Protein AF-A0A7C5BUD2-F1 (afdb_monomer_lite)

pLDDT: mean 87.59, std 10.67, range [37.88, 98.44]

Secondary structure (DSSP, 8-state):
-HHHHHHHHH-HHHHHHHHHHHHHHHHHHHHHHHHHHH----HHHHHIIIIIHHHHHHHHHHHHHHHHHHHHHHHTTT--------TTSHHHHHHHHHHHHHHHHHHHHHHHHHHHHHHHHTSHHIIIIITHHHHHHHHHHHHHSTTTTS-HHHHHT-SSHHHHHHHHHHHHHHHHHHHHT---SSPPSS-TTPPPGGGTGGGT--GGG--S-EEEEEEEE-SSTT--EEEEEEEE----SS-SS-GGGGGGTSEEEEEESSTT-SSEEEEEEE-TTS-EEEEE-TTTGGGHHHHHHHSPPEE--GGGT-TTSS-----HHHHHHHHHHTTSS-TTSTTHHHHHHHHH---SSPPPHHHHHHHHHHHHTHHHHHHHH-HHHHHHSHHHHHHHHHHHHHHHHHH-BGGGTB-GGGS--TTSHHHHTTTTTT-EESSTT-S-SB----GGGTBPPPEES---

Foldseek 3Di:
DVVVVVVCVLQVLLVVLVVLLVVLLVVLVVLVVCCVVPNDPDLVSLCCNQPVSLVSNVVSVVSNVVSVVVVQVVCVVPPRDDDDQDCVPPVSVVVVVVVVVVVVVVVVSSVVSNVSNLVSCQALCNQQPVLVLQRVQQSLLLCPFPCVVPTPCLWAQNDDDVSSVVV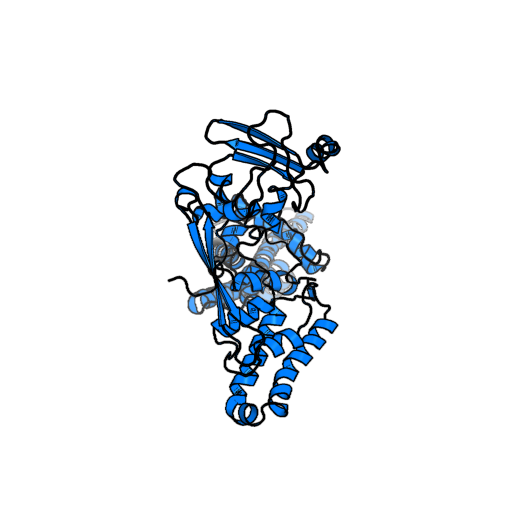VVVCPVVVVCSVVVPAAFQHADDPPPTDFCVRHVCVPDPLQPDAAWDKDKAWAFDLAFLSHIWIKIWTFQQADHDDPQGFPVNLSQWFKKFQAPDPNSLATAKIWTQGNVRDIFIWGQPVCLVVPVVSVVVTDIDTDGPCLQQVCNSNALDALRSLLRVCCVVLLQVSRHTSLSVQLCVLLDDQLWADAPVNLVSSLVSLVCVLVVCCPPPVVCCVPVVVNSVSNSVSSNVSSCNQHNNSSRGHNNPDDNNNDVSVVVSAAPRIATPDPPDPDRGRHDDPVSTMDDMDIDDDD

Structure (mmCIF, N/CA/C/O backbone):
data_AF-A0A7C5BUD2-F1
#
_entry.id   AF-A0A7C5BUD2-F1
#
loop_
_atom_site.group_PDB
_atom_site.id
_atom_site.type_symbol
_atom_site.label_atom_id
_atom_site.label_alt_id
_atom_site.label_comp_id
_atom_site.label_asym_id
_atom_site.label_entity_id
_atom_site.label_seq_id
_atom_site.pdbx_PDB_ins_code
_atom_site.Cartn_x
_atom_site.Cartn_y
_atom_site.Cartn_z
_atom_site.occupancy
_atom_site.B_iso_or_equiv
_atom_site.auth_seq_id
_atom_site.auth_comp_id
_atom_site.auth_asym_id
_atom_site.auth_atom_id
_atom_site.pdbx_PDB_model_num
ATOM 1 N N . MET A 1 1 ? 51.962 -19.675 -33.263 1.00 37.88 1 MET A N 1
ATOM 2 C CA . MET A 1 1 ? 51.358 -18.896 -32.155 1.00 37.88 1 MET A CA 1
ATOM 3 C C . MET A 1 1 ? 51.428 -17.376 -32.387 1.00 37.88 1 MET A C 1
ATOM 5 O O . MET A 1 1 ? 50.703 -16.648 -31.719 1.00 37.88 1 MET A O 1
ATOM 9 N N . ASP A 1 2 ? 52.163 -16.891 -33.399 1.00 40.06 2 ASP A N 1
ATOM 10 C CA . ASP A 1 2 ? 52.336 -15.451 -33.701 1.00 40.06 2 ASP A CA 1
ATOM 11 C C . ASP A 1 2 ? 51.109 -14.725 -34.283 1.00 40.06 2 ASP A C 1
ATO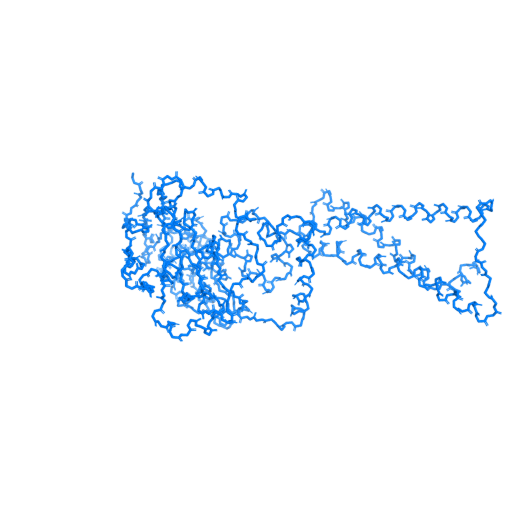M 13 O O . ASP A 1 2 ? 51.025 -13.495 -34.271 1.00 40.06 2 ASP A O 1
ATOM 17 N N . THR A 1 3 ? 50.111 -15.459 -34.771 1.00 50.59 3 THR A N 1
ATOM 18 C CA . THR A 1 3 ? 48.892 -14.887 -35.366 1.00 50.59 3 THR A CA 1
ATOM 19 C C . THR A 1 3 ? 47.876 -14.426 -34.331 1.00 50.59 3 THR A C 1
ATOM 21 O O . THR A 1 3 ? 47.199 -13.430 -34.554 1.00 50.59 3 THR A O 1
ATOM 24 N N . ILE A 1 4 ? 47.781 -15.099 -33.183 1.00 44.19 4 ILE A N 1
ATOM 25 C CA . ILE A 1 4 ? 46.867 -14.698 -32.107 1.00 44.19 4 ILE A CA 1
ATOM 26 C C . ILE A 1 4 ? 47.445 -13.472 -31.390 1.00 44.19 4 ILE A C 1
ATOM 28 O O . ILE A 1 4 ? 46.758 -12.464 -31.250 1.00 44.19 4 ILE A O 1
ATOM 32 N N . TYR A 1 5 ? 48.736 -13.500 -31.042 1.00 42.88 5 TYR A N 1
ATOM 33 C CA . TYR A 1 5 ? 49.417 -12.408 -30.335 1.00 42.88 5 TYR A CA 1
ATOM 34 C C . TYR A 1 5 ? 49.462 -11.093 -31.146 1.00 42.88 5 TYR A C 1
ATOM 36 O O . TYR A 1 5 ? 49.227 -10.009 -30.608 1.00 42.88 5 TYR A O 1
ATOM 44 N N . SER A 1 6 ? 49.667 -11.167 -32.468 1.00 43.34 6 SER A N 1
ATOM 45 C CA . SER A 1 6 ? 49.590 -9.995 -33.362 1.00 43.34 6 SER A CA 1
ATOM 46 C C . SER A 1 6 ? 48.156 -9.483 -33.577 1.00 43.34 6 SER A C 1
ATOM 48 O O . SER A 1 6 ? 47.943 -8.275 -33.728 1.00 43.34 6 SER A O 1
ATOM 50 N N . TRP A 1 7 ? 47.151 -10.362 -33.510 1.00 44.62 7 TRP A N 1
ATOM 51 C CA . TRP A 1 7 ? 45.733 -9.981 -33.521 1.00 44.62 7 TRP A CA 1
ATOM 52 C C . TRP A 1 7 ? 45.326 -9.253 -32.229 1.00 44.62 7 TRP A C 1
ATOM 54 O O . TRP A 1 7 ? 44.669 -8.213 -32.290 1.00 44.62 7 TRP A O 1
ATOM 64 N N . PHE A 1 8 ? 45.809 -9.726 -31.071 1.00 46.03 8 PHE A N 1
ATOM 65 C CA . PHE A 1 8 ? 45.638 -9.074 -29.765 1.00 46.03 8 PHE A CA 1
ATOM 66 C C . PHE A 1 8 ? 46.236 -7.662 -29.735 1.00 46.03 8 PHE A C 1
ATOM 68 O O . PHE A 1 8 ? 45.598 -6.729 -29.249 1.00 46.03 8 PHE A O 1
ATOM 75 N N . ARG A 1 9 ? 47.434 -7.481 -30.305 1.00 51.75 9 ARG A N 1
ATOM 76 C CA . ARG A 1 9 ? 48.129 -6.184 -30.328 1.00 51.75 9 ARG A CA 1
ATOM 77 C C . ARG A 1 9 ? 47.466 -5.154 -31.254 1.00 51.75 9 ARG A C 1
ATOM 79 O O . ARG A 1 9 ? 47.611 -3.955 -31.033 1.00 51.75 9 ARG A O 1
ATOM 86 N N . THR A 1 10 ? 46.743 -5.595 -32.284 1.00 59.78 10 THR A N 1
ATOM 87 C CA . THR A 1 10 ? 46.146 -4.698 -33.290 1.00 59.78 10 THR A CA 1
ATOM 88 C C . THR A 1 10 ? 44.671 -4.375 -33.037 1.00 59.78 10 THR A C 1
ATOM 90 O O . THR A 1 10 ? 44.217 -3.328 -33.500 1.00 59.78 10 THR A O 1
ATOM 93 N N . ARG A 1 11 ? 43.919 -5.222 -32.307 1.00 69.81 11 ARG A N 1
ATOM 94 C CA . ARG A 1 11 ? 42.457 -5.069 -32.104 1.00 69.81 11 ARG A CA 1
ATOM 95 C C . ARG A 1 11 ? 41.952 -5.426 -30.688 1.00 69.81 11 ARG A C 1
ATOM 97 O O . ARG A 1 11 ? 41.034 -6.243 -30.557 1.00 69.81 11 ARG A O 1
ATOM 104 N N . PRO A 1 12 ? 42.494 -4.814 -29.618 1.00 78.12 12 PRO A N 1
ATOM 105 C CA . PRO A 1 12 ? 42.166 -5.194 -28.242 1.00 78.12 12 PRO A CA 1
ATOM 106 C C . PRO A 1 12 ? 40.692 -4.955 -27.871 1.00 78.12 12 PRO A C 1
ATOM 108 O O . PRO A 1 12 ? 40.090 -5.805 -27.219 1.00 78.12 12 PRO A O 1
ATOM 111 N N . LEU A 1 13 ? 40.068 -3.857 -28.331 1.00 82.25 13 LEU A N 1
ATOM 112 C CA . LEU A 1 13 ? 38.671 -3.543 -27.989 1.00 82.25 13 LEU A CA 1
ATOM 113 C C . LEU A 1 13 ? 37.667 -4.527 -28.602 1.00 82.25 13 LEU A C 1
ATOM 115 O O . LEU A 1 13 ? 36.708 -4.911 -27.939 1.00 82.25 13 LEU A O 1
ATOM 119 N N . ARG A 1 14 ? 37.877 -4.965 -29.849 1.00 81.81 14 ARG A N 1
ATOM 120 C CA . ARG A 1 14 ? 36.975 -5.918 -30.514 1.00 81.81 14 ARG A CA 1
ATOM 121 C C . ARG A 1 14 ? 37.081 -7.328 -29.948 1.00 81.81 14 ARG A C 1
ATOM 123 O O . ARG A 1 14 ? 36.058 -8.002 -29.867 1.00 81.81 14 ARG A O 1
ATOM 130 N N . LEU A 1 15 ? 38.275 -7.775 -29.556 1.00 82.50 15 LEU A N 1
ATOM 131 C CA . LEU A 1 15 ? 38.424 -9.053 -28.856 1.00 82.50 15 LEU A CA 1
ATOM 132 C C . LEU A 1 15 ? 37.765 -8.987 -27.475 1.00 82.50 15 LEU A C 1
ATOM 134 O O . LEU A 1 15 ? 36.993 -9.875 -27.133 1.00 82.50 15 LEU A O 1
ATOM 138 N N . PHE A 1 16 ? 38.017 -7.917 -26.718 1.00 88.81 16 PHE A N 1
ATOM 139 C CA . PHE A 1 16 ? 37.419 -7.727 -25.399 1.00 88.81 16 PHE A CA 1
ATOM 140 C C . PHE A 1 16 ? 35.886 -7.662 -25.471 1.00 88.81 16 PHE A C 1
ATOM 142 O O . PHE A 1 16 ? 35.208 -8.396 -24.756 1.00 88.81 16 PHE A O 1
ATOM 149 N N . GLY A 1 17 ? 35.333 -6.879 -26.405 1.00 88.50 17 GLY A N 1
ATOM 150 C CA . GLY A 1 17 ? 33.893 -6.840 -26.674 1.00 88.50 17 GLY A CA 1
ATOM 151 C C . GLY A 1 17 ? 33.331 -8.200 -27.098 1.00 88.50 17 GLY A C 1
ATOM 152 O O . GLY A 1 17 ? 32.293 -8.613 -26.595 1.00 88.50 17 GLY A O 1
ATOM 153 N N . GLY A 1 18 ? 34.042 -8.942 -27.954 1.00 87.50 18 GLY A N 1
ATOM 154 C CA . GLY A 1 18 ? 33.650 -10.293 -28.365 1.00 87.50 18 GLY A CA 1
ATOM 155 C C . GLY A 1 18 ? 33.624 -11.306 -27.215 1.00 87.50 18 GLY A C 1
ATOM 156 O O . GLY A 1 18 ? 32.685 -12.096 -27.130 1.00 87.50 18 GLY A O 1
ATOM 157 N N . LEU A 1 19 ? 34.606 -11.261 -26.306 1.00 90.88 19 LEU A N 1
ATOM 158 C CA . LEU A 1 19 ? 34.628 -12.100 -25.103 1.00 90.88 19 LEU A CA 1
ATOM 159 C C . LEU A 1 19 ? 33.467 -11.758 -24.166 1.00 90.88 19 LEU A C 1
ATOM 161 O O . LEU A 1 19 ? 32.787 -12.670 -23.702 1.00 90.88 19 LEU A O 1
ATOM 165 N N . ILE A 1 20 ? 33.201 -10.464 -23.943 1.00 93.00 20 ILE A N 1
ATOM 166 C CA . ILE A 1 20 ? 32.037 -10.017 -23.166 1.00 93.00 20 ILE A CA 1
ATOM 167 C C . ILE A 1 20 ? 30.757 -10.587 -23.776 1.00 93.00 20 ILE A C 1
ATOM 169 O O . ILE A 1 20 ? 29.994 -11.243 -23.079 1.00 93.00 20 ILE A O 1
ATOM 173 N N . VAL A 1 21 ? 30.543 -10.408 -25.083 1.00 92.62 21 VAL A N 1
ATOM 174 C CA . VAL A 1 21 ? 29.347 -10.919 -25.768 1.00 92.62 21 VAL A CA 1
ATOM 175 C C . VAL A 1 21 ? 29.212 -12.431 -25.596 1.00 92.62 21 VAL A C 1
ATOM 177 O O . VAL A 1 21 ? 28.127 -12.902 -25.264 1.00 92.62 21 VAL A O 1
ATOM 180 N N . PHE A 1 22 ? 30.293 -13.193 -25.773 1.00 90.88 22 PHE A N 1
ATOM 181 C CA . PHE A 1 22 ? 30.271 -14.650 -25.651 1.00 90.88 22 PHE A CA 1
ATOM 182 C C . PHE A 1 22 ? 29.897 -15.111 -24.236 1.00 90.88 22 PHE A C 1
ATOM 184 O O . PHE A 1 22 ? 28.926 -15.851 -24.066 1.00 90.88 22 PHE A O 1
ATOM 191 N N . PHE A 1 23 ? 30.621 -14.639 -23.217 1.00 93.88 23 PHE A N 1
ATOM 192 C CA . PHE A 1 23 ? 30.376 -15.046 -21.833 1.00 93.88 23 PHE A CA 1
ATOM 193 C C . PHE A 1 23 ? 29.038 -14.527 -21.307 1.00 93.88 23 PHE A C 1
ATOM 195 O O . PHE A 1 23 ? 28.309 -15.281 -20.665 1.00 93.88 23 PHE A O 1
ATOM 202 N N . SER A 1 24 ? 28.675 -13.276 -21.612 1.00 93.31 24 SER A N 1
ATOM 203 C CA . SER A 1 24 ? 27.391 -12.710 -21.199 1.00 93.31 24 SER A CA 1
ATOM 204 C C . SER A 1 24 ? 26.222 -13.430 -21.858 1.00 93.31 24 SER A C 1
ATOM 206 O O . SER A 1 24 ? 25.268 -13.737 -21.158 1.00 93.31 24 SER A O 1
ATOM 208 N N . THR A 1 25 ? 26.297 -13.763 -23.152 1.00 92.06 25 THR A N 1
ATOM 209 C CA . THR A 1 25 ? 25.227 -14.516 -23.833 1.00 92.06 25 THR A CA 1
ATOM 210 C C . THR A 1 25 ? 25.099 -15.927 -23.266 1.00 92.06 25 THR A C 1
ATOM 212 O O . THR A 1 25 ? 23.990 -16.360 -22.973 1.00 92.06 25 THR A O 1
ATOM 215 N N . GLY A 1 26 ? 26.216 -16.638 -23.066 1.00 92.31 26 GLY A N 1
ATOM 216 C CA . GLY A 1 26 ? 26.201 -17.994 -22.509 1.00 92.31 26 GLY A CA 1
ATOM 217 C C . GLY A 1 26 ? 25.636 -18.045 -21.087 1.00 92.31 26 GLY A C 1
ATOM 218 O O . GLY A 1 26 ? 24.745 -18.845 -20.806 1.00 92.31 26 GLY A O 1
ATOM 219 N N . LEU A 1 27 ? 26.101 -17.152 -20.208 1.00 93.38 27 LEU A N 1
ATOM 220 C CA . LEU A 1 27 ? 25.602 -17.058 -18.835 1.00 93.38 27 LEU A CA 1
ATOM 221 C C . LEU A 1 27 ? 24.127 -16.650 -18.796 1.00 93.38 27 LEU A C 1
ATOM 223 O O . LEU A 1 27 ? 23.350 -17.208 -18.027 1.00 93.38 27 LEU A O 1
ATOM 227 N N . LEU A 1 28 ? 23.732 -15.696 -19.636 1.00 92.62 28 LEU A N 1
ATOM 228 C CA . LEU A 1 28 ? 22.355 -15.239 -19.717 1.00 92.62 28 LEU A CA 1
ATOM 229 C C . LEU A 1 28 ? 21.421 -16.354 -20.206 1.00 92.62 28 LEU A C 1
ATOM 231 O O . LEU A 1 28 ? 20.372 -16.561 -19.606 1.00 92.62 28 LEU A O 1
ATOM 235 N N . LEU A 1 29 ? 21.816 -17.117 -21.230 1.00 91.44 29 LEU A N 1
ATOM 236 C CA . LEU A 1 29 ? 21.048 -18.270 -21.704 1.00 91.44 29 LEU A CA 1
ATOM 237 C C . LEU A 1 29 ? 20.885 -19.315 -20.601 1.00 91.44 29 LEU A C 1
ATOM 239 O O . LEU A 1 29 ? 19.781 -19.805 -20.381 1.00 91.44 29 LEU A O 1
ATOM 243 N N . PHE A 1 30 ? 21.965 -19.620 -19.880 1.00 92.62 30 PHE A N 1
ATOM 244 C CA . PHE A 1 30 ? 21.926 -20.547 -18.755 1.00 92.62 30 PHE A CA 1
ATOM 245 C C . PHE A 1 30 ? 20.951 -20.089 -17.661 1.00 92.62 30 PHE A C 1
ATOM 247 O O . PHE A 1 30 ? 20.110 -20.873 -17.229 1.00 92.62 30 PHE A O 1
ATOM 254 N N . LEU A 1 31 ? 21.027 -18.824 -17.239 1.00 91.06 31 LEU A N 1
ATOM 255 C CA . LEU A 1 31 ? 20.175 -18.293 -16.171 1.00 91.06 31 LEU A CA 1
ATOM 256 C C . LEU A 1 31 ? 18.704 -18.185 -16.584 1.00 91.06 31 LEU A C 1
ATOM 258 O O . LEU A 1 31 ? 17.834 -18.486 -15.774 1.00 91.06 31 LEU A O 1
ATOM 262 N N . VAL A 1 32 ? 18.419 -17.813 -17.836 1.00 89.69 32 VAL A N 1
ATOM 263 C CA . VAL A 1 32 ? 17.047 -17.804 -18.369 1.00 89.69 32 VAL A CA 1
ATOM 264 C C . VAL A 1 32 ? 16.480 -19.221 -18.427 1.00 89.69 32 VAL A C 1
ATOM 266 O O . VAL A 1 32 ? 15.345 -19.439 -18.020 1.00 89.69 32 VAL A O 1
ATOM 269 N N . LEU A 1 33 ? 17.258 -20.205 -18.887 1.00 90.38 33 LEU A N 1
ATOM 270 C CA . LEU A 1 33 ? 16.824 -21.606 -18.887 1.00 90.38 33 LEU A CA 1
ATOM 271 C C . LEU A 1 33 ? 16.584 -22.122 -17.466 1.00 90.38 33 LEU A C 1
ATOM 273 O O . LEU A 1 33 ? 15.589 -22.799 -17.222 1.00 90.38 33 LEU A O 1
ATOM 277 N N . LEU A 1 34 ? 17.458 -21.770 -16.522 1.00 89.50 34 LEU A N 1
ATOM 278 C CA . LEU A 1 34 ? 17.291 -22.118 -15.115 1.00 89.50 34 LEU A CA 1
ATOM 279 C C . LEU A 1 34 ? 16.015 -21.500 -14.530 1.00 89.50 34 LEU A C 1
ATOM 281 O O . LEU A 1 34 ? 15.282 -22.193 -13.831 1.00 89.50 34 LEU A O 1
ATOM 285 N N . ASP A 1 35 ? 15.715 -20.239 -14.848 1.00 87.50 35 ASP A N 1
ATOM 286 C CA . ASP A 1 35 ? 14.469 -19.581 -14.441 1.00 87.50 35 ASP A CA 1
ATOM 287 C C . ASP A 1 35 ? 13.230 -20.273 -15.021 1.00 87.50 35 ASP A C 1
ATOM 289 O O . ASP A 1 35 ? 12.270 -20.521 -14.301 1.00 87.50 35 ASP A O 1
ATOM 293 N N . LEU A 1 36 ? 13.263 -20.660 -16.299 1.00 86.12 36 LEU A N 1
ATOM 294 C CA . LEU A 1 36 ? 12.146 -21.362 -16.940 1.00 86.12 36 LEU A CA 1
ATOM 295 C C . LEU A 1 36 ? 11.880 -22.751 -16.342 1.00 86.12 36 LEU A C 1
ATOM 297 O O . LEU A 1 36 ? 10.737 -23.202 -16.356 1.00 86.12 36 LEU A O 1
ATOM 301 N N . ILE A 1 37 ? 12.916 -23.431 -15.841 1.00 88.81 37 ILE A N 1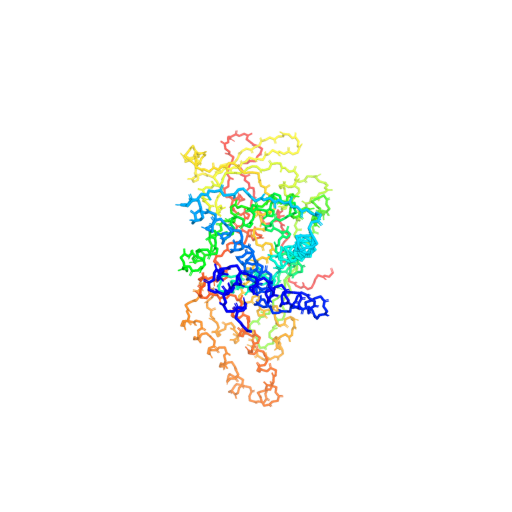
ATOM 302 C CA . ILE A 1 37 ? 12.803 -24.783 -15.273 1.00 88.81 37 ILE A CA 1
ATOM 303 C C . ILE A 1 37 ? 12.446 -24.740 -13.783 1.00 88.81 37 ILE A C 1
ATOM 305 O O . ILE A 1 37 ? 11.607 -25.514 -13.329 1.00 88.81 37 ILE A O 1
ATOM 309 N N . VAL A 1 38 ? 13.112 -23.877 -13.012 1.00 85.44 38 VAL A N 1
ATOM 310 C CA . VAL A 1 38 ? 13.064 -23.887 -11.538 1.00 85.44 38 VAL A CA 1
ATOM 311 C C . VAL A 1 38 ? 12.218 -22.742 -10.975 1.00 85.44 38 VAL A C 1
ATOM 313 O O . VAL A 1 38 ? 11.650 -22.878 -9.894 1.00 85.44 38 VAL A O 1
ATOM 316 N N . GLY A 1 39 ? 12.118 -21.622 -11.692 1.00 77.88 39 GLY A N 1
ATOM 317 C CA . GLY A 1 39 ? 11.565 -20.368 -11.188 1.00 77.88 39 GLY A CA 1
ATOM 318 C C . GLY A 1 39 ? 12.513 -19.679 -10.202 1.00 77.88 39 GLY A C 1
ATOM 319 O O . GLY A 1 39 ? 12.766 -20.158 -9.094 1.00 77.88 39 GLY A O 1
ATOM 320 N N . LEU A 1 40 ? 13.039 -18.513 -10.567 1.00 72.44 40 LEU A N 1
ATOM 321 C CA . LEU A 1 40 ? 13.890 -17.711 -9.694 1.00 72.44 40 LEU A CA 1
ATOM 322 C C . LEU A 1 40 ? 13.046 -17.027 -8.609 1.00 72.44 40 LEU A C 1
ATOM 324 O O . LEU A 1 40 ? 12.384 -16.017 -8.837 1.00 72.44 40 LEU A O 1
ATOM 328 N N . SER A 1 41 ? 13.121 -17.534 -7.379 1.00 67.38 41 SER A N 1
ATOM 329 C CA . SER A 1 41 ? 12.473 -16.912 -6.214 1.00 67.38 41 SER A CA 1
ATOM 330 C C . SER A 1 41 ? 13.258 -15.725 -5.637 1.00 67.38 41 SER A C 1
ATOM 332 O O . SER A 1 41 ? 12.695 -14.885 -4.928 1.00 67.38 41 SER A O 1
ATOM 334 N N . ASN A 1 42 ? 14.561 -15.637 -5.930 1.00 82.31 42 ASN A N 1
ATOM 335 C CA . ASN A 1 42 ? 15.454 -14.619 -5.385 1.00 82.31 42 ASN A CA 1
ATOM 336 C C . ASN A 1 42 ? 15.419 -13.324 -6.231 1.00 82.31 42 ASN A C 1
ATOM 338 O O . ASN A 1 42 ? 15.864 -13.349 -7.385 1.00 82.31 42 ASN A O 1
ATOM 342 N N . PRO A 1 43 ? 15.003 -12.173 -5.659 1.00 82.62 43 PRO A N 1
ATOM 343 C CA . PRO A 1 43 ? 14.969 -10.897 -6.376 1.00 82.62 43 PRO A CA 1
ATOM 344 C C . PRO A 1 43 ? 16.329 -10.487 -6.973 1.00 82.62 43 PRO A C 1
ATOM 346 O O . PRO A 1 43 ? 16.406 -9.881 -8.040 1.00 82.62 43 PRO A O 1
ATOM 349 N N . TYR A 1 44 ? 17.438 -10.813 -6.310 1.00 85.25 44 TYR A N 1
ATOM 350 C CA . TYR A 1 44 ? 18.764 -10.410 -6.778 1.00 85.25 44 TYR A CA 1
ATOM 351 C C . TYR A 1 44 ? 19.195 -11.175 -8.030 1.00 85.25 44 TYR A C 1
ATOM 353 O O . TYR A 1 44 ? 19.792 -10.584 -8.929 1.00 85.25 44 TYR A O 1
ATOM 361 N N . LEU A 1 45 ? 18.838 -12.461 -8.133 1.00 85.56 45 LEU A N 1
ATOM 362 C CA . LEU A 1 45 ? 19.102 -13.248 -9.341 1.00 85.56 45 LEU A CA 1
ATOM 363 C C . LEU A 1 45 ? 18.306 -12.716 -10.534 1.00 85.56 45 LEU A C 1
ATOM 365 O O . LEU A 1 45 ? 18.852 -12.639 -11.634 1.00 85.56 45 LEU A O 1
ATOM 369 N N . GLY A 1 46 ? 17.068 -12.266 -10.311 1.00 84.31 46 GLY A N 1
ATOM 370 C CA . GLY A 1 46 ? 16.279 -11.584 -11.337 1.00 84.31 46 GLY A CA 1
ATOM 371 C C . GLY A 1 46 ? 16.949 -10.297 -11.827 1.00 84.31 46 GLY A C 1
ATOM 372 O O . GLY A 1 46 ? 17.090 -10.099 -13.029 1.00 84.31 46 GLY A O 1
ATOM 373 N N . VAL A 1 47 ? 17.461 -9.451 -10.924 1.00 85.50 47 VAL A N 1
ATOM 374 C CA . VAL A 1 47 ? 18.185 -8.219 -11.311 1.00 85.50 47 VAL A CA 1
ATOM 375 C C . VAL A 1 47 ? 19.455 -8.526 -12.107 1.00 85.50 47 VAL A C 1
ATOM 377 O O . VAL A 1 47 ? 19.713 -7.886 -13.128 1.00 85.50 47 VAL A O 1
ATOM 380 N N . ILE A 1 48 ? 20.246 -9.511 -11.677 1.00 88.12 48 ILE A N 1
ATOM 381 C CA . ILE A 1 48 ? 21.470 -9.902 -12.389 1.00 88.12 48 ILE A CA 1
ATOM 382 C C . ILE A 1 48 ? 21.126 -10.395 -13.799 1.00 88.12 48 ILE A C 1
ATOM 384 O O . ILE A 1 48 ? 21.689 -9.903 -14.778 1.00 88.12 48 ILE A O 1
ATOM 388 N N . THR A 1 49 ? 20.172 -11.320 -13.899 1.00 87.19 49 THR A N 1
ATOM 389 C CA . THR A 1 49 ? 19.796 -11.982 -15.156 1.00 87.19 49 THR A CA 1
ATOM 390 C C . THR A 1 49 ? 19.139 -11.018 -16.135 1.00 87.19 49 THR A C 1
ATOM 392 O O . THR A 1 49 ? 19.478 -11.008 -17.316 1.00 87.19 49 THR A O 1
ATOM 395 N N . TYR A 1 50 ? 18.229 -10.178 -15.641 1.00 88.50 50 TYR A N 1
ATOM 396 C CA . TYR A 1 50 ? 17.323 -9.400 -16.475 1.00 88.50 50 TYR A CA 1
ATOM 397 C C . TYR A 1 50 ? 17.644 -7.905 -16.562 1.00 88.50 50 TYR A C 1
ATOM 399 O O . TYR A 1 50 ? 17.052 -7.211 -17.384 1.00 88.50 50 TYR A O 1
ATOM 407 N N . MET A 1 51 ? 18.579 -7.374 -15.773 1.00 86.31 51 MET A N 1
ATOM 408 C CA . MET A 1 51 ? 18.974 -5.959 -15.865 1.00 86.31 51 MET A CA 1
ATOM 409 C C . MET A 1 51 ? 20.476 -5.797 -16.093 1.00 86.31 51 MET A C 1
ATOM 411 O O . MET A 1 51 ? 20.881 -5.101 -17.024 1.00 86.31 51 MET A O 1
ATOM 415 N N . LEU A 1 52 ? 21.308 -6.470 -15.293 1.00 90.12 52 LEU A N 1
ATOM 416 C CA . LEU A 1 52 ? 22.761 -6.303 -15.362 1.00 90.12 52 LEU A CA 1
ATOM 417 C C . LEU A 1 52 ? 23.371 -6.987 -16.594 1.00 90.12 52 LEU A C 1
ATOM 419 O O . LEU A 1 52 ? 24.034 -6.326 -17.391 1.00 90.12 52 LEU A O 1
ATOM 423 N N . LEU A 1 53 ? 23.140 -8.292 -16.776 1.00 91.81 53 LEU A N 1
ATOM 424 C CA . LEU A 1 53 ? 23.712 -9.049 -17.897 1.00 91.81 53 LEU A CA 1
ATOM 425 C C . LEU A 1 53 ? 23.302 -8.522 -19.280 1.00 91.81 53 LEU A C 1
ATOM 427 O O . LEU A 1 53 ? 24.185 -8.429 -20.135 1.00 91.81 53 LEU A O 1
ATOM 431 N N . PRO A 1 54 ? 22.042 -8.111 -19.526 1.00 90.44 54 PRO A N 1
ATOM 432 C CA . PRO A 1 54 ? 21.661 -7.512 -20.803 1.00 90.44 54 PRO A CA 1
ATOM 433 C C . PRO A 1 54 ? 22.385 -6.182 -21.048 1.00 90.44 54 PRO A C 1
ATOM 435 O O . PRO A 1 54 ? 22.804 -5.909 -22.171 1.00 90.44 54 PRO A O 1
ATOM 438 N N . GLY A 1 55 ? 22.603 -5.381 -19.997 1.00 91.19 55 GLY A N 1
ATOM 439 C CA . GLY A 1 55 ? 23.401 -4.156 -20.070 1.00 91.19 55 GLY A CA 1
ATOM 440 C C . GLY A 1 55 ? 24.870 -4.425 -20.411 1.00 91.19 55 GLY A C 1
ATOM 441 O O . GLY A 1 55 ? 25.435 -3.759 -21.278 1.00 91.19 55 GLY A O 1
ATOM 442 N N . VAL A 1 56 ? 25.478 -5.443 -19.793 1.00 93.44 56 VAL A N 1
ATOM 443 C CA . VAL A 1 56 ? 26.857 -5.874 -20.089 1.00 93.44 56 VAL A CA 1
ATOM 444 C C . VAL A 1 56 ? 26.973 -6.432 -21.513 1.00 93.44 56 VAL A C 1
ATOM 446 O O . VAL A 1 56 ? 27.917 -6.095 -22.227 1.00 93.44 56 VAL A O 1
ATOM 449 N N . LEU A 1 57 ? 25.994 -7.221 -21.964 1.00 92.94 57 LEU A N 1
ATOM 450 C CA . LEU A 1 57 ? 25.921 -7.730 -23.334 1.00 92.94 57 LEU A CA 1
ATOM 451 C C . LEU A 1 57 ? 25.815 -6.583 -24.349 1.00 92.94 57 LEU A C 1
ATOM 453 O O . LEU A 1 57 ? 26.582 -6.544 -25.311 1.00 92.94 57 LEU A O 1
ATOM 457 N N . ALA A 1 58 ? 24.924 -5.616 -24.110 1.00 92.00 58 ALA A N 1
ATOM 458 C CA . ALA A 1 58 ? 24.786 -4.424 -24.945 1.00 92.00 58 ALA A CA 1
ATOM 459 C C . ALA A 1 58 ? 26.081 -3.597 -24.979 1.00 92.00 58 ALA A C 1
ATOM 461 O O . ALA A 1 58 ? 26.505 -3.156 -26.046 1.00 92.00 58 ALA A O 1
ATOM 462 N N . PHE A 1 59 ? 26.758 -3.443 -23.838 1.00 93.81 59 PHE A N 1
ATOM 463 C CA . PHE A 1 59 ? 28.063 -2.791 -23.769 1.00 93.81 59 PHE A CA 1
ATOM 464 C C . PHE A 1 59 ? 29.119 -3.532 -24.605 1.00 93.81 59 PHE A C 1
ATOM 466 O O . PHE A 1 59 ? 29.802 -2.910 -25.418 1.00 93.81 59 PHE A O 1
ATOM 473 N N . GLY A 1 60 ? 29.205 -4.861 -24.493 1.00 91.81 60 GLY A N 1
ATOM 474 C CA . GLY A 1 60 ? 30.093 -5.686 -25.319 1.00 91.81 60 GLY A CA 1
ATOM 475 C C . GLY A 1 60 ? 29.808 -5.551 -26.819 1.00 91.81 60 GLY A C 1
ATOM 476 O O . GLY A 1 60 ? 30.737 -5.394 -27.615 1.00 91.81 60 GLY A O 1
ATOM 477 N N . LEU A 1 61 ? 28.525 -5.528 -27.200 1.00 90.94 61 LEU A N 1
ATOM 478 C CA . LEU A 1 61 ? 28.086 -5.297 -28.578 1.00 90.94 61 LEU A CA 1
ATOM 479 C C . LEU A 1 61 ? 28.476 -3.910 -29.092 1.00 90.94 61 LEU A C 1
ATOM 481 O O .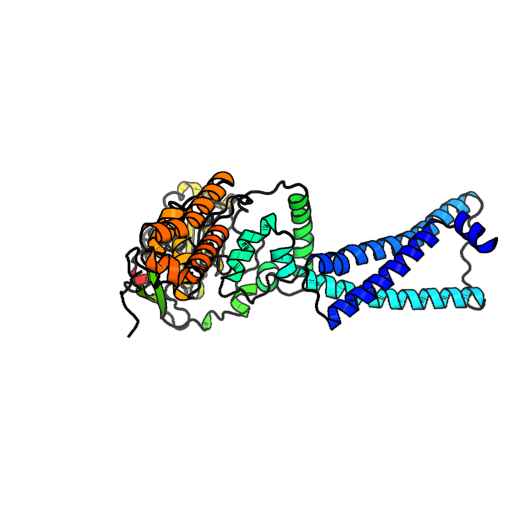 LEU A 1 61 ? 28.857 -3.805 -30.253 1.00 90.94 61 LEU A O 1
ATOM 485 N N . LEU A 1 62 ? 28.424 -2.868 -28.254 1.00 92.31 62 LEU A N 1
ATOM 486 C CA . LEU A 1 62 ? 28.816 -1.498 -28.611 1.00 92.31 62 LEU A CA 1
ATOM 487 C C . LEU A 1 62 ? 30.329 -1.338 -28.812 1.00 92.31 62 LEU A C 1
ATOM 489 O O . LEU A 1 62 ? 30.754 -0.543 -29.653 1.00 92.31 62 LEU A O 1
ATOM 493 N N . LEU A 1 63 ? 31.159 -2.111 -28.108 1.00 89.94 63 LEU A N 1
ATOM 494 C CA . LEU A 1 63 ? 32.617 -2.052 -28.275 1.00 89.94 63 LEU A CA 1
ATOM 495 C C . LEU A 1 63 ? 33.074 -2.488 -29.678 1.00 89.94 63 LEU A C 1
ATOM 497 O O . LEU A 1 63 ? 34.064 -1.963 -30.191 1.00 89.94 63 LEU A O 1
ATOM 501 N N . VAL A 1 64 ? 32.348 -3.404 -30.328 1.00 84.94 64 VAL A N 1
ATOM 502 C CA . VAL A 1 64 ? 32.678 -3.920 -31.669 1.00 84.94 64 VAL A CA 1
ATOM 503 C C . VAL A 1 64 ? 32.609 -2.838 -32.770 1.00 84.94 64 VAL A C 1
ATOM 505 O O . VAL A 1 64 ? 33.604 -2.667 -33.483 1.00 84.94 64 VAL A O 1
ATOM 508 N N . PRO A 1 65 ? 31.507 -2.078 -32.948 1.00 85.19 65 PRO A N 1
ATOM 509 C CA . PRO A 1 65 ? 31.448 -0.980 -33.910 1.00 85.19 65 PRO A CA 1
ATOM 510 C C . PRO A 1 65 ? 32.314 0.219 -33.499 1.00 85.19 65 PRO A C 1
ATOM 512 O O . PRO A 1 65 ? 32.869 0.877 -34.380 1.00 85.19 65 PRO A O 1
ATOM 515 N N . VAL A 1 66 ? 32.493 0.489 -32.198 1.00 88.06 66 VAL A N 1
ATOM 516 C CA . VAL A 1 66 ? 33.390 1.560 -31.719 1.00 88.06 66 VAL A CA 1
ATOM 517 C C . VAL A 1 66 ? 34.840 1.280 -32.119 1.00 88.06 66 VAL A C 1
ATOM 519 O O . VAL A 1 66 ? 35.505 2.165 -32.658 1.00 88.06 66 VAL A O 1
ATOM 522 N N . ASP A 1 67 ? 35.321 0.047 -31.944 1.00 85.81 67 ASP A N 1
ATOM 523 C CA . ASP A 1 67 ? 36.648 -0.372 -32.409 1.00 85.81 67 ASP A CA 1
ATOM 524 C C . ASP A 1 67 ? 36.797 -0.203 -33.930 1.00 85.81 67 ASP A C 1
ATOM 526 O O . ASP A 1 67 ? 37.780 0.374 -34.406 1.00 85.81 67 ASP A O 1
ATOM 530 N N . ALA A 1 68 ? 35.787 -0.624 -34.699 1.00 81.00 68 ALA A N 1
ATOM 531 C CA . ALA A 1 68 ? 35.783 -0.469 -36.152 1.00 81.00 68 ALA A CA 1
ATOM 532 C C . ALA A 1 68 ? 35.842 1.010 -36.584 1.00 81.00 68 ALA A C 1
ATOM 534 O O . ALA A 1 68 ? 36.572 1.362 -37.515 1.00 81.00 68 ALA A O 1
ATOM 535 N N . TRP A 1 69 ? 35.115 1.892 -35.896 1.00 82.19 69 TRP A N 1
ATOM 536 C CA . TRP A 1 69 ? 35.113 3.331 -36.159 1.00 82.19 69 TRP A CA 1
ATOM 537 C C . TRP A 1 69 ? 36.441 4.005 -35.790 1.00 82.19 69 TRP A C 1
ATOM 539 O O . TRP A 1 69 ? 36.982 4.780 -36.584 1.00 82.19 69 TRP A O 1
ATOM 549 N N . LEU A 1 70 ? 37.018 3.671 -34.630 1.00 83.19 70 LEU A N 1
ATOM 550 C CA . LEU A 1 70 ? 38.330 4.173 -34.207 1.00 83.19 70 LEU A CA 1
ATOM 551 C C . LEU A 1 70 ? 39.437 3.742 -35.175 1.00 83.19 70 LEU A C 1
ATOM 553 O O . LEU A 1 70 ? 40.302 4.550 -35.519 1.00 83.19 70 LEU A O 1
ATOM 557 N N . GLN A 1 71 ? 39.399 2.498 -35.658 1.00 77.50 71 GLN A N 1
ATOM 558 C CA . GLN A 1 71 ? 40.352 2.006 -36.656 1.00 77.50 71 GLN A CA 1
ATOM 559 C C . GLN A 1 71 ? 40.225 2.746 -37.983 1.00 77.50 71 GLN A C 1
ATOM 561 O O . GLN A 1 71 ? 41.243 3.133 -38.552 1.00 77.50 71 GLN A O 1
ATOM 566 N N . ARG A 1 72 ? 38.999 3.023 -38.445 1.00 74.94 72 ARG A N 1
ATOM 567 C CA . ARG A 1 72 ? 38.782 3.853 -39.640 1.00 74.94 72 ARG A CA 1
ATOM 568 C C . ARG A 1 72 ? 39.369 5.248 -39.473 1.00 74.94 72 ARG A C 1
ATOM 570 O O . ARG A 1 72 ? 40.083 5.706 -40.356 1.00 74.94 72 ARG A O 1
ATOM 577 N N . ARG A 1 73 ? 39.138 5.901 -38.329 1.00 78.19 73 ARG A N 1
ATOM 578 C CA . ARG A 1 73 ? 39.723 7.221 -38.038 1.00 78.19 73 ARG A CA 1
ATOM 579 C C . ARG A 1 73 ? 41.252 7.201 -38.017 1.00 78.19 73 ARG A C 1
ATOM 581 O O . ARG A 1 73 ? 41.870 8.158 -38.468 1.00 78.19 73 ARG A O 1
ATOM 588 N N . ARG A 1 74 ? 41.866 6.128 -37.508 1.00 74.75 74 ARG A N 1
ATOM 589 C CA . ARG A 1 74 ? 43.329 5.955 -37.512 1.00 74.75 74 ARG A CA 1
ATOM 590 C C . ARG A 1 74 ? 43.872 5.692 -38.921 1.00 74.75 74 ARG A C 1
ATOM 592 O O . ARG A 1 74 ? 44.865 6.303 -39.290 1.00 74.75 74 ARG A O 1
ATOM 599 N N . ALA A 1 75 ? 43.206 4.852 -39.712 1.00 71.12 75 ALA A N 1
ATOM 600 C CA . ALA A 1 75 ? 43.596 4.535 -41.089 1.00 71.12 75 ALA A CA 1
ATOM 601 C C . ALA A 1 75 ? 43.399 5.718 -42.061 1.00 71.12 75 ALA A C 1
ATOM 603 O O . ALA A 1 75 ? 44.200 5.921 -42.971 1.00 71.12 75 ALA A O 1
ATOM 604 N N . ALA A 1 76 ? 42.383 6.556 -41.827 1.00 67.06 76 ALA A N 1
ATOM 605 C CA . ALA A 1 76 ? 42.121 7.766 -42.606 1.00 67.06 76 ALA A CA 1
ATOM 606 C C . ALA A 1 76 ? 43.212 8.847 -42.468 1.00 67.06 76 ALA A C 1
ATOM 608 O O . ALA A 1 76 ? 43.258 9.754 -43.290 1.00 67.06 76 ALA A O 1
ATOM 609 N N . LYS A 1 77 ? 44.118 8.739 -41.481 1.00 70.19 77 LYS A N 1
ATOM 610 C CA . LYS A 1 77 ? 45.316 9.594 -41.379 1.00 70.19 77 LYS A CA 1
ATOM 611 C C . LYS A 1 77 ? 46.431 9.216 -42.375 1.00 70.19 77 LYS A C 1
ATOM 613 O O . LYS A 1 77 ? 47.444 9.903 -42.392 1.00 70.19 77 LYS A O 1
ATOM 618 N N . GLY A 1 78 ? 46.266 8.146 -43.167 1.00 67.12 78 GLY A N 1
ATOM 619 C CA . GLY A 1 78 ? 47.260 7.672 -44.143 1.00 67.12 78 GLY A CA 1
ATOM 620 C C . GLY A 1 78 ? 46.755 7.570 -45.588 1.00 67.12 78 GLY A C 1
ATOM 621 O O . GLY A 1 78 ? 47.474 7.990 -46.481 1.00 67.12 78 GLY A O 1
ATOM 622 N N . GLN A 1 79 ? 45.547 7.031 -45.816 1.00 59.97 79 GLN A N 1
ATOM 623 C CA . GLN A 1 79 ? 44.767 7.031 -47.077 1.00 59.97 79 GLN A CA 1
ATOM 624 C C . GLN A 1 79 ? 43.493 6.188 -46.828 1.00 59.97 79 GLN A C 1
ATOM 626 O O . GLN A 1 79 ? 43.613 5.008 -46.485 1.00 59.97 79 GLN A O 1
ATOM 631 N N . PRO A 1 80 ? 42.264 6.728 -46.935 1.00 54.94 80 PRO A N 1
ATOM 632 C CA . PRO A 1 80 ? 41.061 5.959 -46.625 1.00 54.94 80 PRO A CA 1
ATOM 633 C C . PRO A 1 80 ? 40.705 4.995 -47.770 1.00 54.94 80 PRO A C 1
ATOM 635 O O . PRO A 1 80 ? 40.084 5.387 -48.752 1.00 54.94 80 PRO A O 1
ATOM 638 N N . ALA A 1 81 ? 41.060 3.715 -47.636 1.00 60.47 81 ALA A N 1
ATOM 639 C CA . ALA A 1 81 ? 40.534 2.667 -48.511 1.00 60.47 81 ALA A CA 1
ATOM 640 C C . ALA A 1 81 ? 39.085 2.323 -48.117 1.00 60.47 81 ALA A C 1
ATOM 642 O O . ALA A 1 81 ? 38.799 2.021 -46.952 1.00 60.47 81 ALA A O 1
ATOM 643 N N . TYR A 1 82 ? 38.164 2.356 -49.083 1.00 59.47 82 TYR A N 1
ATOM 644 C CA . TYR A 1 82 ? 36.783 1.922 -48.871 1.00 59.47 82 TYR A CA 1
ATOM 645 C C . TYR A 1 82 ? 36.724 0.405 -48.616 1.00 59.47 82 TYR A C 1
ATOM 647 O O . TYR A 1 82 ? 37.472 -0.353 -49.238 1.00 59.47 82 TYR A O 1
ATOM 655 N N . PRO A 1 83 ? 35.850 -0.073 -47.710 1.00 65.69 83 PRO A N 1
ATOM 656 C CA . PRO A 1 83 ? 35.667 -1.504 -47.507 1.00 65.69 83 PRO A CA 1
ATOM 657 C C . PRO A 1 83 ? 35.059 -2.137 -48.765 1.00 65.69 83 PRO A C 1
ATOM 659 O O . PRO A 1 83 ? 33.899 -1.889 -49.083 1.00 65.69 83 PRO A O 1
ATOM 662 N N . VAL A 1 84 ? 35.831 -2.975 -49.459 1.00 74.88 84 VAL A N 1
ATOM 663 C CA . VAL A 1 84 ? 35.331 -3.800 -50.567 1.00 74.88 84 VAL A CA 1
ATOM 664 C C . VAL A 1 84 ? 34.705 -5.066 -49.981 1.00 74.88 84 VAL A C 1
ATOM 666 O O . VAL A 1 84 ? 35.408 -5.914 -49.423 1.00 74.88 84 VAL A O 1
ATOM 669 N N . ILE A 1 85 ? 33.378 -5.166 -50.069 1.00 76.25 85 ILE A N 1
ATOM 670 C CA . ILE A 1 85 ? 32.621 -6.363 -49.691 1.00 76.25 85 ILE A CA 1
ATOM 671 C C . ILE A 1 85 ? 32.534 -7.259 -50.929 1.00 76.25 85 ILE A C 1
ATOM 673 O O . ILE A 1 85 ? 31.821 -6.942 -51.874 1.00 76.25 85 ILE A O 1
ATOM 677 N N . ASP A 1 86 ? 33.257 -8.374 -50.909 1.00 82.56 86 ASP A N 1
ATOM 678 C CA . ASP A 1 86 ? 33.261 -9.398 -51.951 1.00 82.56 86 ASP A CA 1
ATOM 679 C C . ASP A 1 86 ? 32.766 -10.729 -51.363 1.00 82.56 86 ASP A C 1
ATOM 681 O O . ASP A 1 86 ? 33.512 -11.479 -50.728 1.00 82.56 86 ASP A O 1
ATOM 685 N N . LEU A 1 87 ? 31.480 -11.028 -51.568 1.00 81.25 87 LEU A N 1
ATOM 686 C CA . LEU A 1 87 ? 30.843 -12.262 -51.091 1.00 81.25 87 LEU A CA 1
ATOM 687 C C . LEU A 1 87 ? 31.224 -13.503 -51.917 1.00 81.25 87 LEU A C 1
ATOM 689 O O . LEU A 1 87 ? 30.938 -14.627 -51.490 1.00 81.25 87 LEU A O 1
ATOM 693 N N . CYS A 1 88 ? 31.892 -13.327 -53.061 1.00 85.12 88 CYS A N 1
ATOM 694 C CA . CYS A 1 88 ? 32.454 -14.429 -53.838 1.00 85.12 88 CYS A CA 1
ATOM 695 C C . CYS A 1 88 ? 33.741 -14.958 -53.188 1.00 85.12 88 CYS A C 1
ATOM 697 O O . CYS A 1 88 ? 34.051 -16.146 -53.309 1.00 85.12 88 CYS A O 1
ATOM 699 N N . ASN A 1 89 ? 34.449 -14.128 -52.412 1.00 85.62 89 ASN A N 1
ATOM 700 C CA . ASN A 1 89 ? 35.594 -14.565 -51.625 1.00 85.62 89 ASN A CA 1
ATOM 701 C C . ASN A 1 89 ? 35.153 -15.510 -50.479 1.00 85.62 89 ASN A C 1
ATOM 703 O O . ASN A 1 89 ? 34.425 -15.093 -49.569 1.00 85.62 89 ASN A O 1
ATOM 707 N N . PRO A 1 90 ? 35.640 -16.768 -50.427 1.00 85.50 90 PRO A N 1
ATOM 708 C CA . PRO A 1 90 ? 35.196 -17.756 -49.440 1.00 85.50 90 PRO A CA 1
ATOM 709 C C . PRO A 1 90 ? 35.501 -17.348 -47.992 1.00 85.50 90 PRO A C 1
ATOM 711 O O . PRO A 1 90 ? 34.762 -17.718 -47.076 1.00 85.50 90 PRO A O 1
ATOM 714 N N . ARG A 1 91 ? 36.560 -16.559 -47.762 1.00 78.50 91 ARG A N 1
ATOM 715 C CA . ARG A 1 91 ? 36.915 -16.052 -46.431 1.00 78.50 91 ARG A CA 1
ATOM 716 C C . ARG A 1 91 ? 35.945 -14.963 -45.979 1.00 78.50 91 ARG A C 1
ATOM 718 O O . ARG A 1 91 ? 35.488 -15.010 -44.839 1.00 78.50 91 ARG A O 1
ATOM 725 N N . GLN A 1 92 ? 35.605 -14.018 -46.859 1.00 78.69 92 GLN A N 1
ATOM 726 C CA . GLN A 1 92 ? 34.615 -12.981 -46.548 1.00 78.69 92 GLN A CA 1
ATOM 727 C C . GLN A 1 92 ? 33.217 -13.585 -46.373 1.00 78.69 92 GLN A C 1
ATOM 729 O O . GLN A 1 92 ? 32.528 -13.230 -45.421 1.00 78.69 92 GLN A O 1
ATOM 734 N N . ARG A 1 93 ? 32.842 -14.580 -47.190 1.00 85.81 93 ARG A N 1
ATOM 735 C CA . ARG A 1 93 ? 31.573 -15.315 -47.065 1.00 85.81 93 ARG A CA 1
ATOM 736 C C . ARG A 1 93 ? 31.428 -16.049 -45.729 1.00 85.81 93 ARG A C 1
ATOM 738 O O . ARG A 1 93 ? 30.381 -15.944 -45.095 1.00 85.81 93 ARG A O 1
ATOM 745 N N . ARG A 1 94 ? 32.464 -16.757 -45.253 1.00 81.38 94 ARG A N 1
ATOM 746 C CA . ARG A 1 94 ? 32.447 -17.414 -43.923 1.00 81.38 94 ARG A CA 1
ATOM 747 C C . ARG A 1 94 ? 32.314 -16.409 -42.778 1.00 81.38 94 ARG A C 1
ATOM 749 O O . ARG A 1 94 ? 31.582 -16.650 -41.827 1.00 81.38 94 ARG A O 1
ATOM 756 N N . ILE A 1 95 ? 33.004 -15.273 -42.876 1.00 80.12 95 ILE A N 1
ATOM 757 C CA . ILE A 1 95 ? 32.908 -14.206 -41.874 1.00 80.12 95 ILE A CA 1
ATOM 758 C C . ILE A 1 95 ? 31.499 -13.598 -41.888 1.00 80.12 95 ILE A C 1
ATOM 760 O O . ILE A 1 95 ? 30.878 -13.494 -40.836 1.00 80.12 95 ILE A O 1
ATOM 764 N N . ALA A 1 96 ? 30.974 -13.248 -43.063 1.00 81.88 96 ALA A N 1
ATOM 765 C CA . ALA A 1 96 ? 29.641 -12.670 -43.214 1.00 81.88 96 ALA A CA 1
ATOM 766 C C . ALA A 1 96 ? 28.538 -13.610 -42.702 1.00 81.88 96 ALA A C 1
ATOM 768 O O . ALA A 1 96 ? 27.664 -13.170 -41.964 1.00 81.88 96 ALA A O 1
ATOM 769 N N . THR A 1 97 ? 28.610 -14.905 -43.026 1.00 85.81 97 THR A N 1
ATOM 770 C CA . THR A 1 97 ? 27.653 -15.918 -42.540 1.00 85.81 97 THR A CA 1
ATOM 771 C C . THR A 1 97 ? 27.728 -16.122 -41.028 1.00 85.81 97 THR A C 1
ATOM 773 O O . THR A 1 97 ? 26.684 -16.178 -40.384 1.00 85.81 97 THR A O 1
ATOM 776 N N . PHE A 1 98 ? 28.930 -16.153 -40.437 1.00 85.94 98 PHE A N 1
ATOM 777 C CA . PHE A 1 98 ? 29.095 -16.191 -38.980 1.00 85.94 98 PHE A CA 1
ATOM 778 C C . PHE A 1 98 ? 28.474 -14.961 -38.306 1.00 85.94 98 PHE A C 1
ATOM 780 O O . PHE A 1 98 ? 27.656 -15.111 -37.405 1.00 85.94 98 PHE A O 1
ATOM 787 N N . PHE A 1 99 ? 28.804 -13.750 -38.771 1.00 84.00 99 PHE A N 1
ATOM 788 C CA . PHE A 1 99 ? 28.238 -12.520 -38.211 1.00 84.00 99 PHE A CA 1
ATOM 789 C C . PHE A 1 99 ? 26.718 -12.469 -38.373 1.00 84.00 99 PHE A C 1
ATOM 791 O O . PHE A 1 99 ? 26.035 -12.155 -37.407 1.00 84.00 99 PHE A O 1
ATOM 798 N N . ALA A 1 100 ? 26.181 -12.838 -39.539 1.00 88.00 100 ALA A N 1
ATOM 799 C CA . ALA A 1 100 ? 24.739 -12.893 -39.762 1.00 88.00 100 ALA A CA 1
ATOM 800 C C . ALA A 1 100 ? 24.051 -13.885 -38.808 1.00 88.00 100 ALA A C 1
ATOM 802 O O . ALA A 1 100 ? 23.093 -13.516 -38.133 1.00 88.00 100 ALA A O 1
ATOM 803 N N . GLY A 1 101 ? 24.571 -15.112 -38.689 1.00 92.12 101 GLY A N 1
ATOM 804 C CA . GLY A 1 101 ? 24.020 -16.131 -37.791 1.00 92.12 101 GLY A CA 1
ATOM 805 C C . GLY A 1 101 ? 24.090 -15.726 -36.316 1.00 92.12 101 GLY A C 1
ATOM 806 O O . GLY A 1 101 ? 23.094 -15.820 -35.599 1.00 92.12 101 GLY A O 1
ATOM 807 N N . SER A 1 102 ? 25.236 -15.208 -35.863 1.00 87.25 102 SER A N 1
ATOM 808 C CA . SER A 1 102 ? 25.393 -14.705 -34.495 1.00 87.25 102 SER A CA 1
ATOM 809 C C . SER A 1 102 ? 24.497 -13.498 -34.216 1.00 87.25 102 SER A C 1
ATOM 811 O O . SER A 1 102 ? 23.923 -13.421 -33.136 1.00 87.25 102 SER A O 1
ATOM 813 N N . SER A 1 103 ? 24.326 -12.580 -35.170 1.00 87.56 103 SER A N 1
ATOM 814 C CA . SER A 1 103 ? 23.418 -11.439 -35.022 1.00 87.56 103 SER A CA 1
ATOM 815 C C . SER A 1 103 ? 21.961 -11.873 -34.894 1.00 87.56 103 SER A C 1
ATOM 817 O O . SER A 1 103 ? 21.268 -11.347 -34.030 1.00 87.56 103 SER A O 1
ATOM 819 N N . VAL A 1 104 ? 21.505 -12.846 -35.692 1.00 93.06 104 VAL A N 1
ATOM 820 C CA . VAL A 1 104 ? 20.145 -13.400 -35.569 1.00 93.06 104 VAL A CA 1
ATOM 821 C C . VAL A 1 104 ? 19.954 -14.063 -34.205 1.00 93.06 104 VAL A C 1
ATOM 823 O O . VAL A 1 104 ? 18.974 -13.774 -33.524 1.00 93.06 104 VAL A O 1
ATOM 826 N N . MET A 1 105 ? 20.909 -14.886 -33.762 1.00 90.06 105 MET A N 1
ATOM 827 C CA . MET A 1 105 ? 20.858 -15.522 -32.440 1.00 90.06 105 MET A CA 1
ATOM 828 C C . MET A 1 105 ? 20.793 -14.484 -31.314 1.00 90.06 105 MET A C 1
ATOM 830 O O . MET A 1 105 ? 19.917 -14.551 -30.458 1.00 90.06 105 MET A O 1
ATOM 834 N N . ILE A 1 106 ? 21.689 -13.495 -31.325 1.00 90.06 106 ILE A N 1
ATOM 835 C CA . ILE A 1 106 ? 21.728 -12.437 -30.309 1.00 90.06 106 ILE A CA 1
ATOM 836 C C . ILE A 1 106 ? 20.440 -11.619 -30.333 1.00 90.06 106 ILE A C 1
ATOM 838 O O . ILE A 1 106 ? 19.944 -11.265 -29.271 1.00 90.06 106 ILE A O 1
ATOM 842 N N . LEU A 1 107 ? 19.877 -11.343 -31.510 1.00 91.00 107 LEU A N 1
ATOM 843 C CA . LEU A 1 107 ? 18.601 -10.646 -31.628 1.00 91.00 107 LEU A CA 1
ATOM 844 C C . LEU A 1 107 ? 17.472 -11.447 -30.967 1.00 91.00 107 LEU A C 1
ATOM 846 O O . LEU A 1 107 ? 16.758 -10.888 -30.143 1.00 91.00 107 LEU A O 1
ATOM 850 N N . VAL A 1 108 ? 17.367 -12.751 -31.241 1.00 91.25 108 VAL A N 1
ATOM 851 C CA . VAL A 1 108 ? 16.385 -13.635 -30.587 1.00 91.25 108 VAL A CA 1
ATOM 852 C C . VAL A 1 108 ? 16.576 -13.644 -29.070 1.00 91.25 108 VAL A C 1
ATOM 854 O O . VAL A 1 108 ? 15.617 -13.439 -28.326 1.00 91.25 108 VAL A O 1
ATOM 857 N N . VAL A 1 109 ? 17.815 -13.824 -28.604 1.00 89.00 109 VAL A N 1
ATOM 858 C CA . VAL A 1 109 ? 18.144 -13.817 -27.173 1.00 89.00 109 VAL A CA 1
ATOM 859 C C . VAL A 1 109 ? 17.760 -12.487 -26.539 1.00 89.00 109 VAL A C 1
ATOM 861 O O . VAL A 1 109 ? 17.056 -12.473 -25.535 1.00 89.00 109 VAL A O 1
ATOM 864 N N . MET A 1 110 ? 18.152 -11.365 -27.141 1.00 88.81 110 MET A N 1
ATOM 865 C CA . MET A 1 110 ? 17.820 -10.034 -26.642 1.00 88.81 110 MET A CA 1
ATOM 866 C C . MET A 1 110 ? 16.312 -9.798 -26.613 1.00 88.81 110 MET A C 1
ATOM 868 O O . MET A 1 110 ? 15.834 -9.195 -25.657 1.00 88.81 110 MET A O 1
ATOM 872 N N . THR A 1 111 ? 15.549 -10.281 -27.596 1.00 89.06 111 THR A N 1
ATOM 873 C CA . THR A 1 111 ? 14.084 -10.176 -27.586 1.00 89.06 111 THR A CA 1
ATOM 874 C C . THR A 1 111 ? 13.480 -10.935 -26.406 1.00 89.06 111 THR A C 1
ATOM 876 O O . THR A 1 111 ? 12.711 -10.346 -25.645 1.00 89.06 111 THR A O 1
ATOM 879 N N . VAL A 1 112 ? 13.855 -12.205 -26.212 1.00 88.69 112 VAL A N 1
ATOM 880 C CA . VAL A 1 112 ? 13.355 -13.036 -25.100 1.00 88.69 112 VAL A CA 1
ATOM 881 C C . VAL A 1 112 ? 13.724 -12.420 -23.754 1.00 88.69 112 VAL A C 1
ATOM 883 O O . VAL A 1 112 ? 12.874 -12.262 -22.881 1.00 88.69 112 VAL A O 1
ATOM 886 N N . VAL A 1 113 ? 14.983 -12.018 -23.606 1.00 88.38 113 VAL A N 1
ATOM 887 C CA . VAL A 1 113 ? 15.494 -11.362 -22.404 1.00 88.38 113 VAL A CA 1
ATOM 888 C C . VAL A 1 113 ? 14.752 -10.075 -22.128 1.00 88.38 113 VAL A C 1
ATOM 890 O O . VAL A 1 113 ? 14.263 -9.910 -21.027 1.00 88.38 113 VAL A O 1
ATOM 893 N N . THR A 1 114 ? 14.625 -9.182 -23.110 1.00 85.44 114 THR A N 1
ATOM 894 C CA . THR A 1 114 ? 13.943 -7.894 -22.917 1.00 85.44 114 THR A CA 1
ATOM 895 C C . THR A 1 114 ? 12.504 -8.104 -22.463 1.00 85.44 114 THR A C 1
ATOM 897 O O . THR A 1 114 ? 12.045 -7.418 -21.551 1.00 85.44 114 THR A O 1
ATOM 900 N N . TYR A 1 115 ? 11.803 -9.078 -23.052 1.00 86.38 115 TYR A N 1
ATOM 901 C CA . TYR A 1 115 ? 10.458 -9.448 -22.624 1.00 86.38 115 TYR A CA 1
ATOM 902 C C . TYR A 1 115 ? 10.440 -9.921 -21.164 1.00 86.38 115 TYR A C 1
ATOM 904 O O . TYR A 1 115 ? 9.698 -9.371 -20.349 1.00 86.38 115 TYR A O 1
ATOM 912 N N . LYS A 1 116 ? 11.315 -10.867 -20.807 1.00 87.00 116 LYS A N 1
ATOM 913 C CA . LYS A 1 116 ? 11.445 -11.358 -19.430 1.00 87.00 116 LYS A CA 1
ATOM 914 C C . LYS A 1 116 ? 11.870 -10.274 -18.442 1.00 87.00 116 LYS A C 1
ATOM 916 O O . LYS A 1 116 ? 11.406 -10.269 -17.308 1.00 87.00 116 LYS A O 1
ATOM 921 N N . SER A 1 117 ? 12.692 -9.318 -18.861 1.00 85.62 117 SER A N 1
ATOM 922 C CA . SER A 1 117 ? 13.079 -8.171 -18.047 1.00 85.62 117 SER A CA 1
ATOM 923 C C . SER A 1 117 ? 11.899 -7.285 -17.706 1.00 85.62 117 SER A C 1
ATOM 925 O O . SER A 1 117 ? 11.769 -6.862 -16.559 1.00 85.62 117 SER A O 1
ATOM 927 N N . VAL A 1 118 ? 11.035 -7.010 -18.683 1.00 83.81 118 VAL A N 1
ATOM 928 C CA . VAL A 1 118 ? 9.806 -6.251 -18.446 1.00 83.81 118 VAL A CA 1
ATOM 929 C C . VAL A 1 118 ? 8.882 -7.021 -17.507 1.00 83.81 118 VAL A C 1
ATOM 931 O O . VAL A 1 118 ? 8.460 -6.456 -16.503 1.00 83.81 118 VAL A O 1
ATOM 934 N N . GLU A 1 119 ? 8.657 -8.311 -17.769 1.00 85.44 119 GLU A N 1
ATOM 935 C CA . GLU A 1 119 ? 7.839 -9.185 -16.920 1.00 85.44 119 GLU A CA 1
ATOM 936 C C . GLU A 1 119 ? 8.351 -9.205 -15.469 1.00 85.44 119 GLU A C 1
ATOM 938 O O . GLU A 1 119 ? 7.589 -8.970 -14.532 1.00 85.44 119 GLU A O 1
ATOM 943 N N . TYR A 1 120 ? 9.662 -9.386 -15.274 1.00 87.12 120 TYR A N 1
ATOM 944 C CA . TYR A 1 120 ? 10.296 -9.381 -13.958 1.00 87.12 120 TYR A CA 1
ATOM 945 C C . TYR A 1 120 ? 10.094 -8.048 -13.221 1.00 87.12 120 TYR A C 1
ATOM 947 O O . TYR A 1 120 ? 9.709 -8.040 -12.048 1.00 87.12 120 TYR A O 1
ATOM 955 N N . MET A 1 121 ? 10.299 -6.920 -13.913 1.00 85.88 121 MET A N 1
ATOM 956 C CA . MET A 1 121 ? 10.113 -5.572 -13.360 1.00 85.88 121 MET A CA 1
ATOM 957 C C . MET A 1 121 ? 8.656 -5.230 -13.016 1.00 85.88 121 MET A C 1
ATOM 959 O O . MET A 1 121 ? 8.415 -4.196 -12.388 1.00 85.88 121 MET A O 1
ATOM 963 N N . ASP A 1 122 ? 7.701 -6.061 -13.426 1.00 86.44 122 ASP A N 1
ATOM 964 C CA . ASP A 1 122 ? 6.275 -5.890 -13.152 1.00 86.44 122 ASP A CA 1
ATOM 965 C C . ASP A 1 122 ? 5.765 -6.825 -12.041 1.00 86.44 122 ASP A C 1
ATOM 967 O O . ASP A 1 122 ? 4.597 -6.764 -11.645 1.00 86.44 122 ASP A O 1
ATOM 971 N N . THR A 1 123 ? 6.643 -7.662 -11.484 1.00 88.69 123 THR A N 1
ATOM 972 C CA . THR A 1 123 ? 6.308 -8.549 -10.368 1.00 88.69 123 THR A CA 1
ATOM 973 C C . THR A 1 123 ? 6.190 -7.800 -9.039 1.00 88.69 123 THR A C 1
ATOM 975 O O . THR A 1 123 ? 6.864 -6.801 -8.773 1.00 88.69 123 THR A O 1
ATOM 978 N N . THR A 1 124 ? 5.397 -8.358 -8.123 1.00 91.12 124 THR A N 1
ATOM 979 C CA . THR A 1 124 ? 5.326 -7.880 -6.731 1.00 91.12 124 THR A CA 1
ATOM 980 C C . THR A 1 124 ? 6.652 -8.041 -5.994 1.00 91.12 124 THR A C 1
ATOM 982 O O . THR A 1 124 ? 6.974 -7.246 -5.112 1.00 91.12 124 THR A O 1
ATOM 985 N N . THR A 1 125 ? 7.452 -9.039 -6.374 1.00 88.81 125 THR A N 1
ATOM 986 C CA . THR A 1 125 ? 8.801 -9.260 -5.851 1.00 88.81 125 THR A CA 1
ATOM 987 C C . THR A 1 125 ? 9.719 -8.093 -6.198 1.00 88.81 125 THR A C 1
ATOM 989 O O . THR A 1 125 ? 10.364 -7.549 -5.302 1.00 88.81 125 THR A O 1
ATOM 992 N N . PHE A 1 126 ? 9.744 -7.661 -7.461 1.00 88.75 126 PHE A N 1
ATOM 993 C CA . PHE A 1 126 ? 10.546 -6.513 -7.873 1.00 88.75 126 PHE A CA 1
ATOM 994 C C . PHE A 1 126 ? 10.093 -5.234 -7.159 1.00 88.75 126 PHE A C 1
ATOM 996 O O . PHE A 1 126 ? 10.889 -4.601 -6.466 1.00 88.75 126 PHE A O 1
ATOM 1003 N N . CYS A 1 127 ? 8.804 -4.889 -7.250 1.00 89.06 127 CYS A N 1
ATOM 1004 C CA . CYS A 1 127 ? 8.288 -3.646 -6.674 1.00 89.06 127 CYS A CA 1
ATOM 1005 C C . CYS A 1 127 ? 8.367 -3.613 -5.139 1.00 89.06 127 CYS A C 1
ATOM 1007 O O . CYS A 1 127 ? 8.688 -2.577 -4.564 1.00 89.06 127 CYS A O 1
ATOM 1009 N N . GLY A 1 128 ? 8.069 -4.727 -4.466 1.00 89.06 128 GLY A N 1
ATOM 1010 C CA . GLY A 1 128 ? 7.928 -4.779 -3.010 1.00 89.06 128 GLY A CA 1
ATOM 1011 C C . GLY A 1 128 ? 9.198 -5.151 -2.247 1.00 89.06 128 GLY A C 1
ATOM 1012 O O . GLY A 1 128 ? 9.355 -4.736 -1.099 1.00 89.06 128 GLY A O 1
ATOM 1013 N N . LYS A 1 129 ? 10.111 -5.927 -2.852 1.00 88.38 129 LYS A N 1
ATOM 1014 C CA . LYS A 1 129 ? 11.291 -6.468 -2.151 1.00 88.38 129 LYS A CA 1
ATOM 1015 C C . LYS A 1 129 ? 12.621 -5.883 -2.611 1.00 88.38 129 LYS A C 1
ATOM 1017 O O . LYS A 1 129 ? 13.570 -5.932 -1.835 1.00 88.38 129 LYS A O 1
ATOM 1022 N N . LEU A 1 130 ? 12.725 -5.329 -3.823 1.00 87.25 130 LEU A N 1
ATOM 1023 C CA . LEU A 1 130 ? 14.016 -4.829 -4.307 1.00 87.25 130 LEU A CA 1
ATOM 1024 C C . LEU A 1 130 ? 14.452 -3.572 -3.541 1.00 87.25 130 LEU A C 1
ATOM 1026 O O . LEU A 1 130 ? 15.501 -3.555 -2.895 1.00 87.25 130 LEU A O 1
ATOM 1030 N N . CYS A 1 131 ? 13.599 -2.548 -3.530 1.00 86.56 131 CYS A N 1
ATOM 1031 C CA . CYS A 1 131 ? 13.797 -1.319 -2.759 1.00 86.56 131 CYS A CA 1
ATOM 1032 C C . CYS A 1 131 ? 13.303 -1.491 -1.315 1.00 86.56 131 CYS A C 1
ATOM 1034 O O . CYS A 1 131 ? 12.513 -0.682 -0.825 1.00 86.56 131 CYS A O 1
ATOM 1036 N N . HIS A 1 132 ? 13.735 -2.564 -0.643 1.00 83.44 132 HIS A N 1
ATOM 1037 C CA . HIS A 1 132 ? 13.190 -3.004 0.646 1.00 83.44 132 HIS A CA 1
ATOM 1038 C C . HIS A 1 132 ? 13.111 -1.870 1.678 1.00 83.44 132 HIS A C 1
ATOM 1040 O O . HIS A 1 132 ? 12.097 -1.723 2.345 1.00 83.44 132 HIS A O 1
ATOM 1046 N N . LYS A 1 133 ? 14.106 -0.982 1.757 1.00 85.31 133 LYS A N 1
ATOM 1047 C CA . LYS A 1 133 ? 14.091 0.121 2.729 1.00 85.31 133 LYS A CA 1
ATOM 1048 C C . LYS A 1 133 ? 12.909 1.085 2.561 1.00 85.31 133 LYS A C 1
ATOM 1050 O O . LYS A 1 133 ? 12.406 1.589 3.551 1.00 85.31 133 LYS A O 1
ATOM 1055 N N . VAL A 1 134 ? 12.481 1.366 1.332 1.00 90.88 134 VAL A N 1
ATOM 1056 C CA . VAL A 1 134 ? 11.382 2.315 1.069 1.00 90.88 134 VAL A CA 1
ATOM 1057 C C . VAL A 1 134 ? 10.048 1.591 0.941 1.00 90.88 134 VAL A C 1
ATOM 1059 O O . VAL A 1 134 ? 9.028 2.106 1.387 1.00 90.88 134 VAL A O 1
ATOM 1062 N N . MET A 1 135 ? 10.060 0.391 0.359 1.00 92.44 135 MET A N 1
ATOM 1063 C CA . MET A 1 135 ? 8.844 -0.330 -0.017 1.00 92.44 135 MET A CA 1
ATOM 1064 C C . MET A 1 135 ? 8.347 -1.302 1.055 1.00 92.44 135 MET A C 1
ATOM 1066 O O . MET A 1 135 ? 7.196 -1.714 0.970 1.00 92.44 135 MET A O 1
ATOM 1070 N N . ILE A 1 136 ? 9.143 -1.649 2.080 1.00 92.69 136 ILE A N 1
ATOM 1071 C CA . ILE A 1 136 ? 8.708 -2.547 3.170 1.00 92.69 136 ILE A CA 1
ATOM 1072 C C . ILE A 1 136 ? 7.364 -2.124 3.789 1.00 92.69 136 ILE A C 1
ATOM 1074 O O . ILE A 1 136 ? 6.522 -3.011 3.938 1.00 92.69 136 ILE A O 1
ATOM 1078 N N . PRO A 1 137 ? 7.111 -0.842 4.129 1.00 94.19 137 PRO A N 1
ATOM 1079 C CA . PRO A 1 137 ? 5.836 -0.439 4.723 1.00 94.19 137 PRO A CA 1
ATOM 1080 C C . PRO A 1 137 ? 4.643 -0.734 3.803 1.00 94.19 137 PRO A C 1
ATOM 1082 O O . PRO A 1 137 ? 3.716 -1.448 4.186 1.00 94.19 137 PRO A O 1
ATOM 1085 N N . GLU A 1 138 ? 4.714 -0.273 2.554 1.00 93.69 138 GLU A N 1
ATOM 1086 C CA . GLU A 1 138 ? 3.656 -0.450 1.552 1.00 93.69 138 GLU A CA 1
ATOM 1087 C C . GLU A 1 138 ? 3.484 -1.933 1.164 1.00 93.69 138 GLU A C 1
ATOM 1089 O O . GLU A 1 138 ? 2.357 -2.411 1.038 1.00 93.69 138 GLU A O 1
ATOM 1094 N N . TYR A 1 139 ? 4.577 -2.698 1.048 1.00 95.00 139 TYR A N 1
ATOM 1095 C CA . TYR A 1 139 ? 4.553 -4.138 0.765 1.00 95.00 139 TYR A CA 1
ATOM 1096 C C . TYR A 1 139 ? 3.992 -4.959 1.936 1.00 95.00 139 TYR A C 1
ATOM 1098 O O . TYR A 1 139 ? 3.315 -5.968 1.734 1.00 95.00 139 TYR A O 1
ATOM 1106 N N . THR A 1 140 ? 4.250 -4.535 3.174 1.00 94.44 140 THR A N 1
ATOM 1107 C CA . THR A 1 140 ? 3.703 -5.181 4.375 1.00 94.44 140 THR A CA 1
ATOM 1108 C C . THR A 1 140 ? 2.196 -4.974 4.461 1.00 94.44 140 THR A C 1
ATOM 1110 O O . THR A 1 140 ? 1.472 -5.949 4.667 1.00 94.44 140 THR A O 1
ATOM 1113 N N . ALA A 1 141 ? 1.721 -3.748 4.220 1.00 93.69 141 ALA A N 1
ATOM 1114 C CA . ALA A 1 141 ? 0.294 -3.446 4.140 1.00 93.69 141 ALA A CA 1
ATOM 1115 C C . ALA A 1 141 ? -0.385 -4.199 2.976 1.00 93.69 141 ALA A C 1
ATOM 1117 O O . ALA A 1 141 ? -1.417 -4.841 3.172 1.00 93.69 141 ALA A O 1
ATOM 1118 N N . TYR A 1 142 ? 0.256 -4.229 1.800 1.00 95.38 142 TYR A N 1
ATOM 1119 C CA . TYR A 1 142 ? -0.204 -4.967 0.617 1.00 95.38 142 TYR A CA 1
ATOM 1120 C C . TYR A 1 142 ? -0.513 -6.434 0.905 1.00 95.38 142 TYR A C 1
ATOM 1122 O O . TYR A 1 142 ? -1.613 -6.896 0.601 1.00 95.38 142 TYR A O 1
ATOM 1130 N N . LYS A 1 143 ? 0.421 -7.152 1.542 1.00 93.94 143 LYS A N 1
ATOM 1131 C CA . LYS A 1 143 ? 0.281 -8.589 1.835 1.00 93.94 143 LYS A CA 1
ATOM 1132 C C . LYS A 1 143 ? -0.907 -8.929 2.738 1.00 93.94 143 LYS A C 1
ATOM 1134 O O . LYS A 1 143 ? -1.332 -10.078 2.755 1.00 93.94 143 LYS A O 1
ATOM 1139 N N . ARG A 1 144 ? -1.409 -7.963 3.509 1.00 90.69 144 ARG A N 1
ATOM 1140 C CA . ARG A 1 144 ? -2.574 -8.132 4.393 1.00 90.69 144 ARG A CA 1
ATOM 1141 C C . ARG A 1 144 ? -3.874 -7.647 3.774 1.00 90.69 144 ARG A C 1
ATOM 1143 O O . ARG A 1 144 ? -4.942 -7.882 4.332 1.00 90.69 144 ARG A O 1
ATOM 1150 N N . SER A 1 145 ? -3.788 -6.935 2.660 1.00 92.56 145 SER A N 1
ATOM 1151 C CA . SER A 1 145 ? -4.957 -6.384 2.001 1.00 92.56 145 SER A CA 1
ATOM 1152 C C . SER A 1 145 ? -5.726 -7.466 1.233 1.00 92.56 145 SER A C 1
ATOM 1154 O O . SER A 1 145 ? -5.139 -8.468 0.816 1.00 92.56 145 SER A O 1
ATOM 1156 N N . PRO A 1 146 ? -7.013 -7.229 0.926 1.00 91.94 146 PRO A N 1
ATOM 1157 C CA . PRO A 1 146 ? -7.766 -8.059 -0.017 1.00 91.94 146 PRO A CA 1
ATOM 1158 C C . PRO A 1 146 ? -7.136 -8.138 -1.421 1.00 91.94 146 PRO A C 1
ATOM 1160 O O . PRO A 1 146 ? -7.493 -9.008 -2.207 1.00 91.94 146 PRO A O 1
ATOM 1163 N N . HIS A 1 147 ? -6.185 -7.252 -1.735 1.00 94.56 147 HIS A N 1
ATOM 1164 C CA . HIS A 1 147 ? -5.497 -7.173 -3.020 1.00 94.56 147 HIS A CA 1
ATOM 1165 C C . HIS A 1 147 ? -4.123 -7.863 -3.017 1.00 94.56 147 HIS A C 1
ATOM 1167 O O . HIS A 1 147 ? -3.380 -7.725 -3.983 1.00 94.56 147 HIS A O 1
ATOM 1173 N N . ALA A 1 148 ? -3.773 -8.640 -1.984 1.00 94.50 148 ALA A N 1
ATOM 1174 C CA . ALA A 1 148 ? -2.466 -9.300 -1.848 1.00 94.50 148 ALA A CA 1
ATOM 1175 C C . ALA A 1 148 ? -2.096 -10.282 -2.986 1.00 94.50 148 ALA A C 1
ATOM 1177 O O . ALA A 1 148 ? -0.956 -10.739 -3.050 1.00 94.50 148 ALA A O 1
ATOM 1178 N N . SER A 1 149 ? -3.048 -10.618 -3.864 1.00 92.31 149 SER A N 1
ATOM 1179 C CA . SER A 1 149 ? -2.846 -11.467 -5.053 1.00 92.31 149 SER A CA 1
ATOM 1180 C C . SER A 1 149 ? -2.846 -10.687 -6.378 1.00 92.31 149 SER A C 1
ATOM 1182 O O . SER A 1 149 ? -2.625 -11.266 -7.437 1.00 92.31 149 SER A O 1
ATOM 1184 N N . VAL A 1 150 ? -3.085 -9.375 -6.338 1.00 92.69 150 VAL A N 1
ATOM 1185 C CA . VAL A 1 150 ? -3.102 -8.482 -7.506 1.00 92.69 150 VAL A CA 1
ATOM 1186 C C . VAL A 1 150 ? -1.712 -7.879 -7.675 1.00 92.69 150 VAL A C 1
ATOM 1188 O O . VAL A 1 150 ? -1.195 -7.258 -6.746 1.00 92.69 150 VAL A O 1
ATOM 1191 N N . VAL A 1 151 ? -1.074 -8.051 -8.835 1.00 91.56 151 VAL A N 1
ATOM 1192 C CA . VAL A 1 151 ? 0.278 -7.508 -9.057 1.00 91.56 151 VAL A CA 1
ATOM 1193 C C . VAL A 1 151 ? 0.272 -5.977 -9.042 1.00 91.56 151 VAL A C 1
ATOM 1195 O O . VAL A 1 151 ? -0.660 -5.346 -9.539 1.00 91.56 151 VAL A O 1
ATOM 1198 N N . CYS A 1 152 ? 1.330 -5.359 -8.502 1.00 90.81 152 CYS A N 1
ATOM 1199 C CA . CYS A 1 152 ? 1.401 -3.906 -8.291 1.00 90.81 152 CYS A CA 1
ATOM 1200 C C . CYS A 1 152 ? 1.096 -3.102 -9.567 1.00 90.81 152 CYS A C 1
ATOM 1202 O O . CYS A 1 152 ? 0.479 -2.037 -9.521 1.00 90.81 152 CYS A O 1
ATOM 1204 N N . THR A 1 153 ? 1.517 -3.621 -10.719 1.00 89.31 153 THR A N 1
ATOM 1205 C CA . THR A 1 153 ? 1.380 -2.960 -12.016 1.00 89.31 153 THR A CA 1
ATOM 1206 C C . THR A 1 153 ? -0.047 -2.913 -12.536 1.00 89.31 153 THR A C 1
ATOM 1208 O O . THR A 1 153 ? -0.337 -2.000 -13.301 1.00 89.31 153 THR A O 1
ATOM 1211 N N . GLN A 1 154 ? -0.963 -3.777 -12.082 1.00 88.75 154 GLN A N 1
ATOM 1212 C CA . GLN A 1 154 ? -2.377 -3.692 -12.471 1.00 88.75 154 GLN A CA 1
ATOM 1213 C C . GLN A 1 154 ? -3.041 -2.400 -11.966 1.00 88.75 154 GLN A C 1
ATOM 1215 O O . GLN A 1 154 ? -3.919 -1.869 -12.642 1.00 88.75 154 GLN A O 1
ATOM 1220 N N . CYS A 1 155 ? -2.553 -1.835 -10.854 1.00 88.19 155 CYS A N 1
ATOM 1221 C CA . CYS A 1 155 ? -3.023 -0.550 -10.328 1.00 88.19 155 CYS A CA 1
ATOM 1222 C C . CYS A 1 155 ? -2.080 0.621 -10.670 1.00 88.19 155 CYS A C 1
ATOM 1224 O O . CYS A 1 155 ? -2.542 1.705 -11.018 1.00 88.19 155 CYS A O 1
ATOM 1226 N N . HIS A 1 156 ? -0.756 0.432 -10.584 1.00 87.94 156 HIS A N 1
ATOM 1227 C CA . HIS A 1 156 ? 0.211 1.543 -10.646 1.00 87.94 156 HIS A CA 1
ATOM 1228 C C . HIS A 1 156 ? 0.772 1.868 -12.040 1.00 87.94 156 HIS A C 1
ATOM 1230 O O . HIS A 1 156 ? 1.325 2.952 -12.221 1.00 87.94 156 HIS A O 1
ATOM 1236 N N . ILE A 1 157 ? 0.657 0.965 -13.019 1.00 81.62 157 ILE A N 1
ATOM 1237 C CA . ILE A 1 157 ? 1.176 1.158 -14.391 1.00 81.62 157 ILE A CA 1
ATOM 1238 C C . ILE A 1 157 ? 0.033 0.988 -15.407 1.00 81.62 157 ILE A C 1
ATOM 1240 O O . ILE A 1 157 ? -0.176 1.828 -16.285 1.00 81.62 157 ILE A O 1
ATOM 1244 N N . GLY A 1 158 ? -0.765 -0.061 -15.211 1.00 69.88 158 GLY A N 1
ATOM 1245 C CA . GLY A 1 158 ? -1.866 -0.532 -16.040 1.00 69.88 158 GLY A CA 1
ATOM 1246 C C . GLY A 1 158 ? -1.438 -0.955 -17.458 1.00 69.88 158 GLY A C 1
ATOM 1247 O O . GLY A 1 158 ? -0.271 -0.827 -17.827 1.00 69.88 158 GLY A O 1
ATOM 1248 N N . PRO A 1 159 ? -2.363 -1.494 -18.269 1.00 68.81 159 PRO A N 1
ATOM 1249 C CA . PRO A 1 159 ? -2.027 -2.089 -19.561 1.00 68.81 159 PRO A CA 1
ATOM 1250 C C . PRO A 1 159 ? -1.644 -1.043 -20.620 1.00 68.81 159 PRO A C 1
ATOM 1252 O O . PRO A 1 159 ? -2.085 0.111 -20.565 1.00 68.81 159 PRO A O 1
ATOM 1255 N N . GLY A 1 160 ? -0.880 -1.488 -21.625 1.00 68.88 160 GLY A N 1
ATOM 1256 C CA . GLY A 1 160 ? -0.556 -0.740 -22.845 1.00 68.88 160 GLY A CA 1
ATOM 1257 C C . GLY A 1 160 ? 0.865 -0.161 -22.891 1.00 68.88 160 GLY A C 1
ATOM 1258 O O . GLY A 1 160 ? 1.356 0.424 -21.926 1.00 68.88 160 GLY A O 1
ATOM 1259 N N . ALA A 1 161 ? 1.521 -0.279 -24.052 1.00 71.00 161 ALA A N 1
ATOM 1260 C CA . ALA A 1 161 ? 2.920 0.123 -24.254 1.00 71.00 161 ALA A CA 1
ATOM 1261 C C . ALA A 1 161 ? 3.252 1.580 -23.844 1.00 71.00 161 ALA A C 1
ATOM 1263 O O . ALA A 1 161 ? 4.286 1.776 -23.202 1.00 71.00 161 ALA A O 1
ATOM 1264 N N . PRO A 1 162 ? 2.410 2.603 -24.116 1.00 73.94 162 PRO A N 1
ATOM 1265 C CA . PRO A 1 162 ? 2.715 3.979 -23.708 1.00 73.94 162 PRO A CA 1
ATOM 1266 C C . PRO A 1 162 ? 2.814 4.155 -22.188 1.00 73.94 162 PRO A C 1
ATOM 1268 O O . PRO A 1 162 ? 3.683 4.879 -21.701 1.00 73.94 162 PRO A O 1
ATOM 1271 N N . TRP A 1 163 ? 1.954 3.470 -21.430 1.00 71.06 163 TRP A N 1
ATOM 1272 C CA . TRP A 1 163 ? 1.957 3.531 -19.969 1.00 71.06 163 TRP A CA 1
ATOM 1273 C C . TRP A 1 163 ? 3.136 2.778 -19.371 1.00 71.06 163 TRP A C 1
ATOM 1275 O O . TRP A 1 163 ? 3.769 3.296 -18.450 1.00 71.06 163 TRP A O 1
ATOM 1285 N N . PHE A 1 164 ? 3.501 1.631 -19.950 1.00 73.81 164 PHE A N 1
ATOM 1286 C CA . PHE A 1 164 ? 4.724 0.925 -19.578 1.00 73.81 164 PHE A CA 1
ATOM 1287 C C . PHE A 1 164 ? 5.956 1.817 -19.748 1.00 73.81 164 PHE A C 1
ATOM 1289 O O . PHE A 1 164 ? 6.707 2.009 -18.791 1.00 73.81 164 PHE A O 1
ATOM 1296 N N . VAL A 1 165 ? 6.136 2.436 -20.920 1.00 77.44 165 VAL A N 1
ATOM 1297 C CA . VAL A 1 165 ? 7.278 3.331 -21.178 1.00 77.44 165 VAL A CA 1
ATOM 1298 C C . VAL A 1 165 ? 7.269 4.521 -20.220 1.00 77.44 165 VAL A C 1
ATOM 1300 O O . VAL A 1 165 ? 8.288 4.817 -19.594 1.00 77.44 165 VAL A O 1
ATOM 1303 N N . ARG A 1 166 ? 6.115 5.174 -20.041 1.00 76.88 166 ARG A N 1
ATOM 1304 C CA . ARG A 1 166 ? 5.978 6.317 -19.129 1.00 76.88 166 ARG A CA 1
ATOM 1305 C C . ARG A 1 166 ? 6.335 5.945 -17.692 1.00 76.88 166 ARG A C 1
ATOM 1307 O O . ARG A 1 166 ? 7.071 6.690 -17.049 1.00 7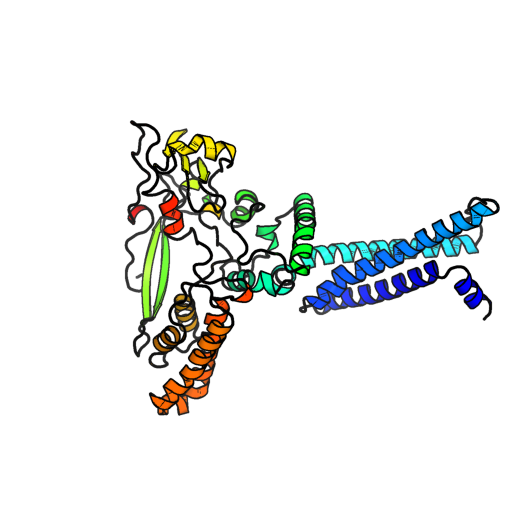6.88 166 ARG A O 1
ATOM 1314 N N . ALA A 1 167 ? 5.865 4.797 -17.208 1.00 77.31 167 ALA A N 1
ATOM 1315 C CA . ALA A 1 167 ? 6.169 4.319 -15.867 1.00 77.31 167 ALA A CA 1
ATOM 1316 C C . ALA A 1 167 ? 7.672 4.071 -15.689 1.00 77.31 167 ALA A C 1
ATOM 1318 O O . ALA A 1 167 ? 8.254 4.572 -14.726 1.00 77.31 167 ALA A O 1
ATOM 1319 N N . LYS A 1 168 ? 8.330 3.387 -16.637 1.00 79.56 168 LYS A N 1
ATOM 1320 C CA . LYS A 1 168 ? 9.775 3.115 -16.541 1.00 79.56 168 LYS A CA 1
ATOM 1321 C C . LYS A 1 168 ? 10.615 4.396 -16.623 1.00 79.56 168 LYS A C 1
ATOM 1323 O O . LYS A 1 168 ? 11.535 4.554 -15.826 1.00 79.56 168 LYS A O 1
ATOM 1328 N N . LEU A 1 169 ? 10.261 5.350 -17.489 1.00 79.69 169 LEU A N 1
ATOM 1329 C CA . LEU A 1 169 ? 10.937 6.655 -17.552 1.00 79.69 169 LEU A CA 1
ATOM 1330 C C . LEU A 1 169 ? 10.733 7.473 -16.268 1.00 79.69 169 LEU A C 1
ATOM 1332 O O . LEU A 1 169 ? 11.683 8.061 -15.755 1.00 79.69 169 LEU A O 1
ATOM 1336 N N . SER A 1 170 ? 9.523 7.458 -15.697 1.00 78.06 170 SER A N 1
ATOM 1337 C CA . SER A 1 170 ? 9.235 8.124 -14.417 1.00 78.06 170 SER A CA 1
ATOM 1338 C C . SER A 1 170 ? 9.915 7.466 -13.208 1.00 78.06 170 SER A C 1
ATOM 1340 O O . SER A 1 170 ? 10.032 8.090 -12.154 1.00 78.06 170 SER A O 1
ATOM 1342 N N . GLY A 1 171 ? 10.377 6.220 -13.358 1.00 79.81 171 GLY A N 1
ATOM 1343 C CA . GLY A 1 171 ? 11.133 5.487 -12.347 1.00 79.81 171 GLY A CA 1
ATOM 1344 C C . GLY A 1 171 ? 12.612 5.876 -12.278 1.00 79.81 171 GLY A C 1
ATOM 1345 O O . GLY A 1 171 ? 13.219 5.715 -11.223 1.00 79.81 171 GLY A O 1
ATOM 1346 N N . ILE A 1 172 ? 13.196 6.437 -13.345 1.00 84.44 172 ILE A N 1
ATOM 1347 C CA . ILE A 1 172 ? 14.624 6.808 -13.376 1.00 84.44 172 ILE A CA 1
ATOM 1348 C C . ILE A 1 172 ? 14.977 7.805 -12.254 1.00 84.44 172 ILE A C 1
ATOM 1350 O O . ILE A 1 172 ? 15.902 7.515 -11.488 1.00 84.44 172 ILE A O 1
ATOM 1354 N N . PRO A 1 173 ? 14.235 8.918 -12.060 1.00 85.75 173 PRO A N 1
ATOM 1355 C CA . PRO A 1 173 ? 14.487 9.816 -10.933 1.00 85.75 173 PRO A CA 1
ATOM 1356 C C . PRO A 1 173 ? 14.319 9.128 -9.572 1.00 85.75 173 PRO A C 1
ATOM 1358 O O . PRO A 1 173 ? 15.046 9.433 -8.635 1.00 85.75 173 PRO A O 1
ATOM 1361 N N . GLN A 1 174 ? 13.396 8.169 -9.449 1.00 86.94 174 GLN A N 1
ATOM 1362 C CA . GLN A 1 174 ? 13.163 7.455 -8.188 1.00 86.94 174 GLN A CA 1
ATOM 1363 C C . GLN A 1 174 ? 14.355 6.569 -7.814 1.00 86.94 174 GLN A C 1
ATOM 1365 O O . GLN A 1 174 ? 14.757 6.551 -6.654 1.00 86.94 174 GLN A O 1
ATOM 1370 N N . VAL A 1 175 ? 14.952 5.874 -8.789 1.00 87.00 175 VAL A N 1
ATOM 1371 C CA . VAL A 1 175 ? 16.171 5.077 -8.578 1.00 87.00 175 VAL A CA 1
ATOM 1372 C C . VAL A 1 175 ? 17.341 5.977 -8.185 1.00 87.00 175 VAL A C 1
ATOM 1374 O O . VAL A 1 175 ? 18.092 5.635 -7.272 1.00 87.00 175 VAL A O 1
ATOM 1377 N N . TYR A 1 176 ? 17.469 7.142 -8.824 1.00 89.56 176 TYR A N 1
ATOM 1378 C CA . TYR A 1 176 ? 18.480 8.137 -8.471 1.00 89.56 176 TYR A CA 1
ATOM 1379 C C . TYR A 1 176 ? 18.321 8.610 -7.020 1.00 89.56 176 TYR A C 1
ATOM 1381 O O . TYR A 1 176 ? 19.256 8.471 -6.230 1.00 89.56 176 TYR A O 1
ATOM 1389 N N . HIS A 1 177 ? 17.119 9.051 -6.635 1.00 90.56 177 HIS A N 1
ATOM 1390 C CA . HIS A 1 177 ? 16.855 9.511 -5.271 1.00 90.56 177 HIS A CA 1
ATOM 1391 C C . HIS A 1 177 ? 17.007 8.403 -4.227 1.00 90.56 177 HIS A C 1
ATOM 1393 O O . HIS A 1 177 ? 17.531 8.613 -3.135 1.00 90.56 177 HIS A O 1
ATOM 1399 N N . TYR A 1 178 ? 16.593 7.180 -4.562 1.00 90.06 178 TYR A N 1
ATOM 1400 C CA . TYR A 1 178 ? 16.813 6.019 -3.707 1.00 90.06 178 TYR A CA 1
ATOM 1401 C C . TYR A 1 178 ? 18.307 5.760 -3.472 1.00 90.06 178 TYR A C 1
ATOM 1403 O O . TYR A 1 178 ? 18.707 5.506 -2.336 1.00 90.06 178 TYR A O 1
ATOM 1411 N N . THR A 1 179 ? 19.121 5.862 -4.530 1.00 90.06 179 THR A N 1
ATOM 1412 C CA . THR A 1 179 ? 20.575 5.636 -4.489 1.00 90.06 179 THR A CA 1
ATOM 1413 C C . THR A 1 179 ? 21.290 6.703 -3.662 1.00 90.06 179 THR A C 1
ATOM 1415 O O . THR A 1 179 ? 22.158 6.366 -2.861 1.00 90.06 179 THR A O 1
ATOM 1418 N N . LEU A 1 180 ? 20.905 7.974 -3.810 1.00 92.75 180 LEU A N 1
ATOM 1419 C CA . LEU A 1 180 ? 21.448 9.073 -3.004 1.00 92.75 180 LEU A CA 1
ATOM 1420 C C . LEU A 1 180 ? 20.874 9.129 -1.582 1.00 92.75 180 LEU A C 1
ATOM 1422 O O . LEU A 1 180 ? 21.467 9.735 -0.692 1.00 92.75 180 LEU A O 1
ATOM 1426 N N . GLY A 1 181 ? 19.727 8.492 -1.350 1.00 91.06 181 GLY A N 1
ATOM 1427 C CA . GLY A 1 181 ? 19.041 8.501 -0.063 1.00 91.06 181 GLY A CA 1
ATOM 1428 C C . GLY A 1 181 ? 18.265 9.788 0.237 1.00 91.06 181 GLY A C 1
ATOM 1429 O O . GLY A 1 181 ? 17.807 9.943 1.373 1.00 91.06 181 GLY A O 1
ATOM 1430 N N . ASP A 1 182 ? 18.095 10.675 -0.748 1.00 93.12 182 ASP A N 1
ATOM 1431 C CA . ASP A 1 182 ? 17.544 12.034 -0.640 1.00 93.12 182 ASP A CA 1
ATOM 1432 C C . ASP A 1 182 ? 16.039 12.108 -0.976 1.00 93.12 182 ASP A C 1
ATOM 1434 O O . ASP A 1 182 ? 15.568 12.974 -1.708 1.00 93.12 182 ASP A O 1
ATOM 1438 N N . TYR A 1 183 ? 15.253 11.198 -0.400 1.00 91.44 183 TYR A N 1
ATOM 1439 C CA . TYR A 1 183 ? 13.795 11.143 -0.559 1.00 91.44 183 TYR A CA 1
ATOM 1440 C C . TYR A 1 183 ? 13.048 11.481 0.744 1.00 91.44 183 TYR A C 1
ATOM 1442 O O . TYR A 1 183 ? 13.566 11.236 1.842 1.00 91.44 183 TYR A O 1
ATOM 1450 N N . PRO A 1 184 ? 11.809 12.006 0.653 1.00 92.25 184 PRO A N 1
ATOM 1451 C CA . PRO A 1 184 ? 10.993 12.325 1.822 1.00 92.25 184 PRO A CA 1
ATOM 1452 C C . PRO A 1 184 ? 10.631 11.074 2.633 1.00 92.25 184 PRO A C 1
ATOM 1454 O O . PRO A 1 184 ? 10.438 9.985 2.093 1.00 92.25 184 PRO A O 1
ATOM 1457 N N . ARG A 1 185 ? 10.534 11.239 3.956 1.00 93.00 185 ARG A N 1
ATOM 1458 C CA . ARG A 1 185 ? 10.132 10.193 4.907 1.00 93.00 185 ARG A CA 1
ATOM 1459 C C . ARG A 1 185 ? 9.164 10.814 5.923 1.00 93.00 185 ARG A C 1
ATOM 1461 O O . ARG A 1 185 ? 9.621 11.670 6.687 1.00 93.00 185 ARG A O 1
ATOM 1468 N N . PRO A 1 186 ? 7.876 10.434 5.946 1.00 93.25 186 PRO A N 1
ATOM 1469 C CA . PRO A 1 186 ? 7.218 9.448 5.079 1.00 93.25 186 PRO A CA 1
ATOM 1470 C C . PRO A 1 186 ? 7.075 9.926 3.620 1.00 93.25 186 PRO A C 1
ATOM 1472 O O . PRO A 1 186 ? 7.258 11.105 3.317 1.00 93.25 186 PRO A O 1
ATOM 1475 N N . ILE A 1 187 ? 6.757 9.007 2.702 1.00 91.31 187 ILE A N 1
ATOM 1476 C CA . ILE A 1 187 ? 6.506 9.343 1.289 1.00 91.31 187 ILE A CA 1
ATOM 1477 C C . ILE A 1 187 ? 5.206 10.159 1.198 1.00 91.31 187 ILE A C 1
ATOM 1479 O O . ILE A 1 187 ? 4.196 9.729 1.760 1.00 91.31 187 ILE A O 1
ATOM 1483 N N . PRO A 1 188 ? 5.184 11.322 0.525 1.00 90.31 188 PRO A N 1
ATOM 1484 C CA . PRO A 1 188 ? 3.998 12.167 0.473 1.00 90.31 188 PRO A CA 1
ATOM 1485 C C . PRO A 1 188 ? 2.855 11.496 -0.295 1.00 90.31 188 PRO A C 1
ATOM 1487 O O . PRO A 1 188 ? 3.067 10.803 -1.290 1.00 90.31 188 PRO A O 1
ATOM 1490 N N . THR A 1 189 ? 1.628 11.760 0.151 1.00 88.25 189 THR A N 1
ATOM 1491 C CA . THR A 1 189 ? 0.395 11.354 -0.533 1.00 88.25 189 THR A CA 1
ATOM 1492 C C . THR A 1 189 ? -0.448 12.575 -0.891 1.00 88.25 189 THR A C 1
ATOM 1494 O O . THR A 1 189 ? -0.317 13.612 -0.238 1.00 88.25 189 THR A O 1
ATOM 1497 N N . PRO A 1 190 ? -1.303 12.482 -1.926 1.00 85.75 190 PRO A N 1
ATOM 1498 C CA . PRO A 1 190 ? -1.554 11.322 -2.792 1.00 85.75 190 PRO A CA 1
ATOM 1499 C C . PRO A 1 190 ? -0.514 11.139 -3.909 1.00 85.75 190 PRO A C 1
ATOM 1501 O O . PRO A 1 190 ? 0.204 12.067 -4.283 1.00 85.75 190 PRO A O 1
ATOM 1504 N N . VAL A 1 191 ? -0.481 9.941 -4.502 1.00 82.12 191 VAL A N 1
ATOM 1505 C CA . VAL A 1 191 ? 0.294 9.676 -5.725 1.00 82.12 191 VAL A CA 1
ATOM 1506 C C . VAL A 1 191 ? -0.305 10.494 -6.875 1.00 82.12 191 VAL A C 1
ATOM 1508 O O . VAL A 1 191 ? -1.434 10.259 -7.301 1.00 82.12 191 VAL A O 1
ATOM 1511 N N . LYS A 1 192 ? 0.447 11.478 -7.385 1.00 78.12 192 LYS A N 1
ATOM 1512 C CA . LYS A 1 192 ? -0.052 12.436 -8.393 1.00 78.12 192 LYS A CA 1
ATOM 1513 C C . LYS A 1 192 ? -0.238 11.831 -9.792 1.00 78.12 192 LYS A C 1
ATOM 1515 O O . LYS A 1 192 ? -1.000 12.377 -10.581 1.00 78.12 192 LYS A O 1
ATOM 1520 N N . ALA A 1 193 ? 0.441 10.723 -10.091 1.00 74.19 193 ALA A N 1
ATOM 1521 C CA . ALA A 1 193 ? 0.456 10.084 -11.409 1.00 74.19 193 ALA A CA 1
ATOM 1522 C C . ALA A 1 193 ? -0.341 8.767 -11.470 1.00 74.19 193 ALA A C 1
ATOM 1524 O O . ALA A 1 193 ? -0.112 7.960 -12.369 1.00 74.19 193 ALA A O 1
ATOM 1525 N N . LEU A 1 194 ? -1.243 8.525 -10.511 1.00 77.50 194 LEU A N 1
ATOM 1526 C CA . LEU A 1 194 ? -2.111 7.351 -10.556 1.00 77.50 194 LEU A CA 1
ATOM 1527 C C . LEU A 1 194 ? -3.144 7.500 -11.683 1.00 77.50 194 LEU A C 1
ATOM 1529 O O . LEU A 1 194 ? -3.622 8.603 -11.960 1.00 77.50 194 LEU A O 1
ATOM 1533 N N . ARG A 1 195 ? -3.466 6.387 -12.341 1.00 80.88 195 ARG A N 1
ATOM 1534 C CA . ARG A 1 195 ? -4.497 6.337 -13.382 1.00 80.88 195 ARG A CA 1
ATOM 1535 C C . ARG A 1 195 ? -5.892 6.567 -12.779 1.00 80.88 195 ARG A C 1
ATOM 1537 O O . ARG A 1 195 ? -6.080 6.307 -11.591 1.00 80.88 195 ARG A O 1
ATOM 1544 N N . PRO A 1 196 ? -6.866 7.020 -13.585 1.00 86.75 196 PRO A N 1
ATOM 1545 C CA . PRO A 1 196 ? -8.267 7.047 -13.174 1.00 86.75 196 PRO A CA 1
ATOM 1546 C C . PRO A 1 196 ? -8.771 5.657 -12.748 1.00 86.75 196 PRO A C 1
ATOM 1548 O O . PRO A 1 196 ? -8.332 4.636 -13.290 1.00 86.75 196 PRO A O 1
ATOM 1551 N N . SER A 1 197 ? -9.722 5.606 -11.817 1.00 88.19 197 SER A N 1
ATOM 1552 C CA . SER A 1 197 ? -10.256 4.350 -11.267 1.00 88.19 197 SER A CA 1
ATOM 1553 C C . SER A 1 197 ? -11.011 3.540 -12.321 1.00 88.19 197 SER A C 1
ATOM 1555 O O . SER A 1 197 ? -10.895 2.316 -12.331 1.00 88.19 197 SER A O 1
ATOM 1557 N N . ARG A 1 198 ? -11.635 4.202 -13.307 1.00 86.38 198 ARG A N 1
ATOM 1558 C CA . ARG A 1 198 ? -12.213 3.542 -14.496 1.00 86.38 198 ARG A CA 1
ATOM 1559 C C . ARG A 1 198 ? -11.237 2.658 -15.266 1.00 86.38 198 ARG A C 1
ATOM 1561 O O . ARG A 1 198 ? -11.615 1.638 -15.821 1.00 86.38 198 ARG A O 1
ATOM 1568 N N . ASP A 1 199 ? -9.963 3.044 -15.277 1.00 85.19 199 ASP A N 1
ATOM 1569 C CA . ASP A 1 199 ? -8.915 2.361 -16.031 1.00 85.19 199 ASP A CA 1
ATOM 1570 C C . ASP A 1 199 ? -8.122 1.375 -15.160 1.00 85.19 199 ASP A C 1
ATOM 1572 O O . ASP A 1 199 ? -7.134 0.800 -15.632 1.00 85.19 199 ASP A O 1
ATOM 1576 N N . THR A 1 200 ? -8.496 1.227 -13.885 1.00 88.31 200 THR A N 1
ATOM 1577 C CA . THR A 1 200 ? -7.789 0.422 -12.879 1.00 88.31 200 THR A CA 1
ATOM 1578 C C . THR A 1 200 ? -8.768 -0.413 -12.056 1.00 88.31 200 THR A C 1
ATOM 1580 O O . THR A 1 200 ? -8.895 -1.607 -12.315 1.00 88.31 200 THR A O 1
ATOM 1583 N N . CYS A 1 201 ? -9.477 0.202 -11.108 1.00 90.06 201 CYS A N 1
ATOM 1584 C CA . CYS A 1 201 ? -10.445 -0.432 -10.214 1.00 90.06 201 CYS A CA 1
ATOM 1585 C C . CYS A 1 201 ? -11.605 -1.088 -10.975 1.00 90.06 201 CYS A C 1
ATOM 1587 O O . CYS A 1 201 ? -11.929 -2.244 -10.708 1.00 90.06 201 CYS A O 1
ATOM 1589 N N . GLU A 1 202 ? -12.197 -0.382 -11.943 1.00 88.88 202 GLU A N 1
ATOM 1590 C CA . GLU A 1 202 ? -13.423 -0.831 -12.627 1.00 88.88 202 GLU A CA 1
ATOM 1591 C C . GLU A 1 202 ? -13.212 -2.042 -13.549 1.00 88.88 202 GLU A C 1
ATOM 1593 O O . GLU A 1 202 ? -14.172 -2.707 -13.923 1.00 88.88 202 GLU A O 1
ATOM 1598 N N . ASN A 1 203 ? -11.959 -2.408 -13.846 1.00 88.06 203 ASN A N 1
ATOM 1599 C CA . ASN A 1 203 ? -11.652 -3.646 -14.572 1.00 88.06 203 ASN A CA 1
ATOM 1600 C C . ASN A 1 203 ? -12.005 -4.909 -13.766 1.00 88.06 203 ASN A C 1
ATOM 1602 O O . ASN A 1 203 ? -12.194 -5.974 -14.350 1.00 88.06 203 ASN A O 1
ATOM 1606 N N . CYS A 1 204 ? -12.061 -4.794 -12.435 1.00 90.12 204 CYS A N 1
ATOM 1607 C CA . CYS A 1 204 ? -12.394 -5.889 -11.520 1.00 90.12 204 CYS A CA 1
ATOM 1608 C C . CYS A 1 204 ? -13.651 -5.595 -10.682 1.00 90.12 204 CYS A C 1
ATOM 1610 O O . CYS A 1 204 ? -14.302 -6.521 -10.203 1.00 90.12 204 CYS A O 1
ATOM 1612 N N . HIS A 1 205 ? -13.978 -4.317 -10.484 1.00 87.88 205 HIS A N 1
ATOM 1613 C CA . HIS A 1 205 ? -15.075 -3.844 -9.646 1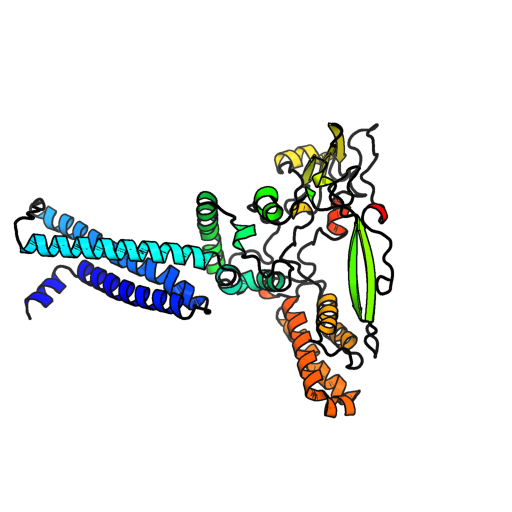.00 87.88 205 HIS A CA 1
ATOM 1614 C C . HIS A 1 205 ? -16.136 -3.146 -10.497 1.00 87.88 205 HIS A C 1
ATOM 1616 O O . HIS A 1 205 ? -16.002 -1.957 -10.759 1.00 87.88 205 HIS A O 1
ATOM 1622 N N . ASP A 1 206 ? -17.192 -3.854 -10.900 1.00 83.88 206 ASP A N 1
ATOM 1623 C CA . ASP A 1 206 ? -18.280 -3.250 -11.678 1.00 83.88 206 ASP A CA 1
ATOM 1624 C C . ASP A 1 206 ? -19.127 -2.309 -10.798 1.00 83.88 206 ASP A C 1
ATOM 1626 O O . ASP A 1 206 ? -19.860 -2.785 -9.923 1.00 83.88 206 ASP A O 1
ATOM 1630 N N . PRO A 1 207 ? -19.101 -0.982 -11.032 1.00 77.56 207 PRO A N 1
ATOM 1631 C CA . PRO A 1 207 ? -19.879 -0.048 -10.230 1.00 77.56 207 PRO A CA 1
ATOM 1632 C C . PRO A 1 207 ? -21.389 -0.216 -10.388 1.00 77.56 207 PRO A C 1
ATOM 1634 O O . PRO A 1 207 ? -22.158 0.205 -9.523 1.00 77.56 207 PRO A O 1
ATOM 1637 N N . LYS A 1 208 ? -21.836 -0.828 -11.488 1.00 73.69 208 LYS A N 1
ATOM 1638 C CA . LYS A 1 208 ? -23.251 -1.126 -11.715 1.00 73.69 208 LYS A CA 1
ATOM 1639 C C . LYS A 1 208 ? -23.715 -2.324 -10.897 1.00 73.69 208 LYS A C 1
ATOM 1641 O O . LYS A 1 208 ? -24.920 -2.485 -10.752 1.00 73.69 208 LYS A O 1
ATOM 1646 N N . ALA A 1 209 ? -22.785 -3.121 -10.365 1.00 72.69 209 ALA A N 1
ATOM 1647 C CA . ALA A 1 209 ? -23.079 -4.340 -9.629 1.00 72.69 209 ALA A CA 1
ATOM 1648 C C . ALA A 1 209 ? -23.182 -4.166 -8.102 1.00 72.69 209 ALA A C 1
ATOM 1650 O O . ALA A 1 209 ? -23.492 -5.124 -7.393 1.00 72.69 209 ALA A O 1
ATOM 1651 N N . PHE A 1 210 ? -22.919 -2.976 -7.556 1.00 68.88 210 PHE A N 1
ATOM 1652 C CA . PHE A 1 210 ? -22.915 -2.760 -6.104 1.00 68.88 210 PHE A CA 1
ATOM 1653 C C . PHE A 1 210 ? -24.308 -2.459 -5.539 1.00 68.88 210 PHE A C 1
ATOM 1655 O O . PHE A 1 210 ? -24.579 -1.368 -5.059 1.00 68.88 210 PHE A O 1
ATOM 1662 N N . TYR A 1 211 ? -25.224 -3.417 -5.530 1.00 70.12 211 TYR A N 1
ATOM 1663 C CA . TYR A 1 211 ? -26.587 -3.173 -5.039 1.00 70.12 211 TYR A CA 1
ATOM 1664 C C . TYR A 1 211 ? -26.697 -3.248 -3.504 1.00 70.12 211 TYR A C 1
ATOM 1666 O O . TYR A 1 211 ? -26.126 -4.129 -2.865 1.00 70.12 211 TYR A O 1
ATOM 1674 N N . GLY A 1 212 ? -27.521 -2.376 -2.913 1.00 75.56 212 GLY A N 1
ATOM 1675 C CA . GLY A 1 212 ? -28.012 -2.536 -1.540 1.00 75.56 212 GLY A CA 1
ATOM 1676 C C . GLY A 1 212 ? -27.023 -2.192 -0.419 1.00 75.56 212 GLY A C 1
ATOM 1677 O O . GLY A 1 212 ? -26.136 -1.349 -0.570 1.00 75.56 212 GLY A O 1
ATOM 1678 N N . SER A 1 213 ? -27.258 -2.801 0.747 1.00 83.69 213 SER A N 1
ATOM 1679 C CA . SER A 1 213 ? -26.429 -2.641 1.946 1.00 83.69 213 SER A CA 1
ATOM 1680 C C . SER A 1 213 ? -25.566 -3.878 2.178 1.00 83.69 213 SER A C 1
ATOM 1682 O O . SER A 1 213 ? -26.035 -4.998 1.994 1.00 83.69 213 SER A O 1
ATOM 1684 N N . THR A 1 214 ? -24.334 -3.681 2.645 1.00 86.56 214 THR A N 1
ATOM 1685 C CA . THR A 1 214 ? -23.389 -4.767 2.940 1.00 86.56 214 THR A CA 1
ATOM 1686 C C . THR A 1 214 ? -23.184 -4.884 4.439 1.00 86.56 214 THR A C 1
ATOM 1688 O O . THR A 1 214 ? -22.896 -3.893 5.110 1.00 86.56 214 THR A O 1
ATOM 1691 N N . LEU A 1 215 ? -23.285 -6.099 4.973 1.00 90.00 215 LEU A N 1
ATOM 1692 C CA . LEU A 1 215 ? -22.953 -6.364 6.366 1.00 90.00 215 LEU A CA 1
ATOM 1693 C C . LEU A 1 215 ? -21.440 -6.267 6.579 1.00 90.00 215 LEU A C 1
ATOM 1695 O O . LEU A 1 215 ? -20.656 -6.943 5.915 1.00 90.00 215 LEU A O 1
ATOM 1699 N N . ARG A 1 216 ? -21.035 -5.437 7.536 1.00 90.25 216 ARG A N 1
ATOM 1700 C CA . ARG A 1 216 ? -19.662 -5.328 8.012 1.00 90.25 216 ARG A CA 1
ATOM 1701 C C . ARG A 1 216 ? -19.601 -5.819 9.449 1.00 90.25 216 ARG A C 1
ATOM 1703 O O . ARG A 1 216 ? -20.280 -5.281 10.319 1.00 90.25 216 ARG A O 1
ATOM 1710 N N . THR A 1 217 ? -18.747 -6.805 9.685 1.00 92.12 217 THR A N 1
ATOM 1711 C CA . THR A 1 217 ? -18.475 -7.360 11.012 1.00 92.12 217 THR A CA 1
ATOM 1712 C C . THR A 1 217 ? -17.048 -7.030 11.431 1.00 92.12 217 THR A C 1
ATOM 1714 O O . THR A 1 217 ? -16.109 -7.205 10.651 1.00 92.12 217 THR A O 1
ATOM 1717 N N . ALA A 1 218 ? -16.872 -6.576 12.664 1.00 92.50 218 ALA A N 1
ATOM 1718 C CA . ALA A 1 218 ? -15.581 -6.419 13.314 1.00 92.50 218 ALA A CA 1
ATOM 1719 C C . ALA A 1 218 ? -15.520 -7.361 14.518 1.00 92.50 218 ALA A C 1
ATOM 1721 O O . ALA A 1 218 ? -16.446 -7.395 15.325 1.00 92.50 218 ALA A O 1
ATOM 1722 N N . ILE A 1 219 ? -14.437 -8.129 14.617 1.00 95.56 219 ILE A N 1
ATOM 1723 C CA . ILE A 1 219 ? -14.142 -8.973 15.775 1.00 95.56 219 ILE A CA 1
ATOM 1724 C C . ILE A 1 219 ? -13.049 -8.263 16.564 1.00 95.56 219 ILE A C 1
ATOM 1726 O O . ILE A 1 219 ? -12.021 -7.905 15.990 1.00 95.56 219 ILE A O 1
ATOM 1730 N N . SER A 1 220 ? -13.281 -8.068 17.855 1.00 96.88 220 SER A N 1
ATOM 1731 C CA . SER A 1 220 ? -12.291 -7.574 18.804 1.00 96.88 220 SER A CA 1
ATOM 1732 C C . SER A 1 220 ? -12.300 -8.425 20.067 1.00 96.88 220 SER A C 1
ATOM 1734 O O . SER A 1 220 ? -13.206 -9.228 20.295 1.00 96.88 220 SER A O 1
ATOM 1736 N N . TYR A 1 221 ? -11.268 -8.279 20.887 1.00 97.69 221 TYR A N 1
ATOM 1737 C CA . TYR A 1 221 ? -11.150 -8.986 22.158 1.00 97.69 221 TYR A CA 1
ATOM 1738 C C . TYR A 1 221 ? -11.039 -7.979 23.304 1.00 97.69 221 TYR A C 1
ATOM 1740 O O . TYR A 1 221 ? -10.472 -6.901 23.139 1.00 97.69 221 TYR A O 1
ATOM 1748 N N . GLN A 1 222 ? -11.592 -8.284 24.471 1.00 97.31 222 GLN A N 1
ATOM 1749 C CA . GLN A 1 222 ? -11.407 -7.447 25.657 1.00 97.31 222 GLN A CA 1
ATOM 1750 C C . GLN A 1 222 ? -10.021 -7.672 26.274 1.00 97.31 222 GLN A C 1
ATOM 1752 O O . GLN A 1 222 ? -9.377 -8.695 26.051 1.00 97.31 222 GLN A O 1
ATOM 1757 N N . GLN A 1 223 ? -9.553 -6.704 27.062 1.00 97.38 223 GLN A N 1
ATOM 1758 C CA . GLN A 1 223 ? -8.288 -6.789 27.804 1.00 97.38 223 GLN A CA 1
ATOM 1759 C C . GLN A 1 223 ? -8.473 -7.449 29.187 1.00 97.38 223 GLN A C 1
ATOM 1761 O O . GLN A 1 223 ? -7.872 -7.031 30.177 1.00 97.38 223 GLN A O 1
ATOM 1766 N N . ASP A 1 224 ? -9.342 -8.455 29.271 1.00 97.81 224 ASP A N 1
ATOM 1767 C CA . ASP A 1 224 ? -9.634 -9.226 30.479 1.00 97.81 224 ASP A CA 1
ATOM 1768 C C . ASP A 1 224 ? -8.901 -10.579 30.479 1.00 97.81 224 ASP A C 1
ATOM 1770 O O . ASP A 1 224 ? -8.172 -10.924 29.547 1.00 97.81 224 ASP A O 1
ATOM 1774 N N . GLN A 1 225 ? -9.062 -11.358 31.552 1.00 97.38 225 GLN A N 1
ATOM 1775 C CA . GLN A 1 225 ? -8.361 -12.635 31.694 1.00 97.38 225 GLN A CA 1
ATOM 1776 C C . GLN A 1 225 ? -8.730 -13.625 30.585 1.00 97.38 225 GLN A C 1
ATOM 1778 O O . GLN A 1 225 ? -7.867 -14.363 30.119 1.00 97.38 225 GLN A O 1
ATOM 1783 N N . ALA A 1 226 ? -10.001 -13.642 30.184 1.00 97.38 226 ALA A N 1
ATOM 1784 C CA . ALA A 1 226 ? -10.530 -14.570 29.192 1.00 97.38 226 ALA A CA 1
ATOM 1785 C C . ALA A 1 226 ? -10.287 -14.118 27.744 1.00 97.38 226 ALA A C 1
ATOM 1787 O O . ALA A 1 226 ? -10.577 -14.885 26.828 1.00 97.38 226 ALA A O 1
ATOM 1788 N N . ASN A 1 227 ? -9.785 -12.894 27.535 1.00 97.69 227 ASN A N 1
ATOM 1789 C CA . ASN A 1 227 ? -9.782 -12.214 26.244 1.00 97.69 227 ASN A CA 1
ATOM 1790 C C . ASN A 1 227 ? -11.184 -12.305 25.616 1.00 97.69 227 ASN A C 1
ATOM 1792 O O . ASN A 1 227 ? -11.382 -12.939 24.584 1.00 97.69 227 ASN A O 1
ATOM 1796 N N . THR A 1 228 ? -12.201 -11.760 26.283 1.00 97.06 228 THR A N 1
ATOM 1797 C CA . THR A 1 228 ? -13.601 -11.941 25.884 1.00 97.06 228 THR A CA 1
ATOM 1798 C C . THR A 1 228 ? -13.819 -11.443 24.459 1.00 97.06 228 THR A C 1
ATOM 1800 O O . THR A 1 228 ? -13.606 -10.267 24.159 1.00 97.06 228 THR A O 1
ATOM 1803 N N . ARG A 1 229 ? -14.253 -12.342 23.570 1.00 96.38 229 ARG A N 1
ATOM 1804 C CA . ARG A 1 229 ? -14.522 -12.025 22.165 1.00 96.38 229 ARG A CA 1
ATOM 1805 C C . ARG A 1 229 ? -15.776 -11.162 22.043 1.00 96.38 229 ARG A C 1
ATOM 1807 O O . ARG A 1 229 ? -16.846 -11.538 22.514 1.00 96.38 229 ARG A O 1
ATOM 1814 N N . VAL A 1 230 ? -15.650 -10.049 21.333 1.00 96.06 230 VAL A N 1
ATOM 1815 C CA . VAL A 1 230 ? -16.729 -9.120 21.001 1.00 96.06 230 VAL A CA 1
ATOM 1816 C C . VAL A 1 230 ? -16.880 -9.067 19.488 1.00 96.06 230 VAL A C 1
ATOM 1818 O O . VAL A 1 230 ? -15.906 -8.931 18.751 1.00 96.06 230 VAL A O 1
ATOM 1821 N N . VAL A 1 231 ? -18.120 -9.186 19.021 1.00 96.06 231 VAL A N 1
ATOM 1822 C CA . VAL A 1 231 ? -18.466 -9.014 17.608 1.00 96.06 231 VAL A CA 1
ATOM 1823 C C . VAL A 1 231 ? -19.336 -7.787 17.490 1.00 96.06 231 VAL A C 1
ATOM 1825 O O . VAL A 1 231 ? -20.351 -7.691 18.175 1.00 96.06 231 VAL A O 1
ATOM 1828 N N . THR A 1 232 ? -18.946 -6.875 16.613 1.00 94.88 232 THR A N 1
ATOM 1829 C CA . THR A 1 232 ? -19.729 -5.694 16.271 1.00 94.88 232 THR A CA 1
ATOM 1830 C C . THR A 1 232 ? -20.137 -5.794 14.814 1.00 94.88 232 THR A C 1
ATOM 1832 O O . THR A 1 232 ? -19.288 -5.908 13.931 1.00 94.88 232 THR A O 1
ATOM 1835 N N . SER A 1 233 ? -21.438 -5.736 14.565 1.00 94.00 233 SER A N 1
ATOM 1836 C CA . SER A 1 233 ? -22.033 -5.882 13.241 1.00 94.00 233 SER A CA 1
ATOM 1837 C C . SER A 1 233 ? -22.783 -4.609 12.860 1.00 94.00 233 SER A C 1
ATOM 1839 O O . SER A 1 233 ? -23.547 -4.073 13.661 1.00 94.00 233 SER A O 1
ATOM 1841 N N . GLN A 1 234 ? -22.592 -4.127 11.634 1.00 91.50 234 GLN A N 1
ATOM 1842 C CA . GLN A 1 234 ? -23.320 -2.977 11.091 1.00 91.50 234 GLN A CA 1
ATOM 1843 C C . GLN A 1 234 ? -23.615 -3.171 9.604 1.00 91.50 234 GLN A C 1
ATOM 1845 O O . GLN A 1 234 ? -22.791 -3.717 8.869 1.00 91.50 234 GLN A O 1
ATOM 1850 N N . LEU A 1 235 ? -24.773 -2.704 9.141 1.00 90.44 235 LEU A N 1
ATOM 1851 C CA . LEU A 1 235 ? -25.068 -2.636 7.714 1.00 90.44 235 LEU A CA 1
ATOM 1852 C C . LEU A 1 235 ? -24.524 -1.321 7.164 1.00 90.44 235 LEU A C 1
ATOM 1854 O O . LEU A 1 235 ? -24.890 -0.246 7.629 1.00 90.44 235 LEU A O 1
ATOM 1858 N N . MET A 1 236 ? -23.652 -1.414 6.168 1.00 89.31 236 MET A N 1
ATOM 1859 C CA . MET A 1 236 ? -23.158 -0.277 5.400 1.00 89.31 236 MET A CA 1
ATOM 1860 C C . MET A 1 236 ? -24.111 -0.011 4.240 1.00 89.31 236 MET A C 1
ATOM 1862 O O . MET A 1 236 ? -24.376 -0.918 3.453 1.00 89.31 236 MET A O 1
ATOM 1866 N N . HIS A 1 237 ? -24.578 1.223 4.083 1.00 87.69 237 HIS A N 1
ATOM 1867 C CA . HIS A 1 237 ? -25.426 1.634 2.964 1.00 87.69 237 HIS A CA 1
ATOM 1868 C C . HIS A 1 237 ? -24.566 1.919 1.725 1.00 87.69 237 HIS A C 1
ATOM 1870 O O . HIS A 1 237 ? -24.345 3.069 1.361 1.00 87.69 237 HIS A O 1
ATOM 1876 N N . VAL A 1 238 ? -24.032 0.855 1.115 1.00 83.19 238 VAL A N 1
ATOM 1877 C CA . VAL A 1 238 ? -23.044 0.903 0.021 1.00 83.19 238 VAL A CA 1
ATOM 1878 C C . VAL A 1 238 ? -23.607 1.572 -1.237 1.00 83.19 238 VAL A C 1
ATOM 1880 O O . VAL A 1 238 ? -23.083 2.591 -1.666 1.00 83.19 238 VAL A O 1
ATOM 1883 N N . GLY A 1 239 ? -24.682 1.006 -1.788 1.00 72.38 239 GLY A N 1
ATOM 1884 C CA . GLY A 1 239 ? -25.521 1.542 -2.864 1.00 72.38 239 GLY A CA 1
ATOM 1885 C C . GLY A 1 239 ? -24.865 2.034 -4.168 1.00 72.38 239 GLY A C 1
ATOM 1886 O O . GLY A 1 239 ? -24.478 3.186 -4.261 1.00 72.38 239 GLY A O 1
ATOM 1887 N N . SER A 1 240 ? -24.981 1.263 -5.252 1.00 57.97 240 SER A N 1
ATOM 1888 C CA . SER A 1 240 ? -25.124 1.717 -6.647 1.00 57.97 240 SER A CA 1
ATOM 1889 C C . SER A 1 240 ? -25.731 0.623 -7.550 1.00 57.97 240 SER A C 1
ATOM 1891 O O . SER A 1 240 ? -25.151 -0.435 -7.769 1.00 57.97 240 SER A O 1
ATOM 1893 N N . GLY A 1 241 ? -26.928 0.908 -8.088 1.00 50.56 241 GLY A N 1
ATOM 1894 C CA . GLY A 1 241 ? -27.625 0.041 -9.054 1.00 50.56 241 GLY A CA 1
ATOM 1895 C C . GLY A 1 241 ? -29.163 0.061 -9.028 1.00 50.56 241 GLY A C 1
ATOM 1896 O O . GLY A 1 241 ? -29.780 -0.851 -9.563 1.00 50.56 241 GLY A O 1
ATOM 1897 N N . GLY A 1 242 ? -29.802 1.073 -8.424 1.00 52.59 242 GLY A N 1
ATOM 1898 C CA . GLY A 1 242 ? -31.265 1.228 -8.513 1.00 52.59 242 GLY A CA 1
ATOM 1899 C C . GLY A 1 242 ? -31.873 2.496 -7.897 1.00 52.59 242 GLY A C 1
ATOM 1900 O O . GLY A 1 242 ? -33.003 2.421 -7.448 1.00 52.59 242 GLY A O 1
ATOM 1901 N N . VAL A 1 243 ? -31.091 3.592 -7.818 1.00 54.50 243 VAL A N 1
ATOM 1902 C CA . VAL A 1 243 ? -31.434 5.042 -7.672 1.00 54.50 243 VAL A CA 1
ATOM 1903 C C . VAL A 1 243 ? -32.830 5.393 -7.089 1.00 54.50 243 VAL A C 1
ATOM 1905 O O . VAL A 1 243 ? -33.796 5.004 -7.735 1.00 54.50 243 VAL A O 1
ATOM 1908 N N . PRO A 1 244 ? -33.030 6.223 -6.019 1.00 48.56 244 PRO A N 1
ATOM 1909 C CA . PRO A 1 244 ? -32.216 7.377 -5.538 1.00 48.56 244 PRO A CA 1
ATOM 1910 C C . PRO A 1 244 ? -31.944 7.398 -3.996 1.00 48.56 244 PRO A C 1
ATOM 1912 O O . PRO A 1 244 ? -32.708 6.836 -3.232 1.00 48.56 244 PRO A O 1
ATOM 1915 N N . GLY A 1 245 ? -30.950 8.050 -3.368 1.00 58.16 245 GLY A N 1
ATOM 1916 C CA . GLY A 1 245 ? -29.718 8.757 -3.755 1.00 58.16 245 GLY A CA 1
ATOM 1917 C C . GLY A 1 245 ? -28.476 8.055 -3.174 1.00 58.16 245 GLY A C 1
ATOM 1918 O O . GLY A 1 245 ? -27.649 8.658 -2.499 1.00 58.16 245 GLY A O 1
ATOM 1919 N N . SER A 1 246 ? -28.449 6.742 -3.421 1.00 65.31 246 SER A N 1
ATOM 1920 C CA . SER A 1 246 ? -27.313 5.810 -3.514 1.00 65.31 246 SER A CA 1
ATOM 1921 C C . SER A 1 246 ? -26.198 5.886 -2.463 1.00 65.31 246 SER A C 1
ATOM 1923 O O . SER A 1 246 ? -25.029 5.732 -2.807 1.00 65.31 246 SER A O 1
ATOM 1925 N N . GLY A 1 247 ? -26.575 6.045 -1.192 1.00 77.62 247 GLY A N 1
ATOM 1926 C CA . GLY A 1 247 ? -25.725 5.731 -0.039 1.00 77.62 247 GLY A CA 1
ATOM 1927 C C . GLY A 1 247 ? -24.328 6.357 -0.089 1.00 77.62 247 GLY A C 1
ATOM 1928 O O . GLY A 1 247 ? -24.137 7.473 -0.577 1.00 77.62 247 GLY A O 1
ATOM 1929 N N . ILE A 1 248 ? -23.329 5.626 0.403 1.00 86.75 248 ILE A N 1
ATOM 1930 C CA . ILE A 1 248 ? -21.938 6.103 0.441 1.00 86.75 248 ILE A CA 1
ATOM 1931 C C . ILE A 1 248 ? -21.270 6.149 -0.950 1.00 86.75 248 ILE A C 1
ATOM 1933 O O . ILE A 1 248 ? -20.276 6.854 -1.114 1.00 86.75 248 ILE A O 1
ATOM 1937 N N . HIS A 1 249 ? -21.819 5.479 -1.974 1.00 87.00 249 HIS A N 1
ATOM 1938 C CA . HIS A 1 249 ? -21.337 5.546 -3.365 1.00 87.00 249 HIS A CA 1
ATOM 1939 C C . HIS A 1 249 ? -22.126 6.527 -4.254 1.00 87.00 249 HIS A C 1
ATOM 1941 O O . HIS A 1 249 ? -22.230 6.352 -5.467 1.00 87.00 249 HIS A O 1
ATOM 1947 N N . SER A 1 250 ? -22.625 7.631 -3.689 1.00 84.31 250 SER A N 1
ATOM 1948 C CA . SER A 1 250 ? -23.318 8.700 -4.435 1.00 84.31 250 SER A CA 1
ATOM 1949 C C . SER A 1 250 ? -22.557 9.234 -5.664 1.00 84.31 250 SER A C 1
ATOM 1951 O O . SER A 1 250 ? -23.180 9.579 -6.672 1.00 84.31 250 SER A O 1
ATOM 1953 N N . HIS A 1 251 ? -21.218 9.235 -5.635 1.00 86.88 251 HIS A N 1
ATOM 1954 C CA . HIS A 1 251 ? -20.376 9.657 -6.765 1.00 86.88 251 HIS A CA 1
ATOM 1955 C C . HIS A 1 251 ? -20.481 8.748 -8.004 1.00 86.88 251 HIS A C 1
ATOM 1957 O O . HIS A 1 251 ? -20.070 9.150 -9.087 1.00 86.88 251 HIS A O 1
ATOM 1963 N N . MET A 1 252 ? -21.045 7.542 -7.870 1.00 83.44 252 MET A N 1
ATOM 1964 C CA . MET A 1 252 ? -21.262 6.638 -9.002 1.00 83.44 252 MET A CA 1
ATOM 1965 C C . MET A 1 252 ? -22.510 6.985 -9.818 1.00 83.44 252 MET A C 1
ATOM 1967 O O . MET A 1 252 ? -22.602 6.633 -10.992 1.00 83.44 252 MET A O 1
ATOM 1971 N N . VAL A 1 253 ? -23.486 7.655 -9.198 1.00 82.12 253 VAL A N 1
ATOM 1972 C CA . VAL A 1 253 ? -24.758 8.042 -9.835 1.00 82.12 253 VAL A CA 1
ATOM 1973 C C . VAL A 1 253 ? -24.770 9.530 -10.188 1.00 82.12 253 VAL A C 1
ATOM 1975 O O . VAL A 1 253 ? -25.401 9.935 -11.163 1.00 82.12 253 VAL A O 1
ATOM 1978 N N . ASN A 1 254 ? -24.065 10.351 -9.408 1.00 86.38 254 ASN A N 1
ATOM 1979 C CA . ASN A 1 254 ? -23.970 11.792 -9.598 1.00 86.38 254 ASN A CA 1
ATOM 1980 C C . ASN A 1 254 ? -22.563 12.175 -10.061 1.00 86.38 254 ASN A C 1
ATOM 1982 O O . ASN A 1 254 ? -21.578 11.668 -9.535 1.00 86.38 254 ASN A O 1
ATOM 1986 N N . ASN A 1 255 ? -22.452 13.140 -10.975 1.00 91.94 255 ASN A N 1
ATOM 1987 C CA . ASN A 1 255 ? -21.152 13.717 -11.304 1.00 91.94 255 ASN A CA 1
ATOM 1988 C C . ASN A 1 255 ? -20.768 14.721 -10.211 1.00 91.94 255 ASN A C 1
ATOM 1990 O O . ASN A 1 255 ? -21.311 15.830 -10.154 1.00 91.94 255 ASN A O 1
ATOM 1994 N N . ILE A 1 256 ? -19.864 14.301 -9.328 1.00 93.75 256 ILE A N 1
ATOM 1995 C CA . ILE A 1 256 ? -19.352 15.118 -8.231 1.00 93.75 256 ILE A CA 1
ATOM 1996 C C . ILE A 1 256 ? -17.995 15.672 -8.638 1.00 93.75 256 ILE A C 1
ATOM 1998 O O . ILE A 1 256 ? -17.037 14.930 -8.832 1.00 93.75 256 ILE A O 1
ATOM 2002 N N . GLU A 1 257 ? -17.902 16.988 -8.729 1.00 96.81 257 GLU A N 1
ATOM 2003 C CA . GLU A 1 257 ? -16.646 17.694 -8.928 1.00 96.81 257 GLU A CA 1
ATOM 2004 C C . GLU A 1 257 ? -16.229 18.376 -7.633 1.00 96.81 257 GLU A C 1
ATOM 2006 O O . GLU A 1 257 ? -17.067 18.924 -6.923 1.00 96.81 257 GLU A O 1
ATOM 2011 N N . TYR A 1 258 ? -14.939 18.386 -7.323 1.00 96.75 258 TYR A N 1
ATOM 2012 C CA . TYR A 1 258 ? -14.428 19.048 -6.131 1.00 96.75 258 TYR A CA 1
ATOM 2013 C C . TYR A 1 258 ? -13.117 19.783 -6.401 1.00 96.75 258 TYR A C 1
ATOM 2015 O O . TYR A 1 258 ? -12.354 19.455 -7.312 1.00 96.75 258 TYR A O 1
ATOM 2023 N N . LEU A 1 259 ? -12.859 20.797 -5.580 1.00 97.25 259 LEU A N 1
ATOM 2024 C CA . LEU A 1 259 ? -11.611 21.544 -5.539 1.00 97.25 259 LEU A CA 1
ATOM 2025 C C . LEU A 1 259 ? -10.940 21.283 -4.182 1.00 97.25 259 LEU A C 1
ATOM 2027 O O . LEU A 1 259 ? -11.512 21.664 -3.153 1.00 97.25 259 LEU A O 1
ATOM 2031 N N . PRO A 1 260 ? -9.760 20.640 -4.141 1.00 95.81 260 PRO A N 1
ATOM 2032 C CA . PRO A 1 260 ? -9.026 20.483 -2.892 1.00 95.81 260 PRO A CA 1
ATOM 2033 C C . PRO A 1 260 ? -8.596 21.854 -2.351 1.00 95.81 260 PRO A C 1
ATOM 2035 O O . PRO A 1 260 ? -8.266 22.758 -3.116 1.00 95.81 260 PRO A O 1
ATOM 2038 N N . ALA A 1 261 ? -8.603 22.009 -1.028 1.00 95.44 261 ALA A N 1
ATOM 2039 C CA . ALA A 1 261 ? -8.083 23.211 -0.374 1.00 95.44 261 ALA A CA 1
ATOM 2040 C C . ALA A 1 261 ? -6.552 23.169 -0.201 1.00 95.44 261 ALA A C 1
ATOM 2042 O O . ALA A 1 261 ? -5.914 24.213 -0.074 1.00 95.44 261 ALA A O 1
ATOM 2043 N N . VAL A 1 262 ? -5.985 21.959 -0.188 1.00 92.69 262 VAL A N 1
ATOM 2044 C CA . VAL A 1 262 ? -4.581 21.648 0.120 1.00 92.69 262 VAL A CA 1
ATOM 2045 C C . VAL A 1 262 ? -4.068 20.496 -0.757 1.00 92.69 262 VAL A C 1
ATOM 2047 O O . VAL A 1 262 ? -4.840 19.607 -1.123 1.00 92.69 262 VAL A O 1
ATOM 2050 N N . ASP A 1 263 ? -2.763 20.465 -1.050 1.00 88.88 263 ASP A N 1
ATOM 2051 C CA . ASP A 1 263 ? -2.115 19.492 -1.953 1.00 88.88 263 ASP A CA 1
ATOM 2052 C C . ASP A 1 263 ? -2.348 18.014 -1.591 1.00 88.88 263 ASP A C 1
ATOM 2054 O O . ASP A 1 263 ? -2.516 17.165 -2.473 1.00 88.88 263 ASP A O 1
ATOM 2058 N N . ASN A 1 264 ? -2.342 17.684 -0.294 1.00 88.81 264 ASN A N 1
ATOM 2059 C CA . ASN A 1 264 ? -2.573 16.321 0.210 1.00 88.81 264 ASN A CA 1
ATOM 2060 C C . ASN A 1 264 ? -4.062 15.917 0.160 1.00 88.81 264 ASN A C 1
ATOM 2062 O O . ASN A 1 264 ? -4.420 14.788 0.495 1.00 88.81 264 ASN A O 1
ATOM 2066 N N . ARG A 1 265 ? -4.919 16.848 -0.278 1.00 92.19 265 ARG A N 1
ATOM 2067 C CA . ARG A 1 265 ? -6.367 16.728 -0.432 1.00 92.19 265 ARG A CA 1
ATOM 2068 C C . ARG A 1 265 ? -7.106 16.399 0.860 1.00 92.19 265 ARG A C 1
ATOM 2070 O O . ARG A 1 265 ? -8.251 15.986 0.773 1.00 92.19 265 ARG A O 1
ATOM 2077 N N . THR A 1 266 ? -6.539 16.595 2.047 1.00 92.44 266 THR A N 1
ATOM 2078 C CA . THR A 1 266 ? -7.272 16.310 3.295 1.00 92.44 266 THR A CA 1
ATOM 2079 C C . THR A 1 266 ? -8.472 17.226 3.495 1.00 92.44 266 THR A C 1
ATOM 2081 O O . THR A 1 266 ? -9.394 16.850 4.198 1.00 92.44 266 THR A O 1
ATOM 2084 N N . GLU A 1 267 ? -8.521 18.375 2.824 1.00 95.00 267 GLU A N 1
ATOM 2085 C CA . GLU A 1 267 ? -9.628 19.326 2.915 1.00 95.00 267 GLU A CA 1
ATOM 2086 C C . GLU A 1 267 ? -10.157 19.697 1.527 1.00 95.00 267 GLU A C 1
ATOM 2088 O O . GLU A 1 267 ? -9.410 19.740 0.542 1.00 95.00 267 GLU A O 1
ATOM 2093 N N . ILE A 1 268 ? -11.460 19.970 1.449 1.00 96.62 268 ILE A N 1
ATOM 2094 C CA . ILE A 1 268 ? -12.159 20.363 0.223 1.00 96.62 268 ILE A CA 1
ATOM 2095 C C . ILE A 1 268 ? -12.641 21.801 0.394 1.00 96.62 268 ILE A C 1
ATOM 2097 O O . ILE A 1 268 ? -13.295 22.134 1.380 1.00 96.62 268 ILE A O 1
ATOM 2101 N N . ALA A 1 269 ? -12.292 22.659 -0.564 1.00 97.50 269 ALA A N 1
ATOM 2102 C CA . ALA A 1 269 ? -12.666 24.070 -0.548 1.00 97.50 269 ALA A CA 1
ATOM 2103 C C . ALA A 1 269 ? -14.038 24.304 -1.192 1.00 97.50 269 ALA A C 1
ATOM 2105 O O . ALA A 1 269 ? -14.798 25.164 -0.752 1.00 97.50 269 ALA A O 1
ATOM 2106 N N . TRP A 1 270 ? -14.348 23.550 -2.247 1.00 97.50 270 TRP A N 1
ATOM 2107 C CA . TRP A 1 270 ? -15.577 23.681 -3.026 1.00 97.50 270 TRP A CA 1
ATOM 2108 C C . TRP A 1 270 ? -15.952 22.344 -3.649 1.00 97.50 270 TRP A C 1
ATOM 2110 O O . TRP A 1 270 ? -15.077 21.543 -3.987 1.00 97.50 270 TRP A O 1
ATOM 2120 N N . LEU A 1 271 ? -17.249 22.125 -3.819 1.00 96.88 271 LEU A N 1
ATOM 2121 C CA . LEU A 1 271 ? -17.807 20.922 -4.409 1.00 96.88 271 LEU A CA 1
ATOM 2122 C C . LEU A 1 271 ? -19.039 21.269 -5.245 1.00 96.88 271 LEU A C 1
ATOM 2124 O O . LEU A 1 271 ? -19.850 22.105 -4.858 1.00 96.88 271 LEU A O 1
ATOM 2128 N N . ARG A 1 272 ? -19.208 20.596 -6.380 1.00 96.25 272 ARG A N 1
ATOM 2129 C CA . ARG A 1 272 ? -20.396 20.673 -7.227 1.00 96.25 272 ARG A CA 1
ATOM 2130 C C . ARG A 1 272 ? -20.954 19.286 -7.463 1.00 96.25 272 ARG A C 1
ATOM 2132 O O . ARG A 1 272 ? -20.251 18.409 -7.950 1.00 96.25 272 ARG A O 1
ATOM 2139 N N . ILE A 1 273 ? -22.236 19.119 -7.173 1.00 93.50 273 ILE A N 1
ATOM 2140 C CA . ILE A 1 273 ? -22.985 17.898 -7.461 1.00 93.50 273 ILE A CA 1
ATOM 2141 C C . ILE A 1 273 ? -23.876 18.183 -8.658 1.00 93.50 273 ILE A C 1
ATOM 2143 O O . ILE A 1 273 ? -24.805 18.987 -8.557 1.00 93.50 273 ILE A O 1
ATOM 2147 N N . LYS A 1 274 ? -23.616 17.511 -9.777 1.00 93.25 274 LYS A N 1
ATOM 2148 C CA . LYS A 1 274 ? -24.569 17.396 -10.879 1.00 93.25 274 LYS A CA 1
ATOM 2149 C C . LYS A 1 274 ? -25.292 16.061 -10.738 1.00 93.25 274 LYS A C 1
ATOM 2151 O O . LYS A 1 274 ? -24.692 14.999 -10.919 1.00 93.25 274 LYS A O 1
ATOM 2156 N N . ARG A 1 275 ? -26.567 16.128 -10.363 1.00 88.19 275 ARG A N 1
ATOM 2157 C CA . ARG A 1 275 ? -27.402 14.960 -10.088 1.00 88.19 275 ARG A CA 1
ATOM 2158 C C . ARG A 1 275 ? -27.883 14.305 -11.382 1.00 88.19 275 ARG A C 1
ATOM 2160 O O . ARG A 1 275 ? -27.868 14.920 -12.449 1.00 88.19 275 ARG A O 1
ATOM 2167 N N . HIS A 1 276 ? -28.335 13.058 -11.276 1.00 79.62 276 HIS A N 1
ATOM 2168 C CA . HIS A 1 276 ? -28.877 12.304 -12.413 1.00 79.62 276 HIS A CA 1
ATOM 2169 C C . HIS A 1 276 ? -30.106 12.977 -13.060 1.00 79.62 276 HIS A C 1
ATOM 2171 O O . HIS A 1 276 ? -30.301 12.870 -14.266 1.00 79.62 276 HIS A O 1
ATOM 2177 N N . ASP A 1 277 ? -30.910 13.714 -12.286 1.00 83.81 277 ASP A N 1
ATOM 2178 C CA . ASP A 1 277 ? -32.048 14.506 -12.790 1.00 83.81 277 ASP A CA 1
ATOM 2179 C C . ASP A 1 277 ? -31.627 15.785 -13.550 1.00 83.81 277 ASP A C 1
ATOM 2181 O O . ASP A 1 277 ? -32.472 16.550 -14.007 1.00 83.81 277 ASP A O 1
ATOM 2185 N N . GLY A 1 278 ? -30.320 16.033 -13.685 1.00 87.19 278 GLY A N 1
ATOM 2186 C CA . GLY A 1 278 ? -29.752 17.218 -14.324 1.00 87.19 278 GLY A CA 1
ATOM 2187 C C . GLY A 1 278 ? -29.621 18.427 -13.396 1.00 87.19 278 GLY A C 1
ATOM 2188 O O . GLY A 1 278 ? -28.918 19.379 -13.751 1.00 87.19 278 GLY A O 1
ATOM 2189 N N . SER A 1 279 ? -30.217 18.397 -12.198 1.00 90.06 279 SER A N 1
ATOM 2190 C CA . SER A 1 279 ? -30.075 19.478 -11.225 1.00 90.06 279 SER A CA 1
ATOM 2191 C C . SER A 1 279 ? -28.626 19.595 -10.759 1.00 90.06 279 SER A C 1
ATOM 2193 O O . SER A 1 279 ? -27.909 18.608 -10.581 1.00 90.06 279 SER A O 1
ATOM 2195 N N . THR A 1 280 ? -28.173 20.830 -10.572 1.00 93.25 280 THR A N 1
ATOM 2196 C CA . THR A 1 280 ? -26.811 21.117 -10.122 1.00 93.25 280 THR A CA 1
ATOM 2197 C C . THR A 1 280 ? -26.860 21.933 -8.847 1.00 93.25 280 THR A C 1
ATOM 2199 O O . THR A 1 280 ? -27.651 22.867 -8.734 1.00 93.25 280 THR A O 1
ATOM 2202 N N . GLN A 1 281 ? -26.007 21.587 -7.890 1.00 93.62 281 GLN A N 1
ATOM 2203 C CA . GLN A 1 281 ? -25.834 22.357 -6.670 1.00 93.62 281 GLN A CA 1
ATOM 2204 C C . GLN A 1 281 ? -24.358 22.479 -6.315 1.00 93.62 281 GLN A C 1
ATOM 2206 O O . GLN A 1 281 ? -23.596 21.523 -6.455 1.00 93.62 281 GLN A O 1
ATOM 2211 N N . GLU A 1 282 ? -23.974 23.664 -5.853 1.00 95.81 282 GLU A N 1
ATOM 2212 C CA . GLU A 1 282 ? -22.622 23.960 -5.399 1.00 95.81 282 GLU A CA 1
ATOM 2213 C C . GLU A 1 282 ? -22.590 24.165 -3.889 1.00 95.81 282 GLU A C 1
ATOM 2215 O O . GLU A 1 282 ? -23.485 24.786 -3.306 1.00 95.81 282 GLU A O 1
ATOM 2220 N N . PHE A 1 283 ? -21.517 23.673 -3.286 1.00 96.75 283 PHE A N 1
ATOM 2221 C CA . PHE A 1 283 ? -21.213 23.797 -1.877 1.00 96.75 283 PHE A CA 1
ATOM 2222 C C . PHE A 1 283 ? -19.803 24.359 -1.704 1.00 96.75 283 PHE A C 1
ATOM 2224 O O . PHE A 1 283 ? -18.893 24.078 -2.489 1.00 96.75 283 PHE A O 1
ATOM 2231 N N . VAL A 1 284 ? -19.616 25.158 -0.664 1.00 97.12 284 VAL A N 1
ATOM 2232 C CA . VAL A 1 284 ? -18.357 25.806 -0.312 1.00 97.12 284 VAL A CA 1
ATOM 2233 C C . VAL A 1 284 ? -18.028 25.520 1.143 1.00 97.12 284 VAL A C 1
ATOM 2235 O O . VAL A 1 284 ? -18.912 25.429 1.991 1.00 97.12 284 VAL A O 1
ATOM 2238 N N . ASN A 1 285 ? -16.740 25.379 1.435 1.00 97.00 285 ASN A N 1
ATOM 2239 C CA . ASN A 1 285 ? -16.259 25.378 2.803 1.00 97.00 285 ASN A CA 1
ATOM 2240 C C . ASN A 1 285 ? -16.158 26.834 3.288 1.00 97.00 285 ASN A C 1
ATOM 2242 O O . ASN A 1 285 ? -15.351 27.587 2.726 1.00 97.00 285 ASN A O 1
ATOM 2246 N N . PRO A 1 286 ? -16.902 27.245 4.330 1.00 95.38 286 PRO A N 1
ATOM 2247 C CA . PRO A 1 286 ? -16.883 28.626 4.817 1.00 95.38 286 PRO A CA 1
ATOM 2248 C C . PRO A 1 286 ? -15.480 29.141 5.179 1.00 95.38 286 PRO A C 1
ATOM 2250 O O . PRO A 1 286 ? -15.200 30.330 5.027 1.00 95.38 286 PRO A O 1
ATOM 2253 N N . MET A 1 287 ? -14.561 28.257 5.590 1.00 95.50 287 MET A N 1
ATOM 2254 C CA . MET A 1 287 ? -13.171 28.625 5.901 1.00 95.50 287 MET A CA 1
ATOM 2255 C C . MET A 1 287 ? -12.372 29.078 4.668 1.00 95.50 287 MET A C 1
ATOM 2257 O O . MET A 1 287 ? -11.400 29.830 4.789 1.00 95.50 287 MET A O 1
ATOM 2261 N N . TYR A 1 288 ? -12.771 28.624 3.477 1.00 95.62 288 TYR A N 1
ATOM 2262 C CA . TYR A 1 288 ? -12.051 28.839 2.222 1.00 95.62 288 TYR A CA 1
ATOM 2263 C C . TYR A 1 288 ? -12.781 29.734 1.227 1.00 95.62 288 TYR A C 1
ATOM 2265 O O . TYR A 1 288 ? -12.179 30.086 0.213 1.00 95.62 288 TYR A O 1
ATOM 2273 N N . ASP A 1 289 ? -14.010 30.160 1.517 1.00 92.81 289 ASP A N 1
ATOM 2274 C CA . ASP A 1 289 ? -14.851 30.941 0.604 1.00 92.81 289 ASP A CA 1
ATOM 2275 C C . ASP A 1 289 ? -14.115 32.166 0.021 1.00 92.81 289 ASP A C 1
ATOM 2277 O O . ASP A 1 289 ? -13.885 32.270 -1.187 1.00 92.81 289 ASP A O 1
ATOM 2281 N N . LYS A 1 290 ? -13.550 33.012 0.893 1.00 94.19 290 LYS A N 1
ATOM 2282 C CA . LYS A 1 290 ? -12.763 34.198 0.492 1.00 94.19 290 LYS A CA 1
ATOM 2283 C C . LYS A 1 290 ? -11.468 33.871 -0.267 1.00 94.19 290 LYS A C 1
ATOM 2285 O O . LYS A 1 290 ? -10.885 34.750 -0.899 1.00 94.19 290 LYS A O 1
ATOM 2290 N N . LYS A 1 291 ? -10.982 32.629 -0.187 1.00 94.62 291 LYS A N 1
ATOM 2291 C CA . LYS A 1 291 ? -9.741 32.155 -0.823 1.00 94.62 291 LYS A CA 1
ATOM 2292 C C . LYS A 1 291 ? -10.004 31.330 -2.084 1.00 94.62 291 LYS A C 1
ATOM 2294 O O . LYS A 1 291 ? -9.048 30.996 -2.778 1.00 94.62 291 LYS A O 1
ATOM 2299 N N . LEU A 1 292 ? -11.254 31.041 -2.448 1.00 93.75 292 LEU A N 1
ATOM 2300 C CA . LEU A 1 292 ? -11.564 30.189 -3.602 1.00 93.75 292 LEU A CA 1
ATOM 2301 C C . LEU A 1 292 ? -10.905 30.666 -4.897 1.00 93.75 292 LEU A C 1
ATOM 2303 O O . LEU A 1 292 ? -10.358 29.860 -5.647 1.00 93.75 292 LEU A O 1
ATOM 2307 N N . ALA A 1 293 ? -10.899 31.977 -5.146 1.00 93.19 293 ALA A N 1
ATOM 2308 C CA . ALA A 1 293 ? -10.282 32.547 -6.340 1.00 93.19 293 ALA A CA 1
ATOM 2309 C C . ALA A 1 293 ? -8.761 32.318 -6.399 1.00 93.19 293 ALA A C 1
ATOM 2311 O O . ALA A 1 293 ? -8.208 32.178 -7.488 1.00 93.19 293 ALA A O 1
ATOM 2312 N N . SER A 1 294 ? -8.072 32.275 -5.253 1.00 94.12 294 SER A N 1
ATOM 2313 C CA . SER A 1 294 ? -6.633 31.995 -5.207 1.00 94.12 294 SER A CA 1
ATOM 2314 C C . SER A 1 294 ? -6.344 30.497 -5.276 1.00 94.12 294 SER A C 1
ATOM 2316 O O . SER A 1 294 ? -5.403 30.104 -5.962 1.00 94.12 294 SER A O 1
ATOM 2318 N N . ILE A 1 295 ? -7.182 29.661 -4.654 1.00 94.81 295 ILE A N 1
ATOM 2319 C CA . ILE A 1 295 ? -7.082 28.197 -4.732 1.00 94.81 295 ILE A CA 1
ATOM 2320 C C . ILE A 1 295 ? -7.294 27.732 -6.177 1.00 94.81 295 ILE A C 1
ATOM 2322 O O . ILE A 1 295 ? -6.469 26.988 -6.688 1.00 94.81 295 ILE A O 1
ATOM 2326 N N . ARG A 1 296 ? -8.298 28.255 -6.897 1.00 94.75 296 ARG A N 1
ATOM 2327 C CA . ARG A 1 296 ? -8.556 27.925 -8.317 1.00 94.75 296 ARG A CA 1
ATOM 2328 C C . ARG A 1 296 ? -7.411 28.276 -9.277 1.00 94.75 296 ARG A C 1
ATOM 2330 O O . ARG A 1 296 ? -7.394 27.781 -10.397 1.00 94.75 296 ARG A O 1
ATOM 2337 N N . LYS A 1 297 ? -6.474 29.143 -8.873 1.00 93.50 297 LYS A N 1
ATOM 2338 C CA . LYS A 1 297 ? -5.267 29.453 -9.662 1.00 93.50 297 LYS A CA 1
ATOM 2339 C C . LYS A 1 297 ? -4.134 28.448 -9.436 1.00 93.50 297 LYS A C 1
ATOM 2341 O O . LYS A 1 297 ? -3.223 28.394 -10.254 1.00 93.50 297 LYS A O 1
ATOM 2346 N N . LYS A 1 298 ? -4.156 27.716 -8.319 1.00 92.06 298 LYS A N 1
ATOM 2347 C CA . LYS A 1 298 ? -3.103 26.776 -7.902 1.00 92.06 298 LYS A CA 1
ATOM 2348 C C . LYS A 1 298 ? -3.522 25.322 -8.097 1.00 92.06 298 LYS A C 1
ATOM 2350 O O . LYS A 1 298 ? -2.744 24.521 -8.598 1.00 92.06 298 LYS A O 1
ATOM 2355 N N . GLU A 1 299 ? -4.760 25.020 -7.729 1.00 92.56 299 GLU A N 1
ATOM 2356 C CA . GLU A 1 299 ? -5.346 23.689 -7.749 1.00 92.56 299 GLU A CA 1
ATOM 2357 C C . GLU A 1 299 ? -6.288 23.504 -8.934 1.00 92.56 299 GLU A C 1
ATOM 2359 O O . GLU A 1 299 ? -6.894 24.448 -9.445 1.00 92.56 299 GLU A O 1
ATOM 2364 N N . GLN A 1 300 ? -6.436 22.250 -9.349 1.00 91.81 300 GLN A N 1
ATOM 2365 C CA . GLN A 1 300 ? -7.337 21.864 -10.428 1.00 91.81 300 GLN A CA 1
ATOM 2366 C C . GLN A 1 300 ? -8.626 21.275 -9.862 1.00 91.81 300 GLN A C 1
ATOM 2368 O O . GLN A 1 300 ? -8.601 20.531 -8.880 1.00 91.81 300 GLN A O 1
ATOM 2373 N N . VAL A 1 301 ? -9.747 21.573 -10.520 1.00 95.19 301 VAL A N 1
ATOM 2374 C CA . VAL A 1 301 ? -11.015 20.883 -10.259 1.00 95.19 301 VAL A CA 1
ATOM 2375 C C . VAL A 1 301 ? -10.876 19.427 -10.688 1.00 95.19 301 VAL A C 1
ATOM 2377 O O . VAL A 1 301 ? -10.337 19.126 -11.755 1.00 95.19 301 VAL A O 1
ATOM 2380 N N . ARG A 1 302 ? -11.352 18.522 -9.838 1.00 93.62 302 ARG A N 1
ATOM 2381 C CA . ARG A 1 302 ? -11.271 17.076 -10.028 1.00 93.62 302 ARG A CA 1
ATOM 2382 C C . ARG A 1 302 ? -12.672 16.495 -10.046 1.00 93.62 302 ARG A C 1
ATOM 2384 O O . ARG A 1 302 ? -13.535 16.962 -9.311 1.00 93.62 302 ARG A O 1
ATOM 2391 N N . VAL A 1 303 ? -12.874 15.460 -10.848 1.00 93.88 303 VAL A N 1
ATOM 2392 C CA . VAL A 1 303 ? -14.051 14.597 -10.721 1.00 93.88 303 VAL A CA 1
ATOM 2393 C C . VAL A 1 303 ? -13.753 13.590 -9.614 1.00 93.88 303 VAL A C 1
ATOM 2395 O O . VAL A 1 303 ? -12.676 12.995 -9.623 1.00 93.88 303 VAL A O 1
ATOM 2398 N N . MET A 1 304 ? -14.671 13.466 -8.657 1.00 92.56 304 MET A N 1
ATOM 2399 C CA . MET A 1 304 ? -14.595 12.511 -7.556 1.00 92.56 304 MET A CA 1
ATOM 2400 C C . MET A 1 304 ? -14.563 11.095 -8.116 1.00 92.56 304 MET A C 1
ATOM 2402 O O . MET A 1 304 ? -15.411 10.723 -8.926 1.00 92.56 304 MET A O 1
ATOM 2406 N N . ASP A 1 305 ? -13.588 10.322 -7.666 1.00 90.94 305 ASP A N 1
ATOM 2407 C CA . ASP A 1 305 ? -13.324 8.981 -8.162 1.00 90.94 305 ASP A CA 1
ATOM 2408 C C . ASP A 1 305 ? -13.116 7.993 -7.002 1.00 90.94 305 ASP A C 1
ATOM 2410 O O . ASP A 1 305 ? -12.998 8.408 -5.845 1.00 90.94 305 ASP A O 1
ATOM 2414 N N . CYS A 1 306 ? -13.029 6.684 -7.272 1.00 90.38 306 CYS A N 1
ATOM 2415 C CA . CYS A 1 306 ? -12.981 5.667 -6.214 1.00 90.38 306 CYS A CA 1
ATOM 2416 C C . CYS A 1 306 ? -11.859 5.931 -5.197 1.00 90.38 306 CYS A C 1
ATOM 2418 O O . CYS A 1 306 ? -12.075 5.810 -3.993 1.00 90.38 306 CYS A O 1
ATOM 2420 N N . ILE A 1 307 ? -10.668 6.338 -5.650 1.00 91.31 307 ILE A N 1
ATOM 2421 C CA . ILE A 1 307 ? -9.505 6.623 -4.788 1.00 91.31 307 ILE A CA 1
ATOM 2422 C C . ILE A 1 307 ? -9.662 7.866 -3.900 1.00 91.31 307 ILE A C 1
ATOM 2424 O O . ILE A 1 307 ? -8.905 8.017 -2.943 1.00 91.31 307 ILE A O 1
ATOM 2428 N N . ASP A 1 308 ? -10.622 8.749 -4.183 1.00 92.06 308 ASP A N 1
ATOM 2429 C CA . ASP A 1 308 ? -10.902 9.915 -3.339 1.00 92.06 308 ASP A CA 1
ATOM 2430 C C . ASP A 1 308 ? -11.667 9.534 -2.054 1.00 92.06 308 ASP A C 1
ATOM 2432 O O . ASP A 1 308 ? -11.745 10.341 -1.123 1.00 92.06 308 ASP A O 1
ATOM 2436 N N . CYS A 1 309 ? -12.135 8.280 -1.966 1.00 90.81 309 CYS A N 1
ATOM 2437 C CA . CYS A 1 309 ? -12.672 7.642 -0.756 1.00 90.81 309 CYS A CA 1
ATOM 2438 C C . CYS A 1 309 ? -11.888 6.367 -0.367 1.00 90.81 309 CYS A C 1
ATOM 2440 O O . CYS A 1 309 ? -11.644 6.104 0.804 1.00 90.81 309 CYS A O 1
ATOM 2442 N N . HIS A 1 310 ? -11.415 5.586 -1.339 1.00 92.00 310 HIS A N 1
ATOM 2443 C CA . HIS A 1 310 ? -10.662 4.336 -1.160 1.00 92.00 310 HIS A CA 1
ATOM 2444 C C . HIS A 1 310 ? -9.146 4.533 -1.322 1.00 92.00 310 HIS A C 1
ATOM 2446 O O . HIS A 1 310 ? -8.446 3.681 -1.873 1.00 92.00 310 HIS A O 1
ATOM 2452 N N . ASN A 1 311 ? -8.610 5.645 -0.814 1.00 91.25 311 ASN A N 1
ATOM 2453 C CA . ASN A 1 311 ? -7.205 6.047 -0.985 1.00 91.25 311 ASN A CA 1
ATOM 2454 C C . ASN A 1 311 ? -6.170 5.030 -0.457 1.00 91.25 311 ASN A C 1
ATOM 2456 O O . ASN A 1 311 ? -4.999 5.097 -0.825 1.00 91.25 311 ASN A O 1
ATOM 2460 N N . ARG A 1 312 ? -6.597 4.087 0.392 1.00 91.81 312 ARG A N 1
ATOM 2461 C CA . ARG A 1 312 ? -5.792 2.995 0.959 1.00 91.81 312 ARG A CA 1
ATOM 2462 C C . ARG A 1 312 ? -6.399 1.611 0.691 1.00 91.81 312 ARG A C 1
ATOM 2464 O O . ARG A 1 312 ? -6.397 0.749 1.561 1.00 91.81 312 ARG A O 1
ATOM 2471 N N . ALA A 1 313 ? -6.917 1.382 -0.519 1.00 90.88 313 ALA A N 1
ATOM 2472 C CA . ALA A 1 313 ? -7.562 0.117 -0.907 1.00 90.88 313 ALA A CA 1
ATOM 2473 C C . ALA A 1 313 ? -6.675 -1.136 -0.740 1.00 90.88 313 ALA A C 1
ATOM 2475 O O . ALA A 1 313 ? -7.160 -2.190 -0.326 1.00 90.88 313 ALA A O 1
ATOM 2476 N N . ALA A 1 314 ? -5.382 -1.027 -1.061 1.00 91.44 314 ALA A N 1
ATOM 2477 C CA . ALA A 1 314 ? -4.417 -2.127 -0.966 1.00 91.44 314 ALA A CA 1
ATOM 2478 C C . ALA A 1 314 ? -3.323 -1.894 0.088 1.00 91.44 314 ALA A C 1
ATOM 2480 O O . ALA A 1 314 ? -2.559 -2.799 0.385 1.00 91.44 314 ALA A O 1
ATOM 2481 N N . HIS A 1 315 ? -3.240 -0.698 0.670 1.00 92.38 315 HIS A N 1
ATOM 2482 C CA . HIS A 1 315 ? -2.116 -0.295 1.518 1.00 92.38 315 HIS A CA 1
ATOM 2483 C C . HIS A 1 315 ? -2.590 0.329 2.833 1.00 92.38 315 HIS A C 1
ATOM 2485 O O . HIS A 1 315 ? -2.194 1.433 3.196 1.00 92.38 315 HIS A O 1
ATOM 2491 N N . ASP A 1 316 ? -3.506 -0.354 3.514 1.00 89.94 316 ASP A N 1
ATOM 2492 C CA . ASP A 1 316 ? -4.065 0.104 4.785 1.00 89.94 316 ASP A CA 1
ATOM 2493 C C . ASP A 1 316 ? -3.072 -0.126 5.936 1.00 89.94 316 ASP A C 1
ATOM 2495 O O . ASP A 1 316 ? -2.666 -1.262 6.202 1.00 89.94 316 ASP A O 1
ATOM 2499 N N . PHE A 1 317 ? -2.673 0.951 6.616 1.00 89.38 317 PHE A N 1
ATOM 2500 C CA . PHE A 1 317 ? -1.774 0.897 7.770 1.00 89.38 317 PHE A CA 1
ATOM 2501 C C . PHE A 1 317 ? -2.587 0.647 9.035 1.00 89.38 317 PHE A C 1
ATOM 2503 O O . PHE A 1 317 ? -2.958 1.557 9.769 1.00 89.38 317 PHE A O 1
ATOM 2510 N N . VAL A 1 318 ? -2.895 -0.625 9.259 1.00 88.31 318 VAL A N 1
ATOM 2511 C CA . VAL A 1 318 ? -3.743 -1.060 10.367 1.00 88.31 318 VAL A CA 1
ATOM 2512 C C . VAL A 1 318 ? -3.048 -0.841 11.717 1.00 88.31 318 VAL A C 1
ATOM 2514 O O . VAL A 1 318 ? -1.878 -1.187 11.892 1.00 88.31 318 VAL A O 1
ATOM 2517 N N . GLY A 1 319 ? -3.796 -0.299 12.683 1.00 89.81 319 GLY A N 1
ATOM 2518 C CA . GLY A 1 319 ? -3.346 -0.101 14.060 1.00 89.81 319 GLY A CA 1
ATOM 2519 C C . GLY A 1 319 ? -3.011 -1.403 14.790 1.00 89.81 319 GLY A C 1
ATOM 2520 O O . GLY A 1 319 ? -3.595 -2.454 14.521 1.00 89.81 319 GLY A O 1
ATOM 2521 N N . PHE A 1 320 ? -2.083 -1.316 15.746 1.00 93.81 320 PHE A N 1
ATOM 2522 C CA . PHE A 1 320 ? -1.557 -2.470 16.479 1.00 93.81 320 PHE A CA 1
ATOM 2523 C C . PHE A 1 320 ? -2.650 -3.289 17.180 1.00 93.81 320 PHE A C 1
ATOM 2525 O O . PHE A 1 320 ? -2.657 -4.508 17.056 1.00 93.81 320 PHE A O 1
ATOM 2532 N N . GLU A 1 321 ? -3.617 -2.639 17.835 1.00 94.56 321 GLU A N 1
ATOM 2533 C CA . GLU A 1 321 ? -4.715 -3.343 18.512 1.00 94.56 321 GLU A CA 1
ATOM 2534 C C . GLU A 1 321 ? -5.493 -4.251 17.559 1.00 94.56 321 GLU A C 1
ATOM 2536 O O . GLU A 1 321 ? -5.715 -5.427 17.847 1.00 94.56 321 GLU A O 1
ATOM 2541 N N . LYS A 1 322 ? -5.844 -3.727 16.382 1.00 93.88 322 LYS A N 1
ATOM 2542 C CA . LYS A 1 322 ? -6.551 -4.507 15.374 1.00 93.88 322 LYS A CA 1
ATOM 2543 C C . LYS A 1 322 ? -5.701 -5.676 14.868 1.00 93.88 322 LYS A C 1
ATOM 2545 O O . LYS A 1 322 ? -6.258 -6.725 14.569 1.00 93.88 322 LYS A O 1
ATOM 2550 N N . LEU A 1 323 ? -4.379 -5.519 14.766 1.00 95.06 323 LEU A N 1
ATOM 2551 C CA . LEU A 1 323 ? -3.493 -6.629 14.402 1.00 95.06 323 LEU A CA 1
ATOM 2552 C C . LEU A 1 323 ? -3.492 -7.728 15.467 1.00 95.06 323 LEU A C 1
ATOM 2554 O O . LEU A 1 323 ? -3.529 -8.899 15.107 1.00 95.06 323 LEU A O 1
ATOM 2558 N N . ILE A 1 324 ? -3.517 -7.365 16.751 1.00 97.69 324 ILE A N 1
ATOM 2559 C CA . ILE A 1 324 ? -3.642 -8.332 17.846 1.00 97.69 324 ILE A CA 1
ATOM 2560 C C . ILE A 1 324 ? -4.987 -9.059 17.785 1.00 97.69 324 ILE A C 1
ATOM 2562 O O . ILE A 1 324 ? -5.010 -10.285 17.847 1.00 97.69 324 ILE A O 1
ATOM 2566 N N . ASP A 1 325 ? -6.095 -8.339 17.601 1.00 97.81 325 ASP A N 1
ATOM 2567 C CA . ASP A 1 325 ? -7.425 -8.953 17.476 1.00 97.81 325 ASP A CA 1
ATOM 2568 C C . ASP A 1 325 ? -7.504 -9.923 16.284 1.00 97.81 325 ASP A C 1
ATOM 2570 O O . ASP A 1 325 ? -8.018 -11.043 16.386 1.00 97.81 325 ASP A O 1
ATOM 2574 N N . ASP A 1 326 ? -6.951 -9.510 15.147 1.00 95.94 326 ASP A N 1
ATOM 2575 C CA . ASP A 1 326 ? -6.844 -10.315 13.940 1.00 95.94 326 ASP A CA 1
ATOM 2576 C C . ASP A 1 326 ? -5.981 -11.578 14.165 1.00 95.94 326 ASP A C 1
ATOM 2578 O O . ASP A 1 326 ? -6.351 -12.667 13.721 1.00 95.94 326 ASP A O 1
ATOM 2582 N N . ASP A 1 327 ? -4.846 -11.457 14.856 1.00 97.56 327 ASP A N 1
ATOM 2583 C CA . ASP A 1 327 ? -3.919 -12.565 15.106 1.00 97.56 327 ASP A CA 1
ATOM 2584 C C . ASP A 1 327 ? -4.440 -13.539 16.173 1.00 97.56 327 ASP A C 1
ATOM 2586 O O . ASP A 1 327 ? -4.216 -14.746 16.045 1.00 97.56 327 ASP A O 1
ATOM 2590 N N . ILE A 1 328 ? -5.215 -13.069 17.160 1.00 98.31 328 ILE A N 1
ATOM 2591 C CA . ILE A 1 328 ? -5.983 -13.940 18.066 1.00 98.31 328 ILE A CA 1
ATOM 2592 C C . ILE A 1 328 ? -7.055 -14.700 17.273 1.00 98.31 328 ILE A C 1
ATOM 2594 O O . ILE A 1 328 ? -7.177 -15.920 17.396 1.00 98.31 328 ILE A O 1
ATOM 2598 N N . THR A 1 329 ? -7.794 -14.010 16.396 1.00 96.94 329 THR A N 1
ATOM 2599 C CA . THR A 1 329 ? -8.825 -14.635 15.545 1.00 96.94 329 THR A CA 1
ATOM 2600 C C . THR A 1 329 ? -8.233 -15.732 14.654 1.00 96.94 329 THR A C 1
ATOM 2602 O O . THR A 1 329 ? -8.815 -16.808 14.510 1.00 96.94 329 THR A O 1
ATOM 2605 N N . ARG A 1 330 ? -7.050 -15.486 14.075 1.00 95.88 330 ARG A N 1
ATOM 2606 C CA . ARG A 1 330 ? -6.319 -16.437 13.216 1.00 95.88 330 ARG A CA 1
ATOM 2607 C C . ARG A 1 330 ? -5.507 -17.477 13.997 1.00 95.88 330 ARG A C 1
ATOM 2609 O O . ARG A 1 330 ? -4.798 -18.263 13.368 1.00 95.88 330 ARG A O 1
ATOM 2616 N N . ARG A 1 331 ? -5.593 -17.483 15.335 1.00 96.38 331 ARG A N 1
ATOM 2617 C CA . ARG A 1 331 ? -4.842 -18.371 16.243 1.00 96.38 331 ARG A CA 1
ATOM 2618 C C . ARG A 1 331 ? -3.320 -18.295 16.068 1.00 96.38 331 ARG A C 1
ATOM 2620 O O . ARG A 1 331 ? -2.613 -19.257 16.345 1.00 96.38 331 ARG A O 1
ATOM 2627 N N . GLN A 1 332 ? -2.816 -17.158 15.592 1.00 97.25 332 GLN A N 1
ATOM 2628 C CA . GLN A 1 332 ? -1.384 -16.851 15.613 1.00 97.25 332 GLN A CA 1
ATOM 2629 C C . GLN A 1 332 ? -0.954 -16.451 17.028 1.00 97.25 332 GLN A C 1
ATOM 2631 O O . GLN A 1 332 ? 0.121 -16.825 17.487 1.00 97.25 332 GLN A O 1
ATOM 2636 N N . ILE A 1 333 ? -1.840 -15.753 17.740 1.00 98.44 333 ILE A N 1
ATOM 2637 C CA . ILE A 1 333 ? -1.766 -15.545 19.185 1.00 98.44 333 ILE A CA 1
ATOM 2638 C C . ILE A 1 333 ? -2.779 -16.486 19.832 1.00 98.44 333 ILE A C 1
ATOM 2640 O O . ILE A 1 333 ? -3.946 -16.526 19.435 1.00 98.44 333 ILE A O 1
ATOM 2644 N N . ASP A 1 334 ? -2.347 -17.248 20.831 1.00 97.69 334 ASP A N 1
ATOM 2645 C CA . ASP A 1 334 ? -3.240 -18.147 21.549 1.00 97.69 334 ASP A CA 1
ATOM 2646 C C . ASP A 1 334 ? -4.115 -17.359 22.536 1.00 97.69 334 ASP A C 1
ATOM 2648 O O . ASP A 1 334 ? -3.706 -17.030 23.649 1.00 97.69 334 ASP A O 1
ATOM 2652 N N . GLY A 1 335 ? -5.349 -17.059 22.122 1.00 96.81 335 GLY A N 1
ATOM 2653 C CA . GLY A 1 335 ? -6.322 -16.308 22.924 1.00 96.81 335 GLY A CA 1
ATOM 2654 C C . GLY A 1 335 ? -6.795 -17.004 24.204 1.00 96.81 335 GLY A C 1
ATOM 2655 O O . GLY A 1 335 ? -7.486 -16.376 25.001 1.00 96.81 335 GLY A O 1
ATOM 2656 N N . SER A 1 336 ? -6.441 -18.275 24.432 1.00 96.69 336 SER A N 1
ATOM 2657 C CA . SER A 1 336 ? -6.718 -18.955 25.707 1.00 96.69 336 SER A CA 1
ATOM 2658 C C . SER A 1 336 ? -5.667 -18.657 26.782 1.00 96.69 336 SER A C 1
ATOM 2660 O O . SER A 1 336 ? -5.845 -19.047 27.937 1.00 96.69 336 SER A O 1
ATOM 2662 N N . LEU A 1 337 ? -4.563 -17.990 26.422 1.00 97.88 337 LEU A N 1
ATOM 2663 C CA . LEU A 1 337 ? -3.573 -17.526 27.385 1.00 97.88 337 LEU A CA 1
ATOM 2664 C C . LEU A 1 337 ? -4.154 -16.361 28.208 1.00 97.88 337 LEU A C 1
ATOM 2666 O O . LEU A 1 337 ? -4.578 -15.351 27.630 1.00 97.88 337 LEU A O 1
ATOM 2670 N N . PRO A 1 338 ? -4.148 -16.460 29.552 1.00 97.88 338 PRO A N 1
ATOM 2671 C CA . PRO A 1 338 ? -4.696 -15.423 30.415 1.00 97.88 338 PRO A CA 1
ATOM 2672 C C . PRO A 1 338 ? -4.098 -14.046 30.117 1.00 97.88 338 PRO A C 1
ATOM 2674 O O . PRO A 1 338 ? -2.874 -13.907 30.090 1.00 97.88 338 PRO A O 1
ATOM 2677 N N . PHE A 1 339 ? -4.952 -13.039 29.912 1.00 98.31 339 PHE A N 1
ATOM 2678 C CA . PHE A 1 339 ? -4.564 -11.635 29.708 1.00 98.31 339 PHE A CA 1
ATOM 2679 C C . PHE A 1 339 ? -3.642 -11.350 28.504 1.00 98.31 339 PHE A C 1
ATOM 2681 O O . PHE A 1 339 ? -3.029 -10.282 28.464 1.00 98.31 339 PHE A O 1
ATOM 2688 N N . ILE A 1 340 ? -3.518 -12.243 27.515 1.00 98.38 340 ILE A N 1
ATOM 2689 C CA . ILE A 1 340 ? -2.546 -12.053 26.422 1.00 98.38 340 ILE A CA 1
ATOM 2690 C C . ILE A 1 340 ? -2.777 -10.756 25.635 1.00 98.38 340 ILE A C 1
ATOM 2692 O O . ILE A 1 340 ? -1.809 -10.046 25.351 1.00 98.38 340 ILE A O 1
ATOM 2696 N N . LYS A 1 341 ? -4.038 -10.378 25.356 1.00 98.25 341 LYS A N 1
ATOM 2697 C CA . LYS A 1 341 ? -4.326 -9.097 24.690 1.00 98.25 341 LYS A CA 1
ATOM 2698 C C . LYS A 1 341 ? -3.880 -7.928 25.562 1.00 98.25 341 LYS A C 1
ATOM 2700 O O . LYS A 1 341 ? -3.215 -7.022 25.069 1.00 98.25 341 LYS A O 1
ATOM 2705 N N . LYS A 1 342 ? -4.198 -7.963 26.858 1.00 98.25 342 LYS A N 1
ATOM 2706 C CA . LYS A 1 342 ? -3.777 -6.922 27.802 1.00 98.25 342 LYS A CA 1
ATOM 2707 C C . LYS A 1 342 ? -2.254 -6.769 27.833 1.00 98.25 342 LYS A C 1
ATOM 2709 O O . LYS A 1 342 ? -1.763 -5.658 27.687 1.00 98.25 342 LYS A O 1
ATOM 2714 N N . GLN A 1 343 ? -1.514 -7.872 27.963 1.00 98.25 343 GLN A N 1
ATOM 2715 C CA . GLN A 1 343 ? -0.048 -7.842 27.991 1.00 98.25 343 GLN A CA 1
ATOM 2716 C C . GLN A 1 343 ? 0.542 -7.282 26.689 1.00 98.25 343 GLN A C 1
ATOM 2718 O O . GLN A 1 343 ? 1.479 -6.490 26.735 1.00 98.25 343 GLN A O 1
ATOM 2723 N N . ALA A 1 344 ? -0.031 -7.632 25.531 1.00 97.88 344 ALA A N 1
ATOM 2724 C CA . ALA A 1 344 ? 0.386 -7.073 24.246 1.00 97.88 344 ALA A CA 1
ATOM 2725 C C . ALA A 1 344 ? 0.166 -5.550 24.178 1.00 97.88 344 ALA A C 1
ATOM 2727 O O . ALA A 1 344 ? 1.069 -4.812 23.778 1.00 97.88 344 ALA A O 1
ATOM 2728 N N . MET A 1 345 ? -1.016 -5.079 24.591 1.00 97.25 345 MET A N 1
ATOM 2729 C CA . MET A 1 345 ? -1.366 -3.655 24.583 1.00 97.25 345 MET A CA 1
ATOM 2730 C C . MET A 1 345 ? -0.515 -2.847 25.571 1.00 97.25 345 MET A C 1
ATOM 2732 O O . MET A 1 345 ? 0.011 -1.800 25.198 1.00 97.25 345 MET A O 1
ATOM 2736 N N . ASP A 1 346 ? -0.310 -3.357 26.788 1.00 97.12 346 ASP A N 1
ATOM 2737 C CA . ASP A 1 346 ? 0.515 -2.714 27.818 1.00 97.12 346 ASP A CA 1
ATOM 2738 C C . ASP A 1 346 ? 1.997 -2.641 27.397 1.00 97.12 346 ASP A C 1
ATOM 2740 O O . ASP A 1 346 ? 2.669 -1.634 27.635 1.00 97.12 346 ASP A O 1
ATOM 2744 N N . ALA A 1 347 ? 2.521 -3.683 26.736 1.00 96.25 347 ALA A N 1
ATOM 2745 C CA . ALA A 1 347 ? 3.908 -3.710 26.271 1.00 96.25 347 ALA A CA 1
ATOM 2746 C C . ALA A 1 347 ? 4.181 -2.644 25.199 1.00 96.25 347 ALA A C 1
ATOM 2748 O O . ALA A 1 347 ? 5.239 -1.999 25.206 1.00 96.25 347 ALA A O 1
ATOM 2749 N N . VAL A 1 348 ? 3.236 -2.437 24.280 1.00 93.88 348 VAL A N 1
ATOM 2750 C CA . VAL A 1 348 ? 3.394 -1.464 23.196 1.00 93.88 348 VAL A CA 1
ATOM 2751 C C . VAL A 1 348 ? 3.072 -0.043 23.655 1.00 93.88 348 VAL A C 1
ATOM 2753 O O . VAL A 1 348 ? 3.880 0.855 23.407 1.00 93.88 348 VAL A O 1
ATOM 2756 N N . GLY A 1 349 ? 1.969 0.154 24.376 1.00 90.06 349 GLY A N 1
ATOM 2757 C CA . GLY A 1 349 ? 1.500 1.471 24.798 1.00 90.06 349 GLY A CA 1
ATOM 2758 C C . GLY A 1 349 ? 0.938 2.301 23.638 1.00 90.06 349 GLY A C 1
ATOM 2759 O O . GLY A 1 349 ? 0.341 1.764 22.705 1.00 90.06 349 GLY A O 1
ATOM 2760 N N . ASP A 1 350 ? 1.113 3.623 23.706 1.00 82.81 350 ASP A N 1
ATOM 2761 C CA . ASP A 1 350 ? 0.633 4.553 22.677 1.00 82.81 350 ASP A CA 1
ATOM 2762 C C . ASP A 1 350 ? 1.393 4.373 21.348 1.00 82.81 350 ASP A C 1
ATOM 2764 O O . ASP A 1 350 ? 2.620 4.475 21.286 1.00 82.81 350 ASP A O 1
ATOM 2768 N N . VAL A 1 351 ? 0.636 4.121 20.276 1.00 76.38 351 VAL A N 1
ATOM 2769 C CA . VAL A 1 351 ? 1.125 3.918 18.901 1.00 76.38 351 VAL A CA 1
ATOM 2770 C C . VAL A 1 351 ? 0.715 5.031 17.940 1.00 76.38 351 VAL A C 1
ATOM 2772 O O . VAL A 1 351 ? 0.915 4.890 16.735 1.00 76.38 351 VAL A O 1
ATOM 2775 N N . SER A 1 352 ? 0.166 6.140 18.441 1.00 70.31 352 SER A N 1
ATOM 2776 C CA . SER A 1 352 ? -0.309 7.257 17.612 1.00 70.31 352 SER A CA 1
ATOM 2777 C C . SER A 1 352 ? 0.790 7.891 16.750 1.00 70.31 352 SER A C 1
ATOM 2779 O O . SER A 1 352 ? 0.530 8.515 15.720 1.00 70.31 352 SER A O 1
ATOM 2781 N N . LYS A 1 353 ? 2.060 7.721 17.138 1.00 79.12 353 LYS A N 1
ATOM 2782 C CA . LYS A 1 353 ? 3.220 8.261 16.421 1.00 79.12 353 LYS A CA 1
ATOM 2783 C C . LYS A 1 353 ? 4.159 7.159 15.961 1.00 79.12 353 LYS A C 1
ATOM 2785 O O . LYS A 1 353 ? 4.355 6.147 16.630 1.00 79.12 353 LYS A O 1
ATOM 2790 N N . ALA A 1 354 ? 4.797 7.401 14.818 1.00 85.94 354 ALA A N 1
ATOM 2791 C CA . ALA A 1 354 ? 5.875 6.549 14.340 1.00 85.94 354 ALA A CA 1
ATOM 2792 C C . ALA A 1 354 ? 7.028 6.548 15.367 1.00 85.94 354 ALA A C 1
ATOM 2794 O O . ALA A 1 354 ? 7.552 7.624 15.672 1.00 85.94 354 ALA A O 1
ATOM 2795 N N . PRO A 1 355 ? 7.448 5.380 15.880 1.00 89.94 355 PRO A N 1
ATOM 2796 C CA . PRO A 1 355 ? 8.513 5.309 16.868 1.00 89.94 355 PRO A CA 1
ATOM 2797 C C . PRO A 1 355 ? 9.871 5.607 16.229 1.00 89.94 355 PRO A C 1
ATOM 2799 O O . PRO A 1 355 ? 10.108 5.337 15.049 1.00 89.94 355 PRO A O 1
ATOM 2802 N N . THR A 1 356 ? 10.803 6.114 17.026 1.00 93.12 356 THR A N 1
ATOM 2803 C CA . THR A 1 356 ? 12.233 6.104 16.705 1.00 93.12 356 THR A CA 1
ATOM 2804 C C . THR A 1 356 ? 12.792 4.680 16.772 1.00 93.12 356 THR A C 1
ATOM 2806 O O . THR A 1 356 ? 12.190 3.772 17.346 1.00 93.12 356 THR A O 1
ATOM 2809 N N . GLN A 1 357 ? 13.993 4.467 16.227 1.00 92.69 357 GLN A N 1
ATOM 2810 C CA . GLN A 1 357 ? 14.646 3.154 16.289 1.00 92.69 357 GLN A CA 1
ATOM 2811 C C . GLN A 1 357 ? 14.908 2.693 17.736 1.00 92.69 357 GLN A C 1
ATOM 2813 O O . GLN A 1 357 ? 14.830 1.502 18.028 1.00 92.69 357 GLN A O 1
ATOM 2818 N N . VAL A 1 358 ? 15.194 3.639 18.639 1.00 94.50 358 VAL A N 1
ATOM 2819 C CA . VAL A 1 358 ? 15.442 3.378 20.067 1.00 94.50 358 VAL A CA 1
ATOM 2820 C C . VAL A 1 358 ? 14.143 3.068 20.810 1.00 94.50 358 VAL A C 1
ATOM 2822 O O . VAL A 1 358 ? 14.113 2.199 21.674 1.00 94.50 358 VAL A O 1
ATOM 2825 N N . GLU A 1 359 ? 13.050 3.757 20.490 1.00 93.50 359 GLU A N 1
ATOM 2826 C CA . GLU A 1 359 ? 11.741 3.434 21.070 1.00 93.50 359 GLU A CA 1
ATOM 2827 C C . GLU A 1 359 ? 11.256 2.068 20.596 1.00 93.50 359 GLU A C 1
ATOM 2829 O O . GLU A 1 359 ? 10.787 1.277 21.412 1.00 93.50 359 GLU A O 1
ATOM 2834 N N . GLN A 1 360 ? 11.451 1.752 19.312 1.00 93.94 360 GLN A N 1
ATOM 2835 C CA . GLN A 1 360 ? 11.098 0.448 18.766 1.00 93.94 360 GLN A CA 1
ATOM 2836 C C . GLN A 1 360 ? 11.845 -0.683 19.486 1.00 93.94 360 GLN A C 1
ATOM 2838 O O . GLN A 1 360 ? 11.222 -1.673 19.860 1.00 93.94 360 GLN A O 1
ATOM 2843 N N . SER A 1 361 ? 13.155 -0.548 19.730 1.00 95.19 361 SER A N 1
ATOM 2844 C CA . SER A 1 361 ? 13.914 -1.583 20.447 1.00 95.19 361 SER A CA 1
ATOM 2845 C C . SER A 1 361 ? 13.450 -1.754 21.896 1.00 95.19 361 SER A C 1
ATOM 2847 O O . SER A 1 361 ? 13.350 -2.884 22.367 1.00 95.19 361 SER A O 1
ATOM 2849 N N . LYS A 1 362 ? 13.096 -0.659 22.582 1.00 95.69 362 LYS A N 1
ATOM 2850 C CA . LYS A 1 362 ? 12.515 -0.707 23.933 1.00 95.69 362 LYS A CA 1
ATOM 2851 C C . LYS A 1 362 ? 11.160 -1.412 23.955 1.00 95.69 362 LYS A C 1
ATOM 2853 O O . LYS A 1 362 ? 10.917 -2.215 24.847 1.00 95.69 362 LYS A O 1
ATOM 2858 N N . VAL A 1 363 ? 10.286 -1.127 22.989 1.00 95.75 363 VAL A N 1
ATOM 2859 C CA . VAL A 1 363 ? 8.982 -1.799 22.869 1.00 95.75 363 VAL A CA 1
ATOM 2860 C C . VAL A 1 363 ? 9.172 -3.293 22.618 1.00 95.75 363 VAL A C 1
ATOM 2862 O O . VAL A 1 363 ? 8.541 -4.109 23.280 1.00 95.75 363 VAL A O 1
ATOM 2865 N N . LEU A 1 364 ? 10.083 -3.659 21.714 1.00 96.56 364 LEU A N 1
ATOM 2866 C CA . LEU A 1 364 ? 10.398 -5.058 21.426 1.00 96.56 364 LEU A CA 1
ATOM 2867 C C . LEU A 1 364 ? 10.911 -5.808 22.659 1.00 96.56 364 LEU A C 1
ATOM 2869 O O . LEU A 1 364 ? 10.463 -6.921 22.904 1.00 96.56 364 LEU A O 1
ATOM 2873 N N . ALA A 1 365 ? 11.769 -5.183 23.468 1.00 97.38 365 ALA A N 1
ATOM 2874 C CA . ALA A 1 365 ? 12.223 -5.773 24.725 1.00 97.38 365 ALA A CA 1
ATOM 2875 C C . ALA A 1 365 ? 11.062 -6.014 25.708 1.00 97.38 365 ALA A C 1
ATOM 2877 O O . ALA A 1 365 ? 10.974 -7.089 26.291 1.00 97.38 365 ALA A O 1
ATOM 2878 N N . ARG A 1 366 ? 10.125 -5.064 25.842 1.00 97.69 366 ARG A N 1
ATOM 2879 C CA . ARG A 1 366 ? 8.926 -5.247 26.685 1.00 97.69 366 ARG A CA 1
ATOM 2880 C C . ARG A 1 366 ? 7.997 -6.347 26.169 1.00 97.69 366 ARG A C 1
ATOM 2882 O O . ARG A 1 366 ? 7.398 -7.057 26.967 1.00 97.69 366 ARG A O 1
ATOM 2889 N N . ILE A 1 367 ? 7.878 -6.507 24.848 1.00 97.94 367 ILE A N 1
ATOM 2890 C CA . ILE A 1 367 ? 7.137 -7.630 24.251 1.00 97.94 367 ILE A CA 1
ATOM 2891 C C . ILE A 1 367 ? 7.809 -8.957 24.623 1.00 97.94 367 ILE A C 1
ATOM 2893 O O . ILE A 1 367 ? 7.127 -9.889 25.044 1.00 97.94 367 ILE A O 1
ATOM 2897 N N . ASP A 1 368 ? 9.138 -9.035 24.527 1.00 96.62 368 ASP A N 1
ATOM 2898 C CA . ASP A 1 368 ? 9.891 -10.241 24.883 1.00 96.62 368 ASP A CA 1
ATOM 2899 C C . ASP A 1 368 ? 9.730 -10.586 26.394 1.00 96.62 368 ASP A C 1
ATOM 2901 O O . ASP A 1 368 ? 9.721 -11.759 26.778 1.00 96.62 368 ASP A O 1
ATOM 2905 N N . GLU A 1 369 ? 9.498 -9.588 27.261 1.00 97.06 369 GLU A N 1
ATOM 2906 C CA . GLU A 1 369 ? 9.232 -9.762 28.702 1.00 97.06 369 GLU A CA 1
ATOM 2907 C C . GLU A 1 369 ? 7.854 -10.365 29.045 1.00 97.06 369 GLU A C 1
ATOM 2909 O O . GLU A 1 369 ? 7.663 -10.829 30.177 1.00 97.06 369 GLU A O 1
ATOM 2914 N N . ILE A 1 370 ? 6.910 -10.439 28.096 1.00 98.00 370 ILE A N 1
ATOM 2915 C CA . ILE A 1 370 ? 5.585 -11.058 28.305 1.00 98.00 370 ILE A CA 1
ATOM 2916 C C . ILE A 1 370 ? 5.732 -12.518 28.756 1.00 98.00 370 ILE A C 1
ATOM 2918 O O . ILE A 1 370 ? 4.993 -12.997 29.618 1.00 98.00 370 ILE A O 1
ATOM 2922 N N . ALA A 1 371 ? 6.737 -13.233 28.251 1.00 96.31 371 ALA A N 1
ATOM 2923 C CA . ALA A 1 371 ? 7.000 -14.595 28.695 1.00 96.31 371 ALA A CA 1
ATOM 2924 C C . ALA A 1 371 ? 7.368 -14.645 30.196 1.00 96.31 371 ALA A C 1
ATOM 2926 O O . ALA A 1 371 ? 6.920 -15.528 30.930 1.00 96.31 371 ALA A O 1
ATOM 2927 N N . GLY A 1 372 ? 8.118 -13.650 30.680 1.00 96.75 372 GLY A N 1
ATOM 2928 C CA . GLY A 1 372 ? 8.451 -13.492 32.096 1.00 96.75 372 GLY A CA 1
ATOM 2929 C C . GLY A 1 372 ? 7.237 -13.154 32.968 1.00 96.75 372 GLY A C 1
ATOM 2930 O O . GLY A 1 372 ? 7.187 -13.570 34.126 1.00 96.75 372 GLY A O 1
ATOM 2931 N N . TYR A 1 373 ? 6.230 -12.458 32.428 1.00 97.38 373 TYR A N 1
ATOM 2932 C CA . TYR A 1 373 ? 4.952 -12.261 33.120 1.00 97.38 373 TYR A CA 1
ATOM 2933 C C . TYR A 1 373 ? 4.264 -13.598 33.424 1.00 97.38 373 TYR A C 1
ATOM 2935 O O . TYR A 1 373 ? 3.848 -13.811 34.566 1.00 97.38 373 TYR A O 1
ATOM 2943 N N . TYR A 1 374 ? 4.211 -14.522 32.458 1.00 98.00 374 TYR A N 1
ATOM 2944 C CA . TYR A 1 374 ? 3.645 -15.856 32.678 1.00 98.00 374 TYR A CA 1
ATOM 2945 C C . TYR A 1 374 ? 4.465 -16.671 33.678 1.00 98.00 374 TYR A C 1
ATOM 2947 O O . TYR A 1 374 ? 3.884 -17.324 34.538 1.00 98.00 374 TYR A O 1
ATOM 2955 N N . GLN A 1 375 ? 5.797 -16.581 33.642 1.00 96.81 375 GLN A N 1
ATOM 2956 C CA . GLN A 1 375 ? 6.648 -17.266 34.620 1.00 96.81 375 GLN A CA 1
ATOM 2957 C C . GLN A 1 375 ? 6.347 -16.834 36.063 1.00 96.81 375 GLN A C 1
ATOM 2959 O O . GLN A 1 375 ? 6.371 -17.665 36.969 1.00 96.81 375 GLN A O 1
ATOM 2964 N N . ARG A 1 376 ? 6.071 -15.540 36.277 1.00 97.38 376 ARG A N 1
ATOM 2965 C CA . ARG A 1 376 ? 5.804 -14.972 37.607 1.00 97.38 376 ARG A CA 1
ATOM 2966 C C . ARG A 1 376 ? 4.353 -15.146 38.057 1.00 97.38 376 ARG A C 1
ATOM 2968 O O . ARG A 1 376 ? 4.124 -15.460 39.217 1.00 97.38 376 ARG A O 1
ATOM 2975 N N . SER A 1 377 ? 3.394 -14.928 37.159 1.00 97.25 377 SER A N 1
ATOM 2976 C CA . SER A 1 377 ? 1.968 -14.816 37.510 1.00 97.25 377 SER A CA 1
ATOM 2977 C C . SER A 1 377 ? 1.175 -16.100 37.251 1.00 97.25 377 SER A C 1
ATOM 2979 O O . SER A 1 377 ? 0.167 -16.334 37.906 1.00 97.25 377 SER A O 1
ATOM 2981 N N . PHE A 1 378 ? 1.626 -16.938 36.311 1.00 96.94 378 PHE A N 1
ATOM 2982 C CA . PHE A 1 378 ? 0.980 -18.198 35.926 1.00 96.94 378 PHE A CA 1
ATOM 2983 C C . PHE A 1 378 ? 2.024 -19.316 35.727 1.00 96.94 378 PHE A C 1
ATOM 2985 O O . PHE A 1 378 ? 2.161 -19.844 34.617 1.00 96.94 378 PHE A O 1
ATOM 2992 N N . PRO A 1 379 ? 2.786 -19.695 36.773 1.00 97.12 379 PRO A N 1
ATOM 2993 C CA . PRO A 1 379 ? 3.926 -20.606 36.644 1.00 97.12 379 PRO A CA 1
ATOM 2994 C C . PRO A 1 379 ? 3.550 -21.980 36.072 1.00 97.12 379 PRO A C 1
ATOM 2996 O O . PRO A 1 379 ? 4.339 -22.569 35.332 1.00 97.12 379 PRO A O 1
ATOM 2999 N N . ASP A 1 380 ? 2.347 -22.481 36.356 1.00 96.75 380 ASP A N 1
ATOM 3000 C CA . ASP A 1 380 ? 1.874 -23.763 35.821 1.00 96.75 380 ASP A CA 1
ATOM 3001 C C . ASP A 1 380 ? 1.554 -23.677 34.324 1.00 96.75 380 ASP A C 1
ATOM 3003 O O . ASP A 1 380 ? 1.947 -24.557 33.556 1.00 96.75 380 ASP A O 1
ATOM 3007 N N . VAL A 1 381 ? 0.928 -22.578 33.880 1.00 96.06 381 VAL A N 1
ATOM 3008 C CA . VAL A 1 381 ? 0.705 -22.292 32.450 1.00 96.06 381 VAL A CA 1
ATOM 3009 C C . VAL A 1 381 ? 2.046 -22.146 31.739 1.00 96.06 381 VAL A C 1
ATOM 3011 O O . VAL A 1 381 ? 2.244 -22.723 30.678 1.00 96.06 381 VAL A O 1
ATOM 3014 N N . TYR A 1 382 ? 3.000 -21.439 32.344 1.00 96.50 382 TYR A N 1
ATOM 3015 C CA . TYR A 1 382 ? 4.334 -21.263 31.781 1.00 96.50 382 TYR A CA 1
ATOM 3016 C C . TYR A 1 382 ? 5.075 -22.589 31.575 1.00 96.50 382 TYR A C 1
ATOM 3018 O O . TYR A 1 382 ? 5.692 -22.788 30.533 1.00 96.50 382 TYR A O 1
ATOM 3026 N N . LYS A 1 383 ? 5.016 -23.503 32.552 1.00 96.19 383 LYS A N 1
ATOM 3027 C CA . LYS A 1 383 ? 5.669 -24.819 32.464 1.00 96.19 383 LYS A CA 1
ATOM 3028 C C . LYS A 1 383 ? 5.021 -25.727 31.421 1.00 96.19 383 LYS A C 1
ATOM 3030 O O . LYS A 1 383 ? 5.727 -26.461 30.740 1.00 96.19 383 LYS A O 1
ATOM 3035 N N . THR A 1 384 ? 3.693 -25.698 31.321 1.00 97.38 384 THR A N 1
ATOM 3036 C CA . THR A 1 384 ? 2.925 -26.623 30.470 1.00 97.38 384 THR A CA 1
ATOM 3037 C C . THR A 1 384 ? 2.722 -26.117 29.045 1.00 97.38 384 THR A C 1
ATOM 3039 O O . THR A 1 384 ? 2.613 -26.929 28.135 1.00 97.38 384 THR A O 1
ATOM 3042 N N . ARG A 1 385 ? 2.695 -24.794 28.842 1.00 97.44 385 ARG A N 1
ATOM 3043 C CA . ARG A 1 385 ? 2.342 -24.134 27.573 1.00 97.44 385 ARG A CA 1
ATOM 3044 C C . ARG A 1 385 ? 3.415 -23.162 27.087 1.00 97.44 385 ARG A C 1
ATOM 3046 O O . ARG A 1 385 ? 3.134 -22.087 26.552 1.00 97.44 385 ARG A O 1
ATOM 3053 N N . ARG A 1 386 ? 4.681 -23.504 27.345 1.00 96.44 386 ARG A N 1
ATOM 3054 C CA . ARG A 1 386 ? 5.828 -22.647 27.021 1.00 96.44 386 ARG A CA 1
ATOM 3055 C C . ARG A 1 386 ? 5.889 -22.318 25.528 1.00 96.44 386 ARG A C 1
ATOM 3057 O O . ARG A 1 386 ? 6.147 -21.174 25.165 1.00 96.44 386 ARG A O 1
ATOM 3064 N N . THR A 1 387 ? 5.636 -23.309 24.680 1.00 97.12 387 THR A N 1
ATOM 3065 C CA . THR A 1 387 ? 5.693 -23.167 23.223 1.00 97.12 387 THR A CA 1
ATOM 3066 C C . THR A 1 387 ? 4.622 -22.208 22.705 1.00 97.12 387 THR A C 1
ATOM 3068 O O . THR A 1 387 ? 4.915 -21.367 21.860 1.00 97.12 387 THR A O 1
ATOM 3071 N N . GLU A 1 388 ? 3.402 -22.279 23.235 1.00 97.31 388 GLU A N 1
ATOM 3072 C CA . GLU A 1 388 ? 2.284 -21.404 22.877 1.00 97.31 388 GLU A CA 1
ATOM 3073 C C . GLU A 1 388 ? 2.538 -19.959 23.311 1.00 97.31 388 GLU A C 1
ATOM 3075 O O . GLU A 1 388 ? 2.214 -19.025 22.572 1.00 97.31 388 GLU A O 1
ATOM 3080 N N . ILE A 1 389 ? 3.152 -19.768 24.484 1.00 98.12 389 ILE A N 1
ATOM 3081 C CA . ILE A 1 389 ? 3.586 -18.450 24.959 1.00 98.12 389 ILE A CA 1
ATOM 3082 C C . ILE A 1 389 ? 4.644 -17.881 24.010 1.00 98.12 389 ILE A C 1
ATOM 3084 O O . ILE A 1 389 ? 4.470 -16.771 23.514 1.00 98.12 389 ILE A O 1
ATOM 3088 N N . ASP A 1 390 ? 5.700 -18.638 23.710 1.00 97.62 390 ASP A N 1
ATOM 3089 C CA . ASP A 1 390 ? 6.793 -18.174 22.846 1.00 97.62 390 ASP A CA 1
ATOM 3090 C C . ASP A 1 390 ? 6.305 -17.860 21.422 1.00 97.62 390 ASP A C 1
ATOM 3092 O O . ASP A 1 390 ? 6.680 -16.837 20.841 1.00 97.62 390 ASP A O 1
ATOM 3096 N N . HIS A 1 391 ? 5.408 -18.689 20.880 1.00 98.25 391 HIS A N 1
ATOM 3097 C CA . HIS A 1 391 ? 4.759 -18.437 19.595 1.00 98.25 391 HIS A CA 1
ATOM 3098 C C . HIS A 1 391 ? 3.908 -17.159 19.624 1.00 98.25 391 HIS A C 1
ATOM 3100 O O . HIS A 1 391 ? 4.034 -16.313 18.738 1.00 98.25 391 HIS A O 1
ATOM 3106 N N . SER A 1 392 ? 3.097 -16.973 20.671 1.00 98.38 392 SER A N 1
ATOM 3107 C CA . SER A 1 392 ? 2.256 -15.780 20.836 1.00 98.38 392 SER A CA 1
ATOM 3108 C C . SER A 1 392 ? 3.093 -14.506 20.977 1.00 98.38 392 SER A C 1
ATOM 3110 O O . SER A 1 392 ? 2.777 -13.495 20.356 1.00 98.38 392 SER A O 1
ATOM 3112 N N . VAL A 1 393 ? 4.201 -14.552 21.724 1.00 98.38 393 VAL A N 1
ATOM 3113 C CA . VAL A 1 393 ? 5.144 -13.428 21.857 1.00 98.38 393 VAL A CA 1
ATOM 3114 C C . VAL A 1 393 ? 5.771 -13.074 20.506 1.00 98.38 393 VAL A C 1
ATOM 3116 O O . VAL A 1 393 ? 5.845 -11.895 20.150 1.00 98.38 393 VAL A O 1
ATOM 3119 N N . GLN A 1 394 ? 6.152 -14.069 19.699 1.00 98.31 394 GLN A N 1
ATOM 3120 C CA . GLN A 1 394 ? 6.651 -13.819 18.343 1.00 98.31 394 GLN A CA 1
ATOM 3121 C C . GLN A 1 394 ? 5.591 -13.242 17.396 1.00 98.31 394 GLN A C 1
ATOM 3123 O O . GLN A 1 394 ? 5.892 -12.352 16.591 1.00 98.31 394 GLN A O 1
ATOM 3128 N N . ALA A 1 395 ? 4.343 -13.698 17.499 1.00 98.19 395 ALA A N 1
ATOM 3129 C CA . ALA A 1 395 ? 3.240 -13.123 16.739 1.00 98.19 395 ALA A CA 1
ATOM 3130 C C . ALA A 1 395 ? 3.012 -11.649 17.127 1.00 98.19 395 ALA A C 1
ATOM 3132 O O . ALA A 1 395 ? 2.965 -10.791 16.248 1.00 98.19 395 ALA A O 1
ATOM 3133 N N . ILE A 1 396 ? 3.017 -11.319 18.426 1.00 98.31 396 ILE A N 1
ATOM 3134 C CA . ILE A 1 396 ? 2.918 -9.936 18.935 1.00 98.31 396 ILE A CA 1
ATOM 3135 C C . ILE A 1 396 ? 4.072 -9.064 18.410 1.00 98.31 396 ILE A C 1
ATOM 3137 O O . ILE A 1 396 ? 3.858 -7.945 17.934 1.00 98.31 396 ILE A O 1
ATOM 3141 N N . ARG A 1 397 ? 5.304 -9.583 18.432 1.00 97.56 397 ARG A N 1
ATOM 3142 C CA . ARG A 1 397 ? 6.487 -8.918 17.863 1.00 97.56 397 ARG A CA 1
ATOM 3143 C C . ARG A 1 397 ? 6.320 -8.629 16.370 1.00 97.56 397 ARG A C 1
ATOM 3145 O O . ARG A 1 397 ? 6.641 -7.532 15.895 1.00 97.56 397 ARG A O 1
ATOM 3152 N N . THR A 1 398 ? 5.803 -9.599 15.625 1.00 96.31 398 THR A N 1
ATOM 3153 C CA . THR A 1 398 ? 5.527 -9.463 14.190 1.00 96.31 398 THR A CA 1
ATOM 3154 C C . THR A 1 398 ? 4.424 -8.436 13.937 1.00 96.31 398 THR A C 1
ATOM 3156 O O . THR A 1 398 ? 4.579 -7.577 13.069 1.00 96.31 398 THR A O 1
ATOM 3159 N N . ALA A 1 399 ? 3.349 -8.451 14.729 1.00 95.31 399 ALA A N 1
ATOM 3160 C CA . ALA A 1 399 ? 2.281 -7.460 14.669 1.00 95.31 399 ALA A CA 1
ATOM 3161 C C . ALA A 1 399 ? 2.834 -6.039 14.875 1.00 95.31 399 ALA A C 1
ATOM 3163 O O . ALA A 1 399 ? 2.627 -5.176 14.023 1.00 95.31 399 ALA A O 1
ATOM 3164 N N . TYR A 1 400 ? 3.650 -5.805 15.903 1.00 95.00 400 TYR A N 1
ATOM 3165 C CA . TYR A 1 400 ? 4.222 -4.480 16.165 1.00 95.00 400 TYR A CA 1
ATOM 3166 C C . TYR A 1 400 ? 5.159 -3.988 15.047 1.00 95.00 400 TYR A C 1
ATOM 3168 O O . TYR A 1 400 ? 5.023 -2.869 14.544 1.00 95.00 400 TYR A O 1
ATOM 3176 N N . THR A 1 401 ? 6.087 -4.837 14.594 1.00 93.50 401 THR A N 1
ATOM 3177 C CA . THR A 1 401 ? 7.049 -4.477 13.527 1.00 93.50 401 THR A CA 1
ATOM 3178 C C . THR A 1 401 ? 6.401 -4.280 12.157 1.00 93.50 401 THR A C 1
ATOM 3180 O O . THR A 1 401 ? 7.015 -3.718 11.252 1.00 93.50 401 THR A O 1
ATOM 3183 N N . SER A 1 402 ? 5.149 -4.708 12.010 1.00 91.75 402 SER A N 1
ATOM 3184 C CA . SER A 1 402 ? 4.354 -4.554 10.795 1.00 91.75 402 SER A CA 1
ATOM 3185 C C . SER A 1 402 ? 3.398 -3.355 10.796 1.00 91.75 402 SER A C 1
ATOM 3187 O O . SER A 1 402 ? 2.828 -3.052 9.750 1.00 91.75 402 SER A O 1
ATOM 3189 N N . SER A 1 403 ? 3.210 -2.683 11.938 1.00 89.94 403 SER A N 1
ATOM 3190 C CA . SER A 1 403 ? 2.410 -1.452 12.058 1.00 89.94 403 SER A CA 1
ATOM 3191 C C . SER A 1 403 ? 3.261 -0.191 12.223 1.00 89.94 403 SER A C 1
ATOM 3193 O O . SER A 1 403 ? 2.754 0.916 12.059 1.00 89.94 403 SER A O 1
ATOM 3195 N N . ALA A 1 404 ? 4.545 -0.338 12.561 1.00 91.50 404 ALA A N 1
ATOM 3196 C CA . ALA A 1 404 ? 5.435 0.772 12.873 1.00 91.50 404 ALA A CA 1
ATOM 3197 C C . ALA A 1 404 ? 6.793 0.636 12.167 1.00 91.50 404 ALA A C 1
ATOM 3199 O O . ALA A 1 404 ? 7.544 -0.315 12.391 1.00 91.50 404 ALA A O 1
ATOM 3200 N N . PHE A 1 405 ? 7.140 1.634 11.353 1.00 93.75 405 PHE A N 1
ATOM 3201 C CA . PHE A 1 405 ? 8.330 1.651 10.501 1.00 93.75 405 PHE A CA 1
ATOM 3202 C C . PHE A 1 405 ? 9.189 2.902 10.773 1.00 93.75 405 PHE A C 1
ATOM 3204 O O . PHE A 1 405 ? 9.091 3.893 10.038 1.00 93.75 405 PHE A O 1
ATOM 3211 N N . PRO A 1 406 ? 10.087 2.871 11.783 1.00 93.38 406 PRO A N 1
ATOM 3212 C CA . PRO A 1 406 ? 10.934 4.013 12.153 1.00 93.38 406 PRO A CA 1
ATOM 3213 C C . PRO A 1 406 ? 11.748 4.587 10.994 1.00 93.38 406 PRO A C 1
ATOM 3215 O O . PRO A 1 406 ? 11.865 5.800 10.826 1.00 93.38 406 PRO A O 1
ATOM 3218 N N . HIS A 1 407 ? 12.286 3.707 10.150 1.00 92.19 407 HIS A N 1
ATOM 3219 C CA . HIS A 1 407 ? 13.161 4.076 9.041 1.00 92.19 407 HIS A CA 1
ATOM 3220 C C . HIS A 1 407 ? 12.456 4.913 7.962 1.00 92.19 407 HIS A C 1
ATOM 3222 O O . HIS A 1 407 ? 13.131 5.691 7.290 1.00 92.19 407 HIS A O 1
ATOM 3228 N N . MET A 1 408 ? 11.129 4.796 7.834 1.00 93.81 408 MET A N 1
ATOM 3229 C CA . MET A 1 408 ? 10.295 5.625 6.955 1.00 93.81 408 MET A CA 1
ATOM 3230 C C . MET A 1 408 ? 9.437 6.638 7.718 1.00 93.81 408 MET A C 1
ATOM 3232 O O . MET A 1 408 ? 8.715 7.400 7.082 1.00 93.81 408 MET A O 1
ATOM 3236 N N . LYS A 1 409 ? 9.544 6.689 9.053 1.00 93.75 409 LYS A N 1
ATOM 3237 C CA . LYS A 1 409 ? 8.701 7.512 9.931 1.00 93.75 409 LYS A CA 1
ATOM 3238 C C . LYS A 1 409 ? 7.205 7.271 9.688 1.00 93.75 409 LYS A C 1
ATOM 3240 O O . LYS A 1 409 ? 6.433 8.219 9.599 1.00 93.75 409 LYS A O 1
ATOM 3245 N N . ILE A 1 410 ? 6.823 5.999 9.547 1.00 92.50 410 ILE A N 1
ATOM 3246 C CA . ILE A 1 410 ? 5.429 5.583 9.353 1.00 92.50 410 ILE A CA 1
ATOM 3247 C C . ILE A 1 410 ? 4.937 4.860 10.609 1.00 92.50 410 ILE A C 1
ATOM 3249 O O . ILE A 1 410 ? 5.589 3.942 11.103 1.00 92.50 410 ILE A O 1
ATOM 3253 N N . GLY A 1 411 ? 3.779 5.282 11.095 1.00 89.38 411 GLY A N 1
ATOM 3254 C CA . GLY A 1 411 ? 2.930 4.606 12.071 1.00 89.38 411 GLY A CA 1
ATOM 3255 C C . GLY A 1 411 ? 1.487 4.530 11.549 1.00 89.38 411 GLY A C 1
ATOM 3256 O O . GLY A 1 411 ? 1.230 4.981 10.427 1.00 89.38 411 GLY A O 1
ATOM 3257 N N . PRO A 1 412 ? 0.546 3.996 12.340 1.00 81.31 412 PRO A N 1
ATOM 3258 C CA . PRO A 1 412 ? -0.836 3.777 11.905 1.00 81.31 412 PRO A CA 1
ATOM 3259 C C . PRO A 1 412 ? -1.542 5.068 11.467 1.00 81.31 412 PRO A C 1
ATOM 3261 O O . PRO A 1 412 ? -2.199 5.082 10.431 1.00 81.31 412 PRO A O 1
ATOM 3264 N N . ASP A 1 413 ? -1.291 6.181 12.159 1.00 85.50 413 ASP A N 1
ATOM 3265 C CA . ASP A 1 413 ? -1.963 7.460 11.884 1.00 85.50 413 ASP A CA 1
ATOM 3266 C C . ASP A 1 413 ? -1.195 8.353 10.894 1.00 85.50 413 ASP A C 1
ATOM 3268 O O . ASP A 1 413 ? -1.574 9.491 10.626 1.00 85.50 413 ASP A O 1
ATOM 3272 N N . THR A 1 414 ? -0.082 7.867 10.328 1.00 89.88 414 THR A N 1
ATOM 3273 C CA . THR A 1 414 ? 0.742 8.669 9.401 1.00 89.88 414 THR A CA 1
ATOM 3274 C C . THR A 1 414 ? 0.004 9.013 8.113 1.00 89.88 414 THR A C 1
ATOM 3276 O O . THR A 1 414 ? 0.253 10.061 7.513 1.00 89.88 414 THR A O 1
ATOM 3279 N N . TYR A 1 415 ? -0.890 8.131 7.672 1.00 89.88 415 TYR A N 1
ATOM 3280 C CA . TYR A 1 415 ? -1.640 8.309 6.443 1.00 89.88 415 TYR A CA 1
ATOM 3281 C C . TYR A 1 415 ? -3.137 8.188 6.704 1.00 89.88 415 TYR A C 1
ATOM 3283 O O . TYR A 1 415 ? -3.572 7.145 7.188 1.00 89.88 415 TYR A O 1
ATOM 3291 N N . PRO A 1 416 ? -3.944 9.193 6.319 1.00 89.88 416 PRO A N 1
ATOM 3292 C CA . PRO A 1 416 ? -5.383 9.113 6.503 1.00 89.88 416 PRO A CA 1
ATOM 3293 C C . PRO A 1 416 ? -5.966 8.000 5.628 1.00 89.88 416 PRO A C 1
ATOM 3295 O O . PRO A 1 416 ? -5.542 7.805 4.484 1.00 89.88 416 PRO A O 1
ATOM 3298 N N . ASN A 1 417 ? -6.977 7.307 6.143 1.00 90.81 417 ASN A N 1
ATOM 3299 C CA . ASN A 1 417 ? -7.758 6.328 5.394 1.00 90.81 417 ASN A CA 1
ATOM 3300 C C . ASN A 1 417 ? -9.165 6.886 5.183 1.00 90.81 417 ASN A C 1
ATOM 3302 O O . ASN A 1 417 ? -9.971 6.944 6.102 1.00 90.81 417 ASN A O 1
ATOM 3306 N N . TRP A 1 418 ? -9.479 7.288 3.956 1.00 92.50 418 TRP A N 1
ATOM 3307 C CA . TRP A 1 418 ? -10.725 7.994 3.653 1.00 92.50 418 TRP A CA 1
ATOM 3308 C C . TRP A 1 418 ? -11.966 7.091 3.593 1.00 92.50 418 TRP A C 1
ATOM 3310 O O . TRP A 1 418 ? -13.060 7.586 3.336 1.00 92.50 418 TRP A O 1
ATOM 3320 N N . ARG A 1 419 ? -11.830 5.788 3.888 1.00 90.56 419 ARG A N 1
ATOM 3321 C CA . ARG A 1 419 ? -12.979 4.898 4.142 1.00 90.56 419 ARG A CA 1
ATOM 3322 C C . ARG A 1 419 ? -13.553 5.061 5.553 1.00 90.56 419 ARG A C 1
ATOM 3324 O O . ARG A 1 419 ? -14.549 4.412 5.872 1.00 90.56 419 ARG A O 1
ATOM 3331 N N . THR A 1 420 ? -12.896 5.835 6.418 1.00 89.62 420 THR A N 1
ATOM 3332 C CA . THR A 1 420 ? -13.386 6.191 7.755 1.00 89.62 420 THR A CA 1
ATOM 3333 C C . THR A 1 420 ? -14.149 7.517 7.709 1.00 89.62 420 THR A C 1
ATOM 3335 O O . THR A 1 420 ? -14.245 8.170 6.665 1.00 89.62 420 THR A O 1
ATOM 3338 N N . HIS A 1 421 ? -14.669 7.947 8.860 1.00 91.31 421 HIS A N 1
ATOM 3339 C CA . HIS A 1 421 ? -15.306 9.256 9.000 1.00 91.31 421 HIS A CA 1
ATOM 3340 C C . HIS A 1 421 ? -14.400 10.427 8.591 1.00 91.31 421 HIS A C 1
ATOM 3342 O O . HIS A 1 421 ? -14.917 11.428 8.098 1.00 91.31 421 HIS A O 1
ATOM 3348 N N . ASP A 1 422 ? -13.074 10.284 8.680 1.00 90.56 422 ASP A N 1
ATOM 3349 C CA . ASP A 1 422 ? -12.122 11.322 8.264 1.00 90.56 422 ASP A CA 1
ATOM 3350 C C . ASP A 1 422 ? -12.252 11.664 6.778 1.00 90.56 422 ASP A C 1
ATOM 3352 O O . ASP A 1 422 ? -12.044 12.806 6.383 1.00 90.56 422 ASP A O 1
ATOM 3356 N N . GLY A 1 423 ? -12.601 10.683 5.938 1.00 92.00 423 GLY A N 1
ATOM 3357 C CA . GLY A 1 423 ? -12.860 10.911 4.518 1.00 92.00 423 GLY A CA 1
ATOM 3358 C C . GLY A 1 423 ? -14.207 11.587 4.281 1.00 92.00 423 GLY A C 1
ATOM 3359 O O . GLY A 1 423 ? -14.287 12.565 3.537 1.00 92.00 423 GLY A O 1
ATOM 3360 N N . CYS A 1 424 ? -15.257 11.089 4.938 1.00 90.56 424 CYS A N 1
ATOM 3361 C CA . CYS A 1 424 ? -16.624 11.584 4.778 1.00 90.56 424 CYS A CA 1
ATOM 3362 C C . CYS A 1 424 ? -16.778 13.039 5.252 1.00 90.56 424 CYS A C 1
ATOM 3364 O O . CYS A 1 424 ? -17.377 13.861 4.553 1.00 90.56 424 CYS A O 1
ATOM 3366 N N . PHE A 1 425 ? -16.201 13.391 6.403 1.00 93.31 425 PHE A N 1
ATOM 3367 C CA . PHE A 1 425 ? -16.346 14.723 7.003 1.00 93.31 425 PHE A CA 1
ATOM 3368 C C . PHE A 1 425 ? -15.557 15.824 6.288 1.00 93.31 425 PHE A C 1
ATOM 3370 O O . PHE A 1 425 ? -15.744 17.004 6.572 1.00 93.31 425 PHE A O 1
ATOM 3377 N N . ARG A 1 426 ? -14.774 15.485 5.256 1.00 94.75 426 ARG A N 1
ATOM 3378 C CA . ARG A 1 426 ? -14.246 16.470 4.291 1.00 94.75 426 ARG A CA 1
ATOM 3379 C C . ARG A 1 426 ? -15.362 17.204 3.546 1.00 94.75 426 ARG A C 1
ATOM 3381 O O . ARG A 1 426 ? -15.145 18.317 3.070 1.00 94.75 426 ARG A O 1
ATOM 3388 N N . CYS A 1 427 ? -16.534 16.575 3.438 1.00 92.94 427 CYS A N 1
ATOM 3389 C CA . CYS A 1 427 ? -17.723 17.132 2.801 1.00 92.94 427 CYS A CA 1
ATOM 3390 C C . CYS A 1 427 ? -18.894 17.258 3.781 1.00 92.94 427 CYS A C 1
ATOM 3392 O O . CYS A 1 427 ? -19.456 18.341 3.942 1.00 92.94 427 CYS A O 1
ATOM 3394 N N . HIS A 1 428 ? -19.253 16.149 4.425 1.00 91.62 428 HIS A N 1
ATOM 3395 C CA . HIS A 1 428 ? -20.452 16.026 5.248 1.00 91.62 428 HIS A CA 1
ATOM 3396 C C . HIS A 1 428 ? -20.304 16.796 6.565 1.00 91.62 428 HIS A C 1
ATOM 3398 O O . HIS A 1 428 ? -19.363 16.555 7.314 1.00 91.62 428 HIS A O 1
ATOM 3404 N N . GLY A 1 429 ? -21.227 17.720 6.845 1.00 91.12 429 GLY A N 1
ATOM 3405 C CA . GLY A 1 429 ? -21.193 18.616 8.008 1.00 91.12 429 GLY A CA 1
ATOM 3406 C C . GLY A 1 429 ? -20.167 19.753 7.915 1.00 91.12 429 GLY A C 1
ATOM 3407 O O . GLY A 1 429 ? -20.083 20.571 8.826 1.00 91.12 429 GLY A O 1
ATOM 3408 N N . THR A 1 430 ? -19.410 19.825 6.815 1.00 95.06 430 THR A N 1
ATOM 3409 C CA . THR A 1 430 ? -18.343 20.819 6.613 1.00 95.06 430 THR A CA 1
ATOM 3410 C C . THR A 1 430 ? -18.682 21.812 5.505 1.00 95.06 430 THR A C 1
ATOM 3412 O O . THR A 1 430 ? -18.395 23.004 5.626 1.00 95.06 430 THR A O 1
ATOM 3415 N N . LEU A 1 431 ? -19.283 21.344 4.407 1.00 96.12 431 LEU A N 1
ATOM 3416 C CA . LEU A 1 431 ? -19.623 22.194 3.266 1.00 96.12 431 LEU A CA 1
ATOM 3417 C C . LEU A 1 431 ? -21.056 22.725 3.373 1.00 96.12 431 LEU A C 1
ATOM 3419 O O . LEU A 1 431 ? -21.982 21.984 3.698 1.00 96.12 431 LEU A O 1
ATOM 3423 N N . GLN A 1 432 ? -21.230 24.000 3.031 1.00 95.44 432 GLN A N 1
ATOM 3424 C CA . GLN A 1 432 ? -22.510 24.714 3.031 1.00 95.44 432 GLN A CA 1
ATOM 3425 C C . GLN A 1 432 ? -22.886 25.139 1.613 1.00 95.44 432 GLN A C 1
ATOM 3427 O O . GLN A 1 432 ? -22.016 25.261 0.751 1.00 95.44 432 GLN A O 1
ATOM 3432 N N . ALA A 1 433 ? -24.170 25.370 1.348 1.00 94.94 433 ALA A N 1
ATOM 3433 C CA . ALA A 1 433 ? -24.638 25.822 0.044 1.00 94.94 433 ALA A CA 1
ATOM 3434 C C . ALA A 1 433 ? -23.944 27.130 -0.370 1.00 94.94 433 ALA A C 1
ATOM 3436 O O . ALA A 1 433 ? -23.958 28.119 0.359 1.00 94.94 433 ALA A O 1
ATOM 3437 N N . ALA A 1 434 ? -23.370 27.158 -1.576 1.00 91.19 434 ALA A N 1
ATOM 3438 C CA . ALA A 1 434 ? -22.662 28.338 -2.080 1.00 91.19 434 ALA A CA 1
ATOM 3439 C C . ALA A 1 434 ? -23.604 29.512 -2.415 1.00 91.19 434 ALA A C 1
ATOM 3441 O O . ALA A 1 434 ? -23.156 30.647 -2.573 1.00 91.19 434 ALA A O 1
ATOM 3442 N N . ARG A 1 435 ? -24.908 29.247 -2.569 1.00 86.19 435 ARG A N 1
ATOM 3443 C CA . ARG A 1 435 ? -25.948 30.255 -2.806 1.00 86.19 435 ARG A CA 1
ATOM 3444 C C . ARG A 1 435 ? -27.212 29.915 -2.005 1.00 86.19 435 ARG A C 1
ATOM 3446 O O . ARG A 1 435 ? -27.566 28.735 -1.943 1.00 86.19 435 ARG A O 1
ATOM 3453 N N . PRO A 1 436 ? -27.922 30.917 -1.453 1.00 76.62 436 PRO A N 1
ATOM 3454 C CA . PRO A 1 436 ? -29.240 30.716 -0.854 1.00 76.62 436 PRO A CA 1
ATOM 3455 C C . PRO A 1 436 ? -30.246 30.151 -1.869 1.00 76.62 436 PRO A C 1
ATOM 3457 O O . PRO A 1 436 ? -30.151 30.440 -3.061 1.00 76.62 436 PRO A O 1
ATOM 3460 N N . GLY A 1 437 ? -31.219 29.366 -1.399 1.00 72.56 437 GLY A N 1
ATOM 3461 C CA . GLY A 1 437 ? -32.266 28.775 -2.249 1.00 72.56 437 GLY A CA 1
ATOM 3462 C C . GLY A 1 437 ? -31.862 27.488 -2.981 1.00 72.56 437 GLY A C 1
ATOM 3463 O O . GLY A 1 437 ? -32.613 27.008 -3.828 1.00 72.56 437 GLY A O 1
ATOM 3464 N N . GLY A 1 438 ? -30.689 26.922 -2.672 1.00 71.94 438 GLY A N 1
ATOM 3465 C CA . GLY A 1 438 ? -30.335 25.558 -3.069 1.00 71.94 438 GLY A CA 1
ATOM 3466 C C . GLY A 1 438 ? -31.230 24.509 -2.397 1.00 71.94 438 GLY A C 1
ATOM 3467 O O . GLY A 1 438 ? -31.848 24.784 -1.372 1.00 71.94 438 GLY A O 1
ATOM 3468 N N . ARG A 1 439 ? -31.292 23.301 -2.978 1.00 79.62 439 ARG A N 1
ATOM 3469 C CA . ARG A 1 439 ? -32.112 22.183 -2.470 1.00 79.62 439 ARG A CA 1
ATOM 3470 C C . ARG A 1 439 ? -31.774 21.826 -1.020 1.00 79.62 439 ARG A C 1
ATOM 3472 O O . ARG A 1 439 ? -32.677 21.642 -0.215 1.00 79.62 439 ARG A O 1
ATOM 3479 N N . ASP A 1 440 ? -30.480 21.759 -0.726 1.00 84.75 440 ASP A N 1
ATOM 3480 C CA . ASP A 1 440 ? -29.933 21.409 0.588 1.00 84.75 440 ASP A CA 1
ATOM 3481 C C . ASP A 1 440 ? -29.112 22.592 1.143 1.00 84.75 440 ASP A C 1
ATOM 3483 O O . ASP A 1 440 ? -28.360 23.213 0.390 1.00 84.75 440 ASP A O 1
ATOM 3487 N N . ALA A 1 441 ? -29.233 22.940 2.428 1.00 87.81 441 ALA A N 1
ATOM 3488 C CA . ALA A 1 441 ? -28.462 24.045 3.023 1.00 87.81 441 ALA A CA 1
ATOM 3489 C C . ALA A 1 441 ? -26.979 23.687 3.243 1.00 87.81 441 ALA A C 1
ATOM 3491 O O . ALA A 1 441 ? -26.107 24.558 3.241 1.00 87.81 441 ALA A O 1
ATOM 3492 N N . ASP A 1 442 ? -26.699 22.400 3.400 1.00 90.88 442 ASP A N 1
ATOM 3493 C CA . ASP A 1 442 ? -25.405 21.795 3.677 1.00 90.88 442 ASP A CA 1
ATOM 3494 C C . ASP A 1 442 ? -25.363 20.363 3.119 1.00 90.88 442 ASP A C 1
ATOM 3496 O O . ASP A 1 442 ? -26.329 19.881 2.522 1.00 90.88 442 ASP A O 1
ATOM 3500 N N . ILE A 1 443 ? -24.225 19.684 3.275 1.00 89.44 443 ILE A N 1
ATOM 3501 C CA . ILE A 1 443 ? -24.125 18.246 3.003 1.00 89.44 443 ILE A CA 1
ATOM 3502 C C . ILE A 1 443 ? -24.375 17.493 4.324 1.00 89.44 443 ILE A C 1
ATOM 3504 O O . ILE A 1 443 ? -23.506 17.544 5.198 1.00 89.44 443 ILE A O 1
ATOM 3508 N N . PRO A 1 444 ? -25.499 16.767 4.487 1.00 87.00 444 PRO A N 1
ATOM 3509 C CA . PRO A 1 444 ? -25.904 16.205 5.781 1.00 87.00 444 PRO A CA 1
ATOM 3510 C C . PRO A 1 444 ? -24.903 15.200 6.367 1.00 87.00 444 PRO A C 1
ATOM 3512 O O . PRO A 1 444 ? -24.343 14.393 5.631 1.00 87.00 444 PRO A O 1
ATOM 3515 N N . SER A 1 445 ? -24.721 15.183 7.691 1.00 88.06 445 SER A N 1
ATOM 3516 C CA . SER A 1 445 ? -23.720 14.349 8.392 1.00 88.06 445 SER A CA 1
ATOM 3517 C C . SER A 1 445 ? -24.290 13.296 9.354 1.00 88.06 445 SER A C 1
ATOM 3519 O O . SER A 1 445 ? -23.551 12.726 10.154 1.00 88.06 445 SER A O 1
ATOM 3521 N N . GLY A 1 446 ? -25.594 13.009 9.296 1.00 87.25 446 GLY A N 1
ATOM 3522 C CA . GLY A 1 446 ? -26.215 12.005 10.167 1.00 87.25 446 GLY A CA 1
ATOM 3523 C C . GLY A 1 446 ? -25.661 10.589 9.941 1.00 87.25 446 GLY A C 1
ATOM 3524 O O . GLY A 1 446 ? -25.586 10.131 8.804 1.00 87.25 446 GLY A O 1
ATOM 3525 N N . CYS A 1 447 ? -25.329 9.863 11.016 1.00 86.25 447 CYS A N 1
ATOM 3526 C CA . CYS A 1 447 ? -24.697 8.533 10.937 1.00 86.25 447 CYS A CA 1
ATOM 3527 C C . CYS A 1 447 ? -25.500 7.519 10.098 1.00 86.25 447 CYS A C 1
ATOM 3529 O O . CYS A 1 447 ? -24.932 6.802 9.272 1.00 86.25 447 CYS A O 1
ATOM 3531 N N . ASN A 1 448 ? -26.832 7.530 10.245 1.00 86.69 448 ASN A N 1
ATOM 3532 C CA . ASN A 1 448 ? -27.758 6.631 9.542 1.00 86.69 448 ASN A CA 1
ATOM 3533 C C . ASN A 1 448 ? -27.805 6.840 8.017 1.00 86.69 448 ASN A C 1
ATOM 3535 O O . ASN A 1 448 ? -28.415 6.043 7.312 1.00 86.69 448 ASN A O 1
ATOM 3539 N N . LEU A 1 449 ? -27.159 7.884 7.486 1.00 84.25 449 LEU A N 1
ATOM 3540 C CA . LEU A 1 449 ? -26.982 8.056 6.040 1.00 84.25 449 LEU A CA 1
ATOM 3541 C C . LEU A 1 449 ? -25.993 7.036 5.464 1.00 84.25 449 LEU A C 1
ATOM 3543 O O . LEU A 1 449 ? -26.110 6.640 4.306 1.00 84.25 449 LEU A O 1
ATOM 3547 N N . CYS A 1 450 ? -25.021 6.614 6.273 1.00 86.25 450 CYS A N 1
ATOM 3548 C CA . CYS A 1 450 ? -23.887 5.812 5.828 1.00 86.25 450 CYS A CA 1
ATOM 3549 C C . CYS A 1 450 ? -23.967 4.368 6.327 1.00 86.25 450 CYS A C 1
ATOM 3551 O O . CYS A 1 450 ? -23.594 3.441 5.604 1.00 86.25 450 CYS A O 1
ATOM 3553 N N . HIS A 1 451 ? -24.424 4.167 7.563 1.00 90.19 451 HIS A N 1
ATOM 3554 C CA . HIS A 1 451 ? -24.545 2.845 8.160 1.00 90.19 451 HIS A CA 1
ATOM 3555 C C . HIS A 1 451 ? -25.619 2.807 9.246 1.00 90.19 451 HIS A C 1
ATOM 3557 O O . HIS A 1 451 ? -25.919 3.820 9.870 1.00 90.19 451 HIS A O 1
ATOM 3563 N N . THR A 1 452 ? -26.145 1.619 9.529 1.00 90.19 452 THR A N 1
ATOM 3564 C CA . THR A 1 452 ? -27.019 1.410 10.689 1.00 90.19 452 THR A CA 1
ATOM 3565 C C . THR A 1 452 ? -26.235 1.515 11.991 1.00 90.19 452 THR A C 1
ATOM 3567 O O . THR A 1 452 ? -25.023 1.282 12.009 1.00 90.19 452 THR A O 1
ATOM 3570 N N . GLU A 1 453 ? -26.924 1.763 13.103 1.00 90.62 453 GLU A N 1
ATOM 3571 C CA . GLU A 1 453 ? -26.323 1.643 14.433 1.00 90.62 453 GLU A CA 1
ATOM 3572 C C . GLU A 1 453 ? -25.607 0.288 14.597 1.00 90.62 453 GLU A C 1
ATOM 3574 O O . GLU A 1 453 ? -26.195 -0.759 14.283 1.00 90.62 453 GLU A O 1
ATOM 3579 N N . PRO A 1 454 ? -24.337 0.282 15.042 1.00 91.31 454 PRO A N 1
ATOM 3580 C CA . PRO A 1 454 ? -23.616 -0.954 15.298 1.00 91.31 454 PRO A CA 1
ATOM 3581 C C . PRO A 1 454 ? -24.288 -1.759 16.410 1.00 91.31 454 PRO A C 1
ATOM 3583 O O . PRO A 1 454 ? -24.632 -1.221 17.461 1.00 91.31 454 PRO A O 1
ATOM 3586 N N . LYS A 1 455 ? -24.444 -3.065 16.195 1.00 92.88 455 LYS A N 1
ATOM 3587 C CA . LYS A 1 455 ? -24.981 -3.994 17.191 1.00 92.88 455 LYS A CA 1
ATOM 3588 C C . LYS A 1 455 ? -23.905 -4.959 17.658 1.00 92.88 455 LYS A C 1
ATOM 3590 O O . LYS A 1 455 ? -23.149 -5.490 16.846 1.00 92.88 455 LYS A O 1
ATOM 3595 N N . THR A 1 456 ? -23.876 -5.211 18.962 1.00 91.81 456 THR A N 1
ATOM 3596 C CA . THR A 1 456 ? -23.018 -6.238 19.556 1.00 91.81 456 THR A CA 1
ATOM 3597 C C . THR A 1 456 ? -23.664 -7.612 19.402 1.00 91.81 456 THR A C 1
ATOM 3599 O O . THR A 1 456 ? -24.838 -7.790 19.724 1.00 91.81 456 THR A O 1
ATOM 3602 N N . GLY A 1 457 ? -22.886 -8.588 18.945 1.00 84.75 457 GLY A N 1
ATOM 3603 C CA . GLY A 1 457 ? -23.302 -9.970 18.741 1.00 84.75 457 GLY A CA 1
ATOM 3604 C C . GLY A 1 457 ? -23.068 -10.457 17.313 1.00 84.75 457 GLY A C 1
ATOM 3605 O O . GLY A 1 457 ? -22.904 -9.671 16.375 1.00 84.75 457 GLY A O 1
ATOM 3606 N N . GLU A 1 458 ? -23.047 -11.782 17.166 1.00 81.25 458 GLU A N 1
ATOM 3607 C CA . GLU A 1 458 ? -23.056 -12.419 15.850 1.00 81.25 458 GLU A CA 1
ATOM 3608 C C . GLU A 1 458 ? -24.333 -12.011 15.092 1.00 81.25 458 GLU A C 1
ATOM 3610 O O . GLU A 1 458 ? -25.410 -11.951 15.702 1.00 81.25 458 GLU A O 1
ATOM 3615 N N . PRO A 1 459 ? -24.237 -11.721 13.785 1.00 76.31 459 PRO A N 1
ATOM 3616 C CA . PRO A 1 459 ? -25.414 -11.500 12.959 1.00 76.31 459 PRO A CA 1
ATOM 3617 C C . PRO A 1 459 ? -26.256 -12.785 12.962 1.00 76.31 459 PRO A C 1
ATOM 3619 O O . PRO A 1 459 ? -25.758 -13.853 12.606 1.00 76.31 459 PRO A O 1
ATOM 3622 N N . LYS A 1 460 ? -27.501 -12.682 13.434 1.00 63.84 460 LYS A N 1
ATOM 3623 C CA . LYS A 1 460 ? -28.471 -13.785 13.455 1.00 63.84 460 LYS A CA 1
ATOM 3624 C C . LYS A 1 460 ? -29.306 -13.814 12.191 1.00 63.84 460 LYS A C 1
ATOM 3626 O O . LYS A 1 460 ? -29.667 -12.708 11.723 1.00 63.84 460 LYS A O 1
#

Radius of gyration: 31.15 Å; chains: 1; bounding box: 85×61×91 Å

Sequence (460 aa):
MDTIYSWFRTRPLRLFGGLIVFFSTGLLLFLVLLDLIVGLSNPYLGVITYMLLPGVLAFGLLLVPVDAWLQRRRAAKGQPAYPVIDLCNPRQRRIATFFAGSSVMILVVMTVVTYKSVEYMDTTTFCGKLCHKVMIPEYTAYKRSPHASVVCTQCHIGPGAPWFVRAKLSGIPQVYHYTLGDYPRPIPTPVKALRPSRDTCENCHDPKAFYGSTLRTAISYQQDQANTRVVTSQLMHVGSGGVPGSGIHSHMVNNIEYLPAVDNRTEIAWLRIKRHDGSTQEFVNPMYDKKLASIRKKEQVRVMDCIDCHNRAAHDFVGFEKLIDDDITRRQIDGSLPFIKKQAMDAVGDVSKAPTQVEQSKVLARIDEIAGYYQRSFPDVYKTRRTEIDHSVQAIRTAYTSSAFPHMKIGPDTYPNWRTHDGCFRCHGTLQAARPGGRDADIPSGCNLCHTEPKTGEPK